Protein AF-0000000082938348 (afdb_homodimer)

Nearest PDB structures (foldseek):
  5lsm-assembly5_F  TM=9.399E-01  e=6.101E-36  Shewanella oneidensis MR-1
  5lsm-assembly3_A  TM=9.283E-01  e=6.473E-36  Shewanella oneidensis MR-1
  5lsm-assembly4_C  TM=9.409E-01  e=2.841E-35  Shewanella oneidensis MR-1
  5lsm-assembly4_B  TM=9.225E-01  e=1.992E-35  Shewanella oneidensis MR-1
  5lsm-assembly6_E  TM=9.366E-01  e=6.901E-35  Shewanella oneidensis MR-1

Foldseek 3Di:
DQDFVVCVLQVFQAQEEADADDDQQQALLLQLLQQVLRYAREHECVPPFLVRLLVSLVSNVVRDVGAYEYEDEDDDDFDDDPVLLVVLCVLCVVLCVVLVHDFDDDDDDPRVVRRVSNLVSCLVSVHAEYEYFQDDDDLVSVCVCVVSNHQYEYEDLAQVVLVVCVVSVHQEYEHAELLAWWFDRHHPDDVVVSNHHLLPGQLVNLVPHDHAYEYEHQDQAQVSQLSSVVSRHSHYHYYQQSSQEPSTRDQPLLNVCLQPDALPQKDFACQAAQGTGIFGQAQSRVSCVVVSVSHGHPHRSNRRLVRSQVSCSVVVNCRSHGNIDGSNSNSHDHYHSSVSSVRRVVVNVVVVPDPD/DQDFVVCVLQVFDAQEEADADDDQQQALLLQLLQQVLGYAREHECVPPFLVRVLVSLVSNVVRDVGAYEYEDEDDDDFDDDPVLLVVLCVLCVVLCVVLVHDFDDDDDDPRVVRRVSNLVSCLVSVHAEYEYFQDDDDLVSVVVCVVSNHQYEYEDLAQVVLVVCVVSVHQEYEHAELLAWWFDRHHPDDVVVSNHHLLPGQLVNLVPHDHAYEYEHQDQAQVSQLSSVVSRHSHYHYYQQSSQEPSTRDQPLLNVCLQPDALPQKDFACQAAQGTGIFGQAQSRVSCVVVSVSHGHPHRSNRRLVRSQVSCSVVVNCRSHGNIDGSNSNSHDHYHSSVSSVRRVVVNVVVVPDPD

Sequence (712 aa):
MMKTRITEMLSIKYPIIQAPMAGGITTTDLVTAACNAGTLGMIGAGYLSPEQLQRQIHEIKNQTSKPFGVNLFVPTPYSIDEERIQVANQLLAPFREQLSVTETRFSPVDQNSVFEEQIHVLIEEEVKVCSFTFGLPSEVSVNILKGKGIVLVGTATNVKEAIACEKANMDMVVLQGSEAGGHRGTFDQNYHGSLIGLMSLIPQVSDHVQIPLIAAGGIMDGRGLVASLSLGAEAVQMGTAFLTTLESGAHPLHKEAILEGKEDQTVITRAFSGKPARGFKNRFVEELETSEHVLPEFPIQNSLTQSIRKAAAQQKNAEYLSLWSGQSPTLAKAVSVQELIQETVEQAEEILMKKWMMKTRITEMLSIKYPIIQAPMAGGITTTDLVTAACNAGTLGMIGAGYLSPEQLQRQIHEIKNQTSKPFGVNLFVPTPYSIDEERIQVANQLLAPFREQLSVTETRFSPVDQNSVFEEQIHVLIEEEVKVCSFTFGLPSEVSVNILKGKGIVLVGTATNVKEAIACEKANMDMVVLQGSEAGGHRGTFDQNYHGSLIGLMSLIPQVSDHVQIPLIAAGGIMDGRGLVASLSLGAEAVQMGTAFLTTLESGAHPLHKEAILEGKEDQTVITRAFSGKPARGFKNRFVEELETSEHVLPEFPIQNSLTQSIRKAAAQQKNAEYLSLWSGQSPTLAKAVSVQELIQETVEQAEEILMKKW

InterPro domains:
  IPR004136 Nitronate monooxygenase [cd04730] (12-279)
  IPR013785 Aldolase-type TIM barrel [G3DSA:3.20.20.70] (2-355)

Organism: NCBI:txid1808955

Solvent-accessible surface area (backbone atoms only — not comparable to full-atom values): 35210 Å² total; per-residue (Å²): 116,60,61,37,74,53,18,61,76,60,68,34,66,41,42,41,28,46,41,55,35,48,80,54,27,45,29,58,59,29,26,43,39,30,22,74,62,27,22,36,11,23,36,24,43,42,91,50,49,50,66,55,47,47,51,47,52,51,54,32,58,74,72,39,88,61,55,40,32,38,30,41,62,34,72,62,93,70,80,90,50,67,66,30,49,51,51,40,51,60,70,44,41,65,57,23,62,75,60,75,44,75,91,64,80,83,71,92,71,67,51,62,60,51,43,53,46,36,52,50,44,39,61,74,67,61,46,46,31,41,32,34,33,47,39,75,75,52,71,66,59,45,52,53,42,48,73,72,66,28,46,34,29,30,42,17,30,46,54,70,46,42,43,49,32,52,75,65,64,32,58,29,34,34,40,42,16,51,25,31,41,31,68,61,40,51,64,87,60,63,58,79,40,31,59,34,23,50,60,21,44,39,42,58,32,50,76,68,48,83,59,54,33,24,38,27,35,24,38,60,41,14,34,39,49,48,16,36,44,46,30,51,22,42,30,34,33,26,47,57,40,51,46,33,18,69,47,27,46,48,54,68,64,47,36,49,50,38,61,72,33,52,50,53,46,43,43,76,41,35,66,56,32,29,42,54,22,18,14,51,66,37,57,53,46,60,73,36,56,89,49,44,87,56,43,36,48,48,62,54,25,30,55,58,37,42,60,50,32,51,42,18,60,74,64,70,35,65,48,47,41,88,38,60,28,28,35,36,24,72,64,44,51,83,40,46,54,54,56,52,51,50,53,20,51,53,45,26,53,55,55,64,66,48,71,82,115,59,62,36,73,52,19,61,76,61,69,32,66,40,44,41,28,46,44,55,36,48,80,54,30,44,29,56,59,30,28,44,40,30,22,74,62,28,21,35,11,23,36,24,44,43,91,50,50,49,67,56,47,48,52,47,52,51,56,32,56,73,71,39,89,62,55,40,30,39,31,41,62,34,74,63,92,68,80,91,48,68,67,30,49,51,51,40,51,60,70,44,43,65,58,23,61,75,60,74,45,74,89,65,80,83,70,91,69,68,50,61,59,51,42,54,45,36,50,49,45,40,60,73,66,62,47,46,32,41,32,33,33,47,39,75,75,53,72,67,58,45,51,54,42,48,72,71,65,31,46,35,29,28,43,18,29,48,55,70,46,43,42,50,32,51,75,65,64,32,58,27,36,35,40,42,18,51,24,29,41,31,66,63,40,50,64,88,59,63,58,78,42,32,59,34,22,50,61,21,42,39,40,57,33,50,75,68,47,84,58,53,32,26,36,26,36,25,38,60,43,15,34,38,49,48,16,36,44,46,31,51,22,41,29,33,34,27,47,58,40,51,46,33,17,67,46,26,46,46,54,68,63,48,37,49,50,37,60,70,32,54,51,52,46,44,44,75,42,35,66,57,32,27,43,53,22,18,14,51,68,38,56,51,46,61,74,36,56,88,48,46,87,56,45,37,48,50,63,54,25,30,55,58,37,42,61,50,32,52,40,18,60,74,65,71,36,66,48,48,42,88,38,60,30,27,35,35,23,72,66,44,50,84,40,45,53,52,55,52,52,49,52,20,51,52,45,26,54,56,56,64,64,47,71,82

Radius of gyration: 25.89 Å; Cα contacts (8 Å, |Δi|>4): 1651; chains: 2; bounding box: 59×73×61 Å

Secondary structure (DSSP, 8-state):
----HHHHHHT-SSSEEEPP-TTTTS-HHHHHHHHHTTSBEEEE-TT--HHHHHHHHHHHHTT--S-EEEEEEPP------HHHHHHHHHHHHHHHHHHT----------HHHHHHHHHHHHHHTT-SEEEEESS---HHHHHHHHHTTPEEEEEESSHHHHHHHHHTT-SEEEEE-TT--EE----SS-GGGG---HHHHHHHHHTT--S-EEEESS--SHHHHHHHHHHT-SEEEESHHHHTSTT----HHHHHHHHH--GGGEEEE-TTTSS-EEEE--HHHHHHGGGGGGSPPTTHHHHHHHHHHHHHHHTT-GGGS--B--S-GGG-----HHHHHHHHHHHHHHHHT---/----HHHHHHT-SSSEEEPP-TTTTS-HHHHHHHHHTTSBEEEE-TT--HHHHHHHHHHHHTT--S-EEEEEEPP------HHHHHHHHHHHHHHHHHHT----------HHHHHHHHHHHHHHTT-SEEEEESS---HHHHHHHHHTTPEEEEEESSHHHHHHHHHTT-SEEEEE-TT--EE----SS-GGGG---HHHHHHHHHTT--S-EEEESS--SHHHHHHHHHHT-SEEEESHHHHTSTT----HHHHHHHHH--GGGEEEE-TTTSS-EEEE--HHHHHHGGGGGGSPPTTHHHHHHHHHHHHHHHTT-GGGS--B--S-GGG-----HHHHHHHHHHHHHHHHT---

pLDDT: mean 96.85, std 3.97, range [63.22, 98.94]

Structure (mmCIF, N/CA/C/O backbone):
data_AF-0000000082938348-model_v1
#
loop_
_entity.id
_entity.type
_entity.pdbx_description
1 polymer 'Probable nitronate monooxygenase'
#
loop_
_atom_site.group_PDB
_atom_site.id
_atom_site.type_symbol
_atom_site.label_atom_id
_atom_site.label_alt_id
_atom_site.label_comp_id
_atom_site.label_asym_id
_atom_site.label_entity_id
_atom_site.label_seq_id
_atom_site.pdbx_PDB_ins_code
_atom_site.Cartn_x
_atom_site.Cartn_y
_atom_site.Cartn_z
_atom_site.occupancy
_atom_site.B_iso_or_equiv
_atom_site.auth_seq_id
_atom_site.auth_comp_id
_atom_site.auth_asym_id
_atom_site.auth_atom_id
_atom_site.pdbx_PDB_model_num
ATOM 1 N N . MET A 1 1 ? -23.375 -16.266 4.359 1 71.75 1 MET A N 1
ATOM 2 C CA . MET A 1 1 ? -22.375 -16.766 3.432 1 71.75 1 MET A CA 1
ATOM 3 C C . MET A 1 1 ? -21.938 -15.688 2.459 1 71.75 1 MET A C 1
ATOM 5 O O . MET A 1 1 ? -22.719 -14.828 2.076 1 71.75 1 MET A O 1
ATOM 9 N N . MET A 1 2 ? -20.578 -15.477 2.348 1 87.38 2 MET A N 1
ATOM 10 C CA . MET A 1 2 ? -20.016 -14.523 1.403 1 87.38 2 MET A CA 1
ATOM 11 C C . MET A 1 2 ? -20.047 -15.07 -0.019 1 87.38 2 MET A C 1
ATOM 13 O O . MET A 1 2 ? -19.188 -15.859 -0.412 1 87.38 2 MET A O 1
ATOM 17 N N . LYS A 1 3 ? -21.188 -14.867 -0.79 1 93.12 3 LYS A N 1
ATOM 18 C CA . LYS A 1 3 ? -21.344 -15.281 -2.182 1 93.12 3 LYS A CA 1
ATOM 19 C C . LYS A 1 3 ? -21.047 -14.133 -3.135 1 93.12 3 LYS A C 1
ATOM 21 O O . LYS A 1 3 ? -21.578 -13.031 -2.982 1 93.12 3 LYS A O 1
ATOM 26 N N . THR A 1 4 ? -20.141 -14.344 -4.02 1 96.62 4 THR A N 1
ATOM 27 C CA . THR A 1 4 ? -19.734 -13.375 -5.035 1 96.62 4 THR A CA 1
ATOM 28 C C . THR A 1 4 ? -19.781 -14 -6.426 1 96.62 4 THR A C 1
ATOM 30 O O . THR A 1 4 ? -19.984 -15.203 -6.566 1 96.62 4 THR A O 1
ATOM 33 N N . ARG A 1 5 ? -19.656 -13.234 -7.551 1 97.31 5 ARG A N 1
ATOM 34 C CA . ARG A 1 5 ? -19.531 -13.797 -8.898 1 97.31 5 ARG A CA 1
ATOM 35 C C . ARG A 1 5 ? -18.406 -14.812 -8.969 1 97.31 5 ARG A C 1
ATOM 37 O O . ARG A 1 5 ? -18.5 -15.805 -9.695 1 97.31 5 ARG A O 1
ATOM 44 N N . ILE A 1 6 ? -17.297 -14.555 -8.188 1 98.38 6 ILE A N 1
ATOM 45 C CA . ILE A 1 6 ? -16.125 -15.414 -8.242 1 98.38 6 ILE A CA 1
ATOM 46 C C . ILE A 1 6 ? -16.438 -16.766 -7.605 1 98.38 6 ILE A C 1
ATOM 48 O O . ILE A 1 6 ? -16.078 -17.812 -8.148 1 98.38 6 ILE A O 1
ATOM 52 N N . THR A 1 7 ? -17.109 -16.734 -6.438 1 98 7 THR A N 1
ATOM 53 C CA . THR A 1 7 ? -17.469 -18.016 -5.82 1 98 7 THR A CA 1
ATOM 54 C C . THR A 1 7 ? -18.344 -18.844 -6.746 1 98 7 THR A C 1
ATOM 56 O O . THR A 1 7 ? -18.219 -20.062 -6.812 1 98 7 THR A O 1
ATOM 59 N N . GLU A 1 8 ? -19.188 -18.156 -7.508 1 97.31 8 GLU A N 1
ATOM 60 C CA . GLU A 1 8 ? -20.062 -18.844 -8.445 1 97.31 8 GLU A CA 1
ATOM 61 C C . GLU A 1 8 ? -19.297 -19.375 -9.656 1 97.31 8 GLU A C 1
ATOM 63 O O . GLU A 1 8 ? -19.422 -20.547 -10.016 1 97.31 8 GLU A O 1
ATOM 68 N N . MET A 1 9 ? -18.484 -18.547 -10.227 1 97.62 9 MET A N 1
ATOM 69 C CA . MET A 1 9 ? -17.734 -18.891 -11.438 1 97.62 9 MET A CA 1
ATOM 70 C C . MET A 1 9 ? -16.766 -20.031 -11.172 1 97.62 9 MET A C 1
ATOM 72 O O . MET A 1 9 ? -16.531 -20.875 -12.047 1 97.62 9 MET A O 1
ATOM 76 N N . LEU A 1 10 ? -16.234 -20.062 -9.961 1 98.12 10 LEU A N 1
ATOM 77 C CA . LEU A 1 10 ? -15.195 -21.031 -9.648 1 98.12 10 LEU A CA 1
ATOM 78 C C . LEU A 1 10 ? -15.773 -22.234 -8.906 1 98.12 10 LEU A C 1
ATOM 80 O O . LEU A 1 10 ? -15.086 -23.234 -8.695 1 98.12 10 LEU A O 1
ATOM 84 N N . SER A 1 11 ? -17.016 -22.156 -8.492 1 97.06 11 SER A N 1
ATOM 85 C CA . SER A 1 11 ? -17.688 -23.203 -7.715 1 97.06 11 SER A CA 1
ATOM 86 C C . SER A 1 11 ? -16.953 -23.484 -6.41 1 97.06 11 SER A C 1
ATOM 88 O O . SER A 1 11 ? -16.641 -24.625 -6.098 1 97.06 11 SER A O 1
ATOM 90 N N . ILE A 1 12 ? -16.672 -22.422 -5.688 1 98.06 12 ILE A N 1
ATOM 91 C CA . ILE A 1 12 ? -16.031 -22.562 -4.379 1 98.06 12 ILE A CA 1
ATOM 92 C C . ILE A 1 12 ? -16.938 -21.953 -3.307 1 98.06 12 ILE A C 1
ATOM 94 O O . ILE A 1 12 ? -17.812 -21.125 -3.609 1 98.06 12 ILE A O 1
ATOM 98 N N . LYS A 1 13 ? -16.703 -22.344 -2.078 1 98.06 13 LYS A N 1
ATOM 99 C CA . LYS A 1 13 ? -17.578 -21.969 -0.975 1 98.06 13 LYS A CA 1
ATOM 100 C C . LYS A 1 13 ? -17.25 -20.562 -0.469 1 98.06 13 LYS A C 1
ATOM 102 O O . LYS A 1 13 ? -18.141 -19.766 -0.196 1 98.06 13 LYS A O 1
ATOM 107 N N . TYR A 1 14 ? -15.961 -20.297 -0.249 1 98.44 14 TYR A N 1
ATOM 108 C CA . TYR A 1 14 ? -15.508 -19.016 0.281 1 98.44 14 TYR A CA 1
ATOM 109 C C . TYR A 1 14 ? -14.695 -18.25 -0.759 1 98.44 14 TYR A C 1
ATOM 111 O O . TYR A 1 14 ? -13.953 -18.844 -1.539 1 98.44 14 TYR A O 1
ATOM 119 N N . PRO A 1 15 ? -14.797 -16.938 -0.86 1 98.56 15 PRO A N 1
ATOM 120 C CA . PRO A 1 15 ? -14.062 -16.141 -1.839 1 98.56 15 PRO A CA 1
ATOM 121 C C . PRO A 1 15 ? -12.594 -15.953 -1.465 1 98.56 15 PRO A C 1
ATOM 123 O O . PRO A 1 15 ? -12.109 -14.82 -1.379 1 98.56 15 PRO A O 1
ATOM 126 N N . ILE A 1 16 ? -11.938 -17.062 -1.296 1 98.88 16 ILE A N 1
ATOM 127 C CA . ILE A 1 16 ? -10.523 -17.109 -0.928 1 98.88 16 ILE A CA 1
ATOM 128 C C . ILE A 1 16 ? -9.773 -18.016 -1.902 1 98.88 16 ILE A C 1
ATOM 130 O O . ILE A 1 16 ? -10.25 -19.094 -2.252 1 98.88 16 ILE A O 1
ATOM 134 N N . ILE A 1 17 ? -8.68 -17.516 -2.373 1 98.94 17 ILE A N 1
ATOM 135 C CA . ILE A 1 17 ? -7.793 -18.266 -3.252 1 98.94 17 ILE A CA 1
ATOM 136 C C . ILE A 1 17 ? -6.422 -18.422 -2.596 1 98.94 17 ILE A C 1
ATOM 138 O O . ILE A 1 17 ? -5.816 -17.438 -2.168 1 98.94 17 ILE A O 1
ATOM 142 N N . GLN A 1 18 ? -5.969 -19.656 -2.408 1 98.94 18 GLN A N 1
ATOM 143 C CA . GLN A 1 18 ? -4.574 -19.922 -2.059 1 98.94 18 GLN A CA 1
ATOM 144 C C . GLN A 1 18 ? -3.645 -19.547 -3.211 1 98.94 18 GLN A C 1
ATOM 146 O O . GLN A 1 18 ? -3.785 -20.078 -4.32 1 98.94 18 GLN A O 1
ATOM 151 N N . ALA A 1 19 ? -2.803 -18.594 -2.953 1 98.88 19 ALA A N 1
ATOM 152 C CA . ALA A 1 19 ? -1.966 -18.062 -4.023 1 98.88 19 ALA A CA 1
ATOM 153 C C . ALA A 1 19 ? -1.05 -19.141 -4.594 1 98.88 19 ALA A C 1
ATOM 155 O O . ALA A 1 19 ? -0.519 -19.969 -3.854 1 98.88 19 ALA A O 1
ATOM 156 N N . PRO A 1 20 ? -0.877 -19.109 -5.926 1 98.75 20 PRO A N 1
ATOM 157 C CA . PRO A 1 20 ? 0.183 -19.953 -6.496 1 98.75 20 PRO A CA 1
ATOM 158 C C . PRO A 1 20 ? 1.582 -19.453 -6.125 1 98.75 20 PRO A C 1
ATOM 160 O O . PRO A 1 20 ? 1.915 -18.297 -6.359 1 98.75 20 PRO A O 1
ATOM 163 N N . MET A 1 21 ? 2.342 -20.281 -5.551 1 97.81 21 MET A N 1
ATOM 164 C CA . MET A 1 21 ? 3.715 -19.984 -5.152 1 97.81 21 MET A CA 1
ATOM 165 C C . MET A 1 21 ? 4.672 -21.047 -5.676 1 97.81 21 MET A C 1
ATOM 167 O O . MET A 1 21 ? 4.734 -22.156 -5.141 1 97.81 21 MET A O 1
ATOM 171 N N . ALA A 1 22 ? 5.383 -20.688 -6.664 1 95.12 22 ALA A N 1
ATOM 172 C CA . ALA A 1 22 ? 6.25 -21.625 -7.371 1 95.12 22 ALA A CA 1
ATOM 173 C C . ALA A 1 22 ? 7.465 -22 -6.523 1 95.12 22 ALA A C 1
ATOM 175 O O . ALA A 1 22 ? 7.742 -21.359 -5.508 1 95.12 22 ALA A O 1
ATOM 176 N N . GLY A 1 23 ? 8.086 -23.016 -6.879 1 93 23 GLY A N 1
ATOM 177 C CA . GLY A 1 23 ? 9.352 -23.375 -6.262 1 93 23 GLY A CA 1
ATOM 178 C C . GLY A 1 23 ? 9.203 -24.344 -5.105 1 93 23 GLY A C 1
ATOM 179 O O . GLY A 1 23 ? 9.984 -24.312 -4.152 1 93 23 GLY A O 1
ATOM 180 N N . GLY A 1 24 ? 8.125 -25.047 -5.09 1 94 24 GLY A N 1
ATOM 181 C CA . GLY A 1 24 ? 7.988 -26.109 -4.109 1 94 24 GLY A CA 1
ATOM 182 C C . GLY A 1 24 ? 7.098 -25.734 -2.939 1 94 24 GLY A C 1
ATOM 183 O O . GLY A 1 24 ? 6.75 -26.594 -2.115 1 94 24 GLY A O 1
ATOM 184 N N . ILE A 1 25 ? 6.73 -24.547 -2.867 1 97 25 ILE A N 1
ATOM 185 C CA . ILE A 1 25 ? 5.898 -24.078 -1.761 1 97 25 ILE A CA 1
ATOM 186 C C . ILE A 1 25 ? 4.488 -24.656 -1.901 1 97 25 ILE A C 1
ATOM 188 O O . ILE A 1 25 ? 3.895 -25.109 -0.919 1 97 25 ILE A O 1
ATOM 192 N N . THR A 1 26 ? 3.961 -24.609 -3.09 1 98.06 26 THR A N 1
ATOM 193 C CA . THR A 1 26 ? 2.623 -25.141 -3.35 1 98.06 26 THR A CA 1
ATOM 194 C C . THR A 1 26 ? 2.672 -26.641 -3.598 1 98.06 26 THR A C 1
ATOM 196 O O . THR A 1 26 ? 2.719 -27.078 -4.746 1 98.06 26 THR A O 1
ATOM 199 N N . THR A 1 27 ? 2.557 -27.391 -2.535 1 98.44 27 THR A N 1
ATOM 200 C CA . THR A 1 27 ? 2.553 -28.844 -2.594 1 98.44 27 THR A CA 1
ATOM 201 C C . THR A 1 27 ? 1.164 -29.375 -2.951 1 98.44 27 THR A C 1
ATOM 203 O O . THR A 1 27 ? 0.182 -28.625 -2.896 1 98.44 27 THR A O 1
ATOM 206 N N . THR A 1 28 ? 1.173 -30.656 -3.328 1 98.62 28 THR A N 1
ATOM 207 C CA . THR A 1 28 ? -0.099 -31.344 -3.535 1 98.62 28 THR A CA 1
ATOM 208 C C . THR A 1 28 ? -0.978 -31.234 -2.291 1 98.62 28 THR A C 1
ATOM 210 O O . THR A 1 28 ? -2.178 -30.969 -2.393 1 98.62 28 THR A O 1
ATOM 213 N N . ASP A 1 29 ? -0.374 -31.375 -1.133 1 98.69 29 ASP A N 1
ATOM 214 C CA . ASP A 1 29 ? -1.113 -31.328 0.125 1 98.69 29 ASP A CA 1
ATOM 215 C C . ASP A 1 29 ? -1.702 -29.938 0.364 1 98.69 29 ASP A C 1
ATOM 217 O O . ASP A 1 29 ? -2.84 -29.812 0.82 1 98.69 29 ASP A O 1
ATOM 221 N N . LEU A 1 30 ? -0.95 -28.906 0.093 1 98.88 30 LEU A N 1
ATOM 222 C CA . LEU A 1 30 ? -1.41 -27.547 0.297 1 98.88 30 LEU A CA 1
ATOM 223 C C . LEU A 1 30 ? -2.609 -27.234 -0.593 1 98.88 30 LEU A C 1
ATOM 225 O O . LEU A 1 30 ? -3.629 -26.734 -0.116 1 98.88 30 LEU A O 1
ATOM 229 N N . VAL A 1 31 ? -2.508 -27.562 -1.876 1 98.88 31 VAL A N 1
ATOM 230 C CA . VAL A 1 31 ? -3.561 -27.281 -2.848 1 98.88 31 VAL A CA 1
ATOM 231 C C . VAL A 1 31 ? -4.82 -28.062 -2.484 1 98.88 31 VAL A C 1
ATOM 233 O O . VAL A 1 31 ? -5.922 -27.516 -2.465 1 98.88 31 VAL A O 1
ATOM 236 N N . THR A 1 32 ? -4.613 -29.344 -2.156 1 98.81 32 THR A N 1
ATOM 237 C CA . THR A 1 32 ? -5.734 -30.219 -1.814 1 98.81 32 THR A CA 1
ATOM 238 C C . THR A 1 32 ? -6.438 -29.719 -0.556 1 98.81 32 THR A C 1
ATOM 240 O O . THR A 1 32 ? -7.672 -29.688 -0.503 1 98.81 32 THR A O 1
ATOM 243 N N . ALA A 1 33 ? -5.641 -29.344 0.45 1 98.88 33 ALA A N 1
ATOM 244 C CA . ALA A 1 33 ? -6.211 -28.859 1.701 1 98.88 33 ALA A CA 1
ATOM 245 C C . ALA A 1 33 ? -7.027 -27.594 1.469 1 98.88 33 ALA A C 1
ATOM 247 O O . ALA A 1 33 ? -8.094 -27.406 2.057 1 98.88 33 ALA A O 1
ATOM 248 N N . ALA A 1 34 ? -6.543 -26.703 0.646 1 98.88 34 ALA A N 1
ATOM 249 C CA . ALA A 1 34 ? -7.266 -25.484 0.322 1 98.88 34 ALA A CA 1
ATOM 250 C C . ALA A 1 34 ? -8.594 -25.797 -0.36 1 98.88 34 ALA A C 1
ATOM 252 O O . ALA A 1 34 ? -9.633 -25.25 0.017 1 98.88 34 ALA A O 1
ATOM 253 N N . CYS A 1 35 ? -8.539 -26.672 -1.319 1 98.81 35 CYS A N 1
ATOM 254 C CA . CYS A 1 35 ? -9.75 -27.094 -2.031 1 98.81 35 CYS A CA 1
ATOM 255 C C . CYS A 1 35 ? -10.781 -27.672 -1.07 1 98.81 35 CYS A C 1
ATOM 257 O O . CYS A 1 35 ? -11.938 -27.266 -1.08 1 98.81 35 CYS A O 1
ATOM 259 N N . ASN A 1 36 ? -10.305 -28.547 -0.271 1 98.69 36 ASN A N 1
ATOM 260 C CA . ASN A 1 36 ? -11.203 -29.266 0.63 1 98.69 36 ASN A CA 1
ATOM 261 C C . ASN A 1 36 ? -11.805 -28.328 1.68 1 98.69 36 ASN A C 1
ATOM 263 O O . ASN A 1 36 ? -12.891 -28.594 2.199 1 98.69 36 ASN A O 1
ATOM 267 N N . ALA A 1 37 ? -11.078 -27.266 1.983 1 98.62 37 ALA A N 1
ATOM 268 C CA . ALA A 1 37 ? -11.555 -26.297 2.977 1 98.62 37 ALA A CA 1
ATOM 269 C C . ALA A 1 37 ? -12.531 -25.312 2.355 1 98.62 37 ALA A C 1
ATOM 271 O O . ALA A 1 37 ? -13.047 -24.422 3.041 1 98.62 37 ALA A O 1
ATOM 272 N N . GLY A 1 38 ? -12.828 -25.406 1.07 1 98.31 38 GLY A N 1
ATOM 273 C CA . GLY A 1 38 ? -13.875 -24.609 0.444 1 98.31 38 GLY A CA 1
ATOM 274 C C . GLY A 1 38 ? -13.344 -23.422 -0.332 1 98.31 38 GLY A C 1
ATOM 275 O O . GLY A 1 38 ? -14.109 -22.531 -0.703 1 98.31 38 GLY A O 1
ATOM 276 N N . THR A 1 39 ? -12.016 -23.391 -0.556 1 98.75 39 THR A N 1
ATOM 277 C CA . THR A 1 39 ? -11.391 -22.297 -1.304 1 98.75 39 THR A CA 1
ATOM 278 C C . THR A 1 39 ? -10.758 -22.828 -2.59 1 98.75 39 THR A C 1
ATOM 280 O O . THR A 1 39 ? -10.867 -24.016 -2.904 1 98.75 39 THR A O 1
ATOM 283 N N . LEU A 1 40 ? -10.273 -21.938 -3.414 1 98.88 40 LEU A N 1
ATOM 284 C CA . LEU A 1 40 ? -9.578 -22.391 -4.613 1 98.88 40 LEU A CA 1
ATOM 285 C C . LEU A 1 40 ? -8.109 -22.672 -4.32 1 98.88 40 LEU A C 1
ATOM 287 O O . LEU A 1 40 ? -7.387 -21.781 -3.846 1 98.88 40 LEU A O 1
ATOM 291 N N . GLY A 1 41 ? -7.695 -23.891 -4.504 1 98.88 41 GLY A N 1
ATOM 292 C CA . GLY A 1 41 ? -6.273 -24.203 -4.496 1 98.88 41 GLY A CA 1
ATOM 293 C C . GLY A 1 41 ? -5.602 -23.969 -5.832 1 98.88 41 GLY A C 1
ATOM 294 O O . GLY A 1 41 ? -6.18 -24.234 -6.887 1 98.88 41 GLY A O 1
ATOM 295 N N . MET A 1 42 ? -4.406 -23.422 -5.816 1 98.94 42 MET A N 1
ATOM 296 C CA . MET A 1 42 ? -3.688 -23.094 -7.047 1 98.94 42 MET A CA 1
ATOM 297 C C . MET A 1 42 ? -2.301 -23.734 -7.047 1 98.94 42 MET A C 1
ATOM 299 O O . MET A 1 42 ? -1.535 -23.562 -6.098 1 98.94 42 MET A O 1
ATOM 303 N N . ILE A 1 43 ? -1.968 -24.406 -8.117 1 98.88 43 ILE A N 1
ATOM 304 C CA . ILE A 1 43 ? -0.608 -24.875 -8.359 1 98.88 43 ILE A CA 1
ATOM 305 C C . ILE A 1 43 ? 0.241 -23.734 -8.914 1 98.88 43 ILE A C 1
ATOM 307 O O . ILE A 1 43 ? -0.189 -23.016 -9.82 1 98.88 43 ILE A O 1
ATOM 311 N N . GLY A 1 44 ? 1.363 -23.469 -8.305 1 98.56 44 GLY A N 1
ATOM 312 C CA . GLY A 1 44 ? 2.357 -22.625 -8.938 1 98.56 44 GLY A CA 1
ATOM 313 C C . GLY A 1 44 ? 3.256 -23.375 -9.906 1 98.56 44 GLY A C 1
ATOM 314 O O . GLY A 1 44 ? 4.25 -23.984 -9.492 1 98.56 44 GLY A O 1
ATOM 315 N N . ALA A 1 45 ? 3.02 -23.266 -11.141 1 98.12 45 ALA A N 1
ATOM 316 C CA . ALA A 1 45 ? 3.662 -24.141 -12.117 1 98.12 45 ALA A CA 1
ATOM 317 C C . ALA A 1 45 ? 4.957 -23.531 -12.641 1 98.12 45 ALA A C 1
ATOM 319 O O . ALA A 1 45 ? 5.645 -24.125 -13.477 1 98.12 45 ALA A O 1
ATOM 320 N N . GLY A 1 46 ? 5.188 -22.312 -11.984 1 93.25 46 GLY A N 1
ATOM 321 C CA . GLY A 1 46 ? 6.488 -21.766 -12.336 1 93.25 46 GLY A CA 1
ATOM 322 C C . GLY A 1 46 ? 7.633 -22.734 -12.086 1 93.25 46 GLY A C 1
ATOM 323 O O . GLY A 1 46 ? 7.707 -23.359 -11.031 1 93.25 46 GLY A O 1
ATOM 324 N N . TYR A 1 47 ? 8.453 -23.062 -12.953 1 92.12 47 TYR A N 1
ATOM 325 C CA . TYR A 1 47 ? 9.672 -23.859 -12.859 1 92.12 47 TYR A CA 1
ATOM 326 C C . TYR A 1 47 ? 9.367 -25.344 -13.008 1 92.12 47 TYR A C 1
ATOM 328 O O . TYR A 1 47 ? 10.266 -26.188 -12.883 1 92.12 47 TYR A O 1
ATOM 336 N N . LEU A 1 48 ? 8.07 -25.734 -13.148 1 96.62 48 LEU A N 1
ATOM 337 C CA . LEU A 1 48 ? 7.715 -27.141 -13.375 1 96.62 48 LEU A CA 1
ATOM 338 C C . LEU A 1 48 ? 7.801 -27.484 -14.859 1 96.62 48 LEU A C 1
ATOM 340 O O . LEU A 1 48 ? 7.387 -26.688 -15.711 1 96.62 48 LEU A O 1
ATOM 344 N N . SER A 1 49 ? 8.359 -28.656 -15.117 1 96.56 49 SER A N 1
ATOM 345 C CA . SER A 1 49 ? 8.188 -29.203 -16.453 1 96.56 49 SER A CA 1
ATOM 346 C C . SER A 1 49 ? 6.742 -29.641 -16.703 1 96.56 49 SER A C 1
ATOM 348 O O . SER A 1 49 ? 5.977 -29.812 -15.742 1 96.56 49 SER A O 1
ATOM 350 N N . PRO A 1 50 ? 6.379 -29.75 -17.984 1 97.94 50 PRO A N 1
ATOM 351 C CA . PRO A 1 50 ? 5.031 -30.25 -18.281 1 97.94 50 PRO A CA 1
ATOM 352 C C . PRO A 1 50 ? 4.738 -31.594 -17.609 1 97.94 50 PRO A C 1
ATOM 354 O O . PRO A 1 50 ? 3.627 -31.812 -17.125 1 97.94 50 PRO A O 1
ATOM 357 N N . GLU A 1 51 ? 5.75 -32.438 -17.531 1 98.19 51 GLU A N 1
ATOM 358 C CA . GLU A 1 51 ? 5.57 -33.75 -16.906 1 98.19 51 GLU A CA 1
ATOM 359 C C . GLU A 1 51 ? 5.348 -33.625 -15.406 1 98.19 51 GLU A C 1
ATOM 361 O O . GLU A 1 51 ? 4.492 -34.312 -14.844 1 98.19 51 GLU A O 1
ATOM 366 N N . GLN A 1 52 ? 6.078 -32.812 -14.789 1 98.31 52 GLN A N 1
ATOM 367 C CA . GLN A 1 52 ? 5.926 -32.562 -13.359 1 98.31 52 GLN A CA 1
ATOM 368 C C . GLN A 1 52 ? 4.559 -31.969 -13.047 1 98.31 52 GLN A C 1
ATOM 370 O O . GLN A 1 52 ? 3.926 -32.344 -12.055 1 98.31 52 GLN A O 1
ATOM 375 N N . LEU A 1 53 ? 4.133 -31.047 -13.875 1 98.75 53 LEU A N 1
ATOM 376 C CA . LEU A 1 53 ? 2.818 -30.422 -13.719 1 98.75 53 LEU A CA 1
ATOM 377 C C . LEU A 1 53 ? 1.71 -31.469 -13.844 1 98.75 53 LEU A C 1
ATOM 379 O O . LEU A 1 53 ? 0.801 -31.516 -13.016 1 98.75 53 LEU A O 1
ATOM 383 N N . GLN A 1 54 ? 1.857 -32.281 -14.852 1 98.75 54 GLN A N 1
ATOM 384 C CA . GLN A 1 54 ? 0.853 -33.312 -15.078 1 98.75 54 GLN A CA 1
ATOM 385 C C . GLN A 1 54 ? 0.773 -34.281 -13.891 1 98.75 54 GLN A C 1
ATOM 387 O O . GLN A 1 54 ? -0.32 -34.656 -13.461 1 98.75 54 GLN A O 1
ATOM 392 N N . ARG A 1 55 ? 1.909 -34.656 -13.406 1 98.56 55 ARG A N 1
ATOM 393 C CA . ARG A 1 55 ? 1.961 -35.562 -12.25 1 98.56 55 ARG A CA 1
ATOM 394 C C . ARG A 1 55 ? 1.272 -34.938 -11.039 1 98.56 55 ARG A C 1
ATOM 396 O O . ARG A 1 55 ? 0.49 -35.594 -10.359 1 98.56 55 ARG A O 1
ATOM 403 N N . GLN A 1 56 ? 1.519 -33.719 -10.766 1 98.69 56 GLN A N 1
ATOM 404 C CA . GLN A 1 56 ? 0.915 -33.031 -9.609 1 98.69 56 GLN A CA 1
ATOM 405 C C . GLN A 1 56 ? -0.596 -32.906 -9.781 1 98.69 56 GLN A C 1
ATOM 407 O O . GLN A 1 56 ? -1.352 -33.094 -8.82 1 98.69 56 GLN A O 1
ATOM 412 N N . ILE A 1 57 ? -1.03 -32.594 -11 1 98.81 57 ILE A N 1
ATOM 413 C CA . ILE A 1 57 ? -2.457 -32.5 -11.289 1 98.81 57 ILE A CA 1
ATOM 414 C C . ILE A 1 57 ? -3.131 -33.844 -10.992 1 98.81 57 ILE A C 1
ATOM 416 O O . ILE A 1 57 ? -4.172 -33.875 -10.336 1 98.81 57 ILE A O 1
ATOM 420 N N . HIS A 1 58 ? -2.465 -34.906 -11.391 1 98.56 58 HIS A N 1
ATOM 421 C CA . HIS A 1 58 ? -3.01 -36.25 -11.156 1 98.56 58 HIS A CA 1
ATOM 422 C C . HIS A 1 58 ? -3.102 -36.531 -9.656 1 98.56 58 HIS A C 1
ATOM 424 O O . HIS A 1 58 ? -4.098 -37.094 -9.195 1 98.56 58 HIS A O 1
ATOM 430 N N . GLU A 1 59 ? -2.062 -36.188 -8.969 1 98.69 59 GLU A N 1
ATOM 431 C CA . GLU A 1 59 ? -2.045 -36.406 -7.527 1 98.69 59 GLU A CA 1
ATOM 432 C C . GLU A 1 59 ? -3.184 -35.656 -6.836 1 98.69 59 GLU A C 1
ATOM 434 O O . GLU A 1 59 ? -3.84 -36.219 -5.945 1 98.69 59 GLU A O 1
ATOM 439 N N . ILE A 1 60 ? -3.439 -34.438 -7.211 1 98.75 60 ILE A N 1
ATOM 440 C CA . ILE A 1 60 ? -4.492 -33.625 -6.605 1 98.75 60 ILE A CA 1
ATOM 441 C C . ILE A 1 60 ? -5.855 -34.219 -6.941 1 98.75 60 ILE A C 1
ATOM 443 O O . ILE A 1 60 ? -6.715 -34.344 -6.066 1 98.75 60 ILE A O 1
ATOM 447 N N . LYS A 1 61 ? -6.059 -34.625 -8.195 1 98.44 61 LYS A N 1
ATOM 448 C CA . LYS A 1 61 ? -7.332 -35.188 -8.633 1 98.44 61 LYS A CA 1
ATOM 449 C C . LYS A 1 61 ? -7.645 -36.5 -7.898 1 98.44 61 LYS A C 1
ATOM 451 O O . LYS A 1 61 ? -8.812 -36.844 -7.695 1 98.44 61 LYS A O 1
ATOM 456 N N . ASN A 1 62 ? -6.598 -37.125 -7.465 1 98.19 62 ASN A N 1
ATOM 457 C CA . ASN A 1 62 ? -6.77 -38.375 -6.707 1 98.19 62 ASN A CA 1
ATOM 458 C C . ASN A 1 62 ? -7.18 -38.094 -5.266 1 98.19 62 ASN A C 1
ATOM 460 O O . ASN A 1 62 ? -7.66 -39 -4.566 1 98.19 62 ASN A O 1
ATOM 464 N N . GLN A 1 63 ? -6.98 -36.875 -4.875 1 98.19 63 GLN A N 1
ATOM 465 C CA . GLN A 1 63 ? -7.191 -36.562 -3.465 1 98.19 63 GLN A CA 1
ATOM 466 C C . GLN A 1 63 ? -8.438 -35.719 -3.268 1 98.19 63 GLN A C 1
ATOM 468 O O . GLN A 1 63 ? -8.938 -35.594 -2.148 1 98.19 63 GLN A O 1
ATOM 473 N N . THR A 1 64 ? -8.922 -35.125 -4.336 1 98.12 64 THR A N 1
ATOM 474 C CA . THR A 1 64 ? -10.102 -34.281 -4.203 1 98.12 64 THR A CA 1
ATOM 475 C C . THR A 1 64 ? -10.844 -34.188 -5.535 1 98.12 64 THR A C 1
ATOM 477 O O . THR A 1 64 ? -10.227 -34.281 -6.602 1 98.12 64 THR A O 1
ATOM 480 N N . SER A 1 65 ? -12.109 -33.938 -5.508 1 97.5 65 SER A N 1
ATOM 481 C CA . SER A 1 65 ? -12.93 -33.688 -6.691 1 97.5 65 SER A CA 1
ATOM 482 C C . SER A 1 65 ? -13.242 -32.219 -6.871 1 97.5 65 SER A C 1
ATOM 484 O O . SER A 1 65 ? -13.93 -31.828 -7.816 1 97.5 65 SER A O 1
ATOM 486 N N . LYS A 1 66 ? -12.75 -31.438 -5.906 1 98.25 66 LYS A N 1
ATOM 487 C CA . LYS A 1 66 ? -13 -30 -5.953 1 98.25 66 LYS A CA 1
ATOM 488 C C . LYS A 1 66 ? -12.156 -29.328 -7.043 1 98.25 66 LYS A C 1
ATOM 490 O O . LYS A 1 66 ? -11.094 -29.828 -7.402 1 98.25 66 LYS A O 1
ATOM 495 N N . PRO A 1 67 ? -12.68 -28.25 -7.52 1 97.62 67 PRO A N 1
ATOM 496 C CA . PRO A 1 67 ? -11.906 -27.547 -8.547 1 97.62 67 PRO A CA 1
ATOM 497 C C . PRO A 1 67 ? -10.633 -26.922 -8 1 97.62 67 PRO A C 1
ATOM 499 O O . PRO A 1 67 ? -10.586 -26.531 -6.832 1 97.62 67 PRO A O 1
ATOM 502 N N . PHE A 1 68 ? -9.641 -26.828 -8.805 1 98.75 68 PHE A N 1
ATOM 503 C CA . PHE A 1 68 ? -8.391 -26.125 -8.523 1 98.75 68 PHE A CA 1
ATOM 504 C C . PHE A 1 68 ? -7.836 -25.484 -9.789 1 98.75 68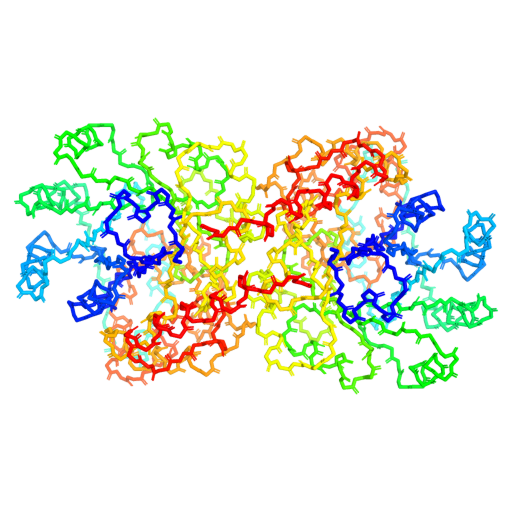 PHE A C 1
ATOM 506 O O . PHE A 1 68 ? -8.414 -25.625 -10.867 1 98.75 68 PHE A O 1
ATOM 513 N N . GLY A 1 69 ? -6.801 -24.641 -9.633 1 98.81 69 GLY A N 1
ATOM 514 C CA . GLY A 1 69 ? -6.227 -23.953 -10.781 1 98.81 69 GLY A CA 1
ATOM 515 C C . GLY A 1 69 ? -4.719 -24.094 -10.859 1 98.81 69 GLY A C 1
ATOM 516 O O . GLY A 1 69 ? -4.098 -24.703 -9.992 1 98.81 69 GLY A O 1
ATOM 517 N N . VAL A 1 70 ? -4.211 -23.641 -11.977 1 98.94 70 VAL A N 1
ATOM 518 C CA . VAL A 1 70 ? -2.779 -23.641 -12.25 1 98.94 70 VAL A CA 1
ATOM 519 C C . VAL A 1 70 ? -2.346 -22.25 -12.711 1 98.94 70 VAL A C 1
ATOM 521 O O . VAL A 1 70 ? -3.014 -21.625 -13.539 1 98.94 70 VAL A O 1
ATOM 524 N N . ASN A 1 71 ? -1.328 -21.781 -12.102 1 98.94 71 ASN A N 1
ATOM 525 C CA . ASN A 1 71 ? -0.735 -20.516 -12.539 1 98.94 71 ASN A CA 1
ATOM 526 C C . ASN A 1 71 ? 0.475 -20.75 -13.445 1 98.94 71 ASN A C 1
ATOM 528 O O . ASN A 1 71 ? 1.336 -21.578 -13.133 1 98.94 71 ASN A O 1
ATOM 532 N N . LEU A 1 72 ? 0.549 -20.031 -14.531 1 98.75 72 LEU A N 1
ATOM 533 C CA . LEU A 1 72 ? 1.646 -20.156 -15.484 1 98.75 72 LEU A CA 1
ATOM 534 C C . LEU A 1 72 ? 2.395 -18.828 -15.609 1 98.75 72 LEU A C 1
ATOM 536 O O . LEU A 1 72 ? 1.783 -17.75 -15.57 1 98.75 72 LEU A O 1
ATOM 540 N N . PHE A 1 73 ? 3.719 -18.875 -15.781 1 97.62 73 PHE A N 1
ATOM 541 C CA . PHE A 1 73 ? 4.531 -17.734 -16.156 1 97.62 73 PHE A CA 1
ATOM 542 C C . PHE A 1 73 ? 4.438 -17.484 -17.656 1 97.62 73 PHE A C 1
ATOM 544 O O . PHE A 1 73 ? 4.797 -18.344 -18.469 1 97.62 73 PHE A O 1
ATOM 551 N N . VAL A 1 74 ? 3.959 -16.344 -17.969 1 97.75 74 VAL A N 1
ATOM 552 C CA . VAL A 1 74 ? 3.992 -15.984 -19.391 1 97.75 74 VAL A CA 1
ATOM 553 C C . VAL A 1 74 ? 5.426 -15.672 -19.812 1 97.75 74 VAL A C 1
ATOM 555 O O . VAL A 1 74 ? 6.102 -14.859 -19.188 1 97.75 74 VAL A O 1
ATOM 558 N N . PRO A 1 75 ? 5.871 -16.344 -20.859 1 94.25 75 PRO A N 1
ATOM 559 C CA . PRO A 1 75 ? 7.246 -16.078 -21.297 1 94.25 75 PRO A CA 1
ATOM 560 C C . PRO A 1 75 ? 7.461 -14.617 -21.703 1 94.25 75 PRO A C 1
ATOM 562 O O . PRO A 1 75 ? 6.625 -14.039 -22.391 1 94.25 75 PRO A O 1
ATOM 565 N N . THR A 1 76 ? 8.453 -14.055 -21.156 1 88.81 76 THR A N 1
ATOM 566 C CA . THR A 1 76 ? 8.844 -12.688 -21.5 1 88.81 76 THR A CA 1
ATOM 567 C C . THR A 1 76 ? 10.219 -12.672 -22.156 1 88.81 76 THR A C 1
ATOM 569 O O . THR A 1 76 ? 11.125 -13.398 -21.734 1 88.81 76 THR A O 1
ATOM 572 N N . PRO A 1 77 ? 10.344 -11.867 -23.219 1 88.81 77 PRO A N 1
ATOM 573 C CA . PRO A 1 77 ? 11.672 -11.766 -23.828 1 88.81 77 PRO A CA 1
ATOM 574 C C . PRO A 1 77 ? 12.727 -11.242 -22.875 1 88.81 77 PRO A C 1
ATOM 576 O O . PRO A 1 77 ? 12.43 -10.406 -22.016 1 88.81 77 PRO A O 1
ATOM 579 N N . TYR A 1 78 ? 13.875 -11.812 -22.953 1 90.25 78 TYR A N 1
ATOM 580 C CA . TYR A 1 78 ? 15.023 -11.32 -22.203 1 90.25 78 TYR A CA 1
ATOM 581 C C . TYR A 1 78 ? 16.281 -11.289 -23.047 1 90.25 78 TYR A C 1
ATOM 583 O O . TYR A 1 78 ? 16.344 -11.969 -24.078 1 90.25 78 TYR A O 1
ATOM 591 N N . SER A 1 79 ? 17.25 -10.484 -22.672 1 90.19 79 SER A N 1
ATOM 592 C CA . SER A 1 79 ? 18.5 -10.367 -23.391 1 90.19 79 SER A CA 1
ATOM 593 C C . SER A 1 79 ? 19.656 -10.992 -22.609 1 90.19 79 SER A C 1
ATOM 595 O O . SER A 1 79 ? 19.766 -10.797 -21.406 1 90.19 79 SER A O 1
ATOM 597 N N . ILE A 1 80 ? 20.422 -11.711 -23.391 1 92.94 80 ILE A N 1
ATOM 598 C CA . ILE A 1 80 ? 21.625 -12.258 -22.797 1 92.94 80 ILE A CA 1
ATOM 599 C C . ILE A 1 80 ? 22.781 -11.258 -22.969 1 92.94 80 ILE A C 1
ATOM 601 O O . ILE A 1 80 ? 23.219 -10.992 -24.094 1 92.94 80 ILE A O 1
ATOM 605 N N . ASP A 1 81 ? 23.172 -10.711 -21.875 1 94.12 81 ASP A N 1
ATOM 606 C CA . ASP A 1 81 ? 24.297 -9.781 -21.828 1 94.12 81 ASP A CA 1
ATOM 607 C C . ASP A 1 81 ? 25.484 -10.398 -21.094 1 94.12 81 ASP A C 1
ATOM 609 O O . ASP A 1 81 ? 25.547 -10.391 -19.859 1 94.12 81 ASP A O 1
ATOM 613 N N . GLU A 1 82 ? 26.453 -10.734 -21.875 1 94 82 GLU A N 1
ATOM 614 C CA . GLU A 1 82 ? 27.594 -11.453 -21.328 1 94 82 GLU A CA 1
ATOM 615 C C . GLU A 1 82 ? 28.344 -10.602 -20.312 1 94 82 GLU A C 1
ATOM 617 O O . GLU A 1 82 ? 28.891 -11.125 -19.344 1 94 82 GLU A O 1
ATOM 622 N N . GLU A 1 83 ? 28.406 -9.398 -20.516 1 95.25 83 GLU A N 1
ATOM 623 C CA . GLU A 1 83 ? 29.078 -8.508 -19.578 1 95.25 83 GLU A CA 1
ATOM 624 C C . GLU A 1 83 ? 28.359 -8.477 -18.234 1 95.25 83 GLU A C 1
ATOM 626 O O . GLU A 1 83 ? 29 -8.523 -17.188 1 95.25 83 GLU A O 1
ATOM 631 N N . ARG A 1 84 ? 27.078 -8.398 -18.281 1 95.44 84 ARG A N 1
ATOM 632 C CA . ARG A 1 84 ? 26.281 -8.406 -17.062 1 95.44 84 ARG A CA 1
ATOM 633 C C . ARG A 1 84 ? 26.422 -9.742 -16.328 1 95.44 84 ARG A C 1
ATOM 635 O O . ARG A 1 84 ? 26.469 -9.789 -15.102 1 95.44 84 ARG A O 1
ATOM 642 N N . ILE A 1 85 ? 26.5 -10.781 -17.094 1 96.44 85 ILE A N 1
ATOM 643 C CA . ILE A 1 85 ? 26.656 -12.117 -16.516 1 96.44 85 ILE A CA 1
ATOM 644 C C . ILE A 1 85 ? 28.016 -12.227 -15.828 1 96.44 85 ILE A C 1
ATOM 646 O O . ILE A 1 85 ? 28.109 -12.766 -14.727 1 96.44 85 ILE A O 1
ATOM 650 N N . GLN A 1 86 ? 29 -11.703 -16.453 1 95.94 86 GLN A N 1
ATOM 651 C CA . GLN A 1 86 ? 30.344 -11.727 -15.875 1 95.94 86 GLN A CA 1
ATOM 652 C C . GLN A 1 86 ? 30.406 -10.922 -14.578 1 95.94 86 GLN A C 1
ATOM 654 O O . GLN A 1 86 ? 30.969 -11.383 -13.586 1 95.94 86 GLN A O 1
ATOM 659 N N . VAL A 1 87 ? 29.828 -9.805 -14.641 1 96.69 87 VAL A N 1
ATOM 660 C CA . VAL A 1 87 ? 29.797 -8.953 -13.453 1 96.69 87 VAL A CA 1
ATOM 661 C C . VAL A 1 87 ? 29.031 -9.664 -12.336 1 96.69 87 VAL A C 1
ATOM 663 O O . VAL A 1 87 ? 29.484 -9.672 -11.188 1 96.69 87 VAL A O 1
ATOM 666 N N . ALA A 1 88 ? 27.906 -10.227 -12.68 1 96.88 88 ALA A N 1
ATOM 667 C CA . ALA A 1 88 ? 27.125 -10.961 -11.695 1 96.88 88 ALA A CA 1
ATOM 668 C C . ALA A 1 88 ? 27.938 -12.094 -11.078 1 96.88 88 ALA A C 1
ATOM 670 O O . ALA A 1 88 ? 27.906 -12.305 -9.867 1 96.88 88 ALA A O 1
ATOM 671 N N . ASN A 1 89 ? 28.641 -12.805 -11.898 1 96.69 89 ASN A N 1
ATOM 672 C CA . ASN A 1 89 ? 29.453 -13.906 -11.398 1 96.69 89 ASN A CA 1
ATOM 673 C C . ASN A 1 89 ? 30.531 -13.414 -10.445 1 96.69 89 ASN A C 1
ATOM 675 O O . ASN A 1 89 ? 30.844 -14.078 -9.453 1 96.69 89 ASN A O 1
ATOM 679 N N . GLN A 1 90 ? 31.078 -12.281 -10.742 1 97 90 GLN A N 1
ATOM 680 C CA . GLN A 1 90 ? 32.094 -11.688 -9.852 1 97 90 GLN A CA 1
ATOM 681 C C . GLN A 1 90 ? 31.453 -11.297 -8.516 1 97 90 GLN A C 1
ATOM 683 O O . GLN A 1 90 ? 32.031 -11.539 -7.457 1 97 90 GLN A O 1
ATOM 688 N N . LEU A 1 91 ? 30.312 -10.719 -8.578 1 97.5 91 LEU A N 1
ATOM 689 C CA . LEU A 1 91 ? 29.609 -10.273 -7.379 1 97.5 91 LEU A CA 1
ATOM 690 C C . LEU A 1 91 ? 29.156 -11.469 -6.543 1 97.5 91 LEU A C 1
ATOM 692 O O . LEU A 1 91 ? 29.094 -11.383 -5.316 1 97.5 91 LEU A O 1
ATOM 696 N N . LEU A 1 92 ? 28.891 -12.648 -7.184 1 97.75 92 LEU A N 1
ATOM 697 C CA . LEU A 1 92 ? 28.344 -13.828 -6.512 1 97.75 92 LEU A CA 1
ATOM 698 C C . LEU A 1 92 ? 29.469 -14.711 -5.973 1 97.75 92 LEU A C 1
ATOM 700 O O . LEU A 1 92 ? 29.219 -15.594 -5.148 1 97.75 92 LEU A O 1
ATOM 704 N N . ALA A 1 93 ? 30.688 -14.477 -6.379 1 96.88 93 ALA A N 1
ATOM 705 C CA . ALA A 1 93 ? 31.828 -15.336 -6.066 1 96.88 93 ALA A CA 1
ATOM 706 C C . ALA A 1 93 ? 32.031 -15.477 -4.559 1 96.88 93 ALA A C 1
ATOM 708 O O . ALA A 1 93 ? 32.219 -16.578 -4.047 1 96.88 93 ALA A O 1
ATOM 709 N N . PRO A 1 94 ? 31.969 -14.344 -3.842 1 96.88 94 PRO A N 1
ATOM 710 C CA . PRO A 1 94 ? 32.156 -14.484 -2.396 1 96.88 94 PRO A CA 1
ATOM 711 C C . PRO A 1 94 ? 31.109 -15.367 -1.741 1 96.88 94 PRO A C 1
ATOM 713 O O . PRO A 1 94 ? 31.406 -16.094 -0.785 1 96.88 94 PRO A O 1
ATOM 716 N N . PHE A 1 95 ? 29.875 -15.312 -2.154 1 97.38 95 PHE A N 1
ATOM 717 C CA . PHE A 1 95 ? 28.812 -16.156 -1.611 1 97.38 95 PHE A CA 1
ATOM 718 C C . PHE A 1 95 ? 29.062 -17.625 -1.941 1 97.38 95 PHE A C 1
ATOM 720 O O . PHE A 1 95 ? 28.859 -18.5 -1.097 1 97.38 95 PHE A O 1
ATOM 727 N N . ARG A 1 96 ? 29.484 -17.859 -3.205 1 97.25 96 ARG A N 1
ATOM 728 C CA . ARG A 1 96 ? 29.797 -19.219 -3.623 1 97.25 96 ARG A CA 1
ATOM 729 C C . ARG A 1 96 ? 30.922 -19.812 -2.781 1 97.25 96 ARG A C 1
ATOM 731 O O . ARG A 1 96 ? 30.875 -20.984 -2.398 1 97.25 96 ARG A O 1
ATOM 738 N N . GLU A 1 97 ? 31.859 -19 -2.537 1 96.5 97 GLU A N 1
ATOM 739 C CA . GLU A 1 97 ? 32.969 -19.438 -1.699 1 96.5 97 GLU A CA 1
ATOM 740 C C . GLU A 1 97 ? 32.5 -19.766 -0.284 1 96.5 97 GLU A C 1
ATOM 742 O O . GLU A 1 97 ? 32.875 -20.812 0.271 1 96.5 97 GLU A O 1
ATOM 747 N N . GLN A 1 98 ? 31.719 -18.891 0.228 1 95.88 98 GLN A N 1
ATOM 748 C CA . GLN A 1 98 ? 31.203 -19.062 1.584 1 95.88 98 GLN A CA 1
ATOM 749 C C . GLN A 1 98 ? 30.391 -20.344 1.709 1 95.88 98 GLN A C 1
ATOM 751 O O . GLN A 1 98 ? 30.438 -21.016 2.744 1 95.88 98 GLN A O 1
ATOM 756 N N . LEU A 1 99 ? 29.672 -20.734 0.656 1 97.19 99 LEU A N 1
ATOM 757 C CA . LEU A 1 99 ? 28.75 -21.844 0.724 1 97.19 99 LEU A CA 1
ATOM 758 C C . LEU A 1 99 ? 29.328 -23.078 0.043 1 97.19 99 LEU A C 1
ATOM 760 O O . LEU A 1 99 ? 28.672 -24.125 -0.037 1 97.19 99 LEU A O 1
ATOM 764 N N . SER A 1 100 ? 30.531 -22.984 -0.466 1 96.38 100 SER A N 1
ATOM 765 C CA . SER A 1 100 ? 31.219 -24.078 -1.149 1 96.38 100 SER A CA 1
ATOM 766 C C . SER A 1 100 ? 30.422 -24.562 -2.361 1 96.38 100 SER A C 1
ATOM 768 O O . SER A 1 100 ? 30.156 -25.75 -2.502 1 96.38 100 SER A O 1
ATOM 770 N N . VAL A 1 101 ? 30.016 -23.547 -3.168 1 94.88 101 VAL A N 1
ATOM 771 C CA . VAL A 1 101 ? 29.281 -23.812 -4.395 1 94.88 101 VAL A CA 1
ATOM 772 C C . VAL A 1 101 ? 30.125 -23.438 -5.605 1 94.88 101 VAL A C 1
ATOM 774 O O . VAL A 1 101 ? 30.891 -22.469 -5.555 1 94.88 101 VAL A O 1
ATOM 777 N N . THR A 1 102 ? 30 -24.172 -6.613 1 89.06 102 THR A N 1
ATOM 778 C CA . THR A 1 102 ? 30.703 -23.875 -7.848 1 89.06 102 THR A CA 1
ATOM 779 C C . THR A 1 102 ? 29.875 -22.969 -8.75 1 89.06 102 THR A C 1
ATOM 781 O O . THR A 1 102 ? 28.641 -22.938 -8.633 1 89.06 102 THR A O 1
ATOM 784 N N . GLU A 1 103 ? 30.578 -22.312 -9.586 1 87.56 103 GLU A N 1
ATOM 785 C CA . GLU A 1 103 ? 29.922 -21.422 -10.539 1 87.56 103 GLU A CA 1
ATOM 786 C C . GLU A 1 103 ? 29.125 -22.234 -11.57 1 87.56 103 GLU A C 1
ATOM 788 O O . GLU A 1 103 ? 29.578 -23.281 -12.031 1 87.56 103 GLU A O 1
ATOM 793 N N . THR A 1 104 ? 27.875 -21.719 -11.727 1 79.19 104 THR A N 1
ATOM 794 C CA . THR A 1 104 ? 27.016 -22.359 -12.719 1 79.19 104 THR A CA 1
ATOM 795 C C . THR A 1 104 ? 26.891 -21.5 -13.969 1 79.19 104 THR A C 1
ATOM 797 O O . THR A 1 104 ? 26.844 -20.266 -13.875 1 79.19 104 THR A O 1
ATOM 800 N N . ARG A 1 105 ? 26.844 -22.188 -15.062 1 84.75 105 ARG A N 1
ATOM 801 C CA . ARG A 1 105 ? 26.625 -21.484 -16.328 1 84.75 105 ARG A CA 1
ATOM 802 C C . ARG A 1 105 ? 25.156 -21.438 -16.688 1 84.75 105 ARG A C 1
ATOM 804 O O . ARG A 1 105 ? 24.422 -22.406 -16.469 1 84.75 105 ARG A O 1
ATOM 811 N N . PHE A 1 106 ? 24.797 -20.297 -17.188 1 88.81 106 PHE A N 1
ATOM 812 C CA . PHE A 1 106 ? 23.406 -20.125 -17.625 1 88.81 106 PHE A CA 1
ATOM 813 C C . PHE A 1 106 ? 23.156 -20.891 -18.906 1 88.81 106 PHE A C 1
ATOM 815 O O . PHE A 1 106 ? 23.922 -20.766 -19.875 1 88.81 106 PHE A O 1
ATOM 822 N N . SER A 1 107 ? 22.156 -21.703 -18.891 1 87.12 107 SER A N 1
ATOM 823 C CA . SER A 1 107 ? 21.703 -22.406 -20.078 1 87.12 107 SER A CA 1
ATOM 824 C C . SER A 1 107 ? 20.281 -21.984 -20.469 1 87.12 107 SER A C 1
ATOM 826 O O . SER A 1 107 ? 19.328 -22.281 -19.734 1 87.12 107 SER A O 1
ATOM 828 N N . PRO A 1 108 ? 20.203 -21.422 -21.578 1 88.19 108 PRO A N 1
ATOM 829 C CA . PRO A 1 108 ? 18.891 -20.953 -21.984 1 88.19 108 PRO A CA 1
ATOM 830 C C . PRO A 1 108 ? 17.891 -22.094 -22.203 1 88.19 108 PRO A C 1
ATOM 832 O O . PRO A 1 108 ? 18.25 -23.156 -22.703 1 88.19 108 PRO A O 1
ATOM 835 N N . VAL A 1 109 ? 16.703 -21.875 -21.672 1 86.12 109 VAL A N 1
ATOM 836 C CA . VAL A 1 109 ? 15.578 -22.781 -21.875 1 86.12 109 VAL A CA 1
ATOM 837 C C . VAL A 1 109 ? 14.547 -22.125 -22.797 1 86.12 109 VAL A C 1
ATOM 839 O O . VAL A 1 109 ? 14.312 -20.922 -22.719 1 86.12 109 VAL A O 1
ATOM 842 N N . ASP A 1 110 ? 13.977 -22.953 -23.688 1 91.94 110 ASP A N 1
ATOM 843 C CA . ASP A 1 110 ? 12.891 -22.453 -24.516 1 91.94 110 ASP A CA 1
ATOM 844 C C . ASP A 1 110 ? 11.602 -22.297 -23.719 1 91.94 110 ASP A C 1
ATOM 846 O O . ASP A 1 110 ? 10.75 -23.188 -23.734 1 91.94 110 ASP A O 1
ATOM 850 N N . GLN A 1 111 ? 11.391 -21.156 -23.188 1 92.12 111 GLN A N 1
ATOM 851 C CA . GLN A 1 111 ? 10.273 -20.891 -22.297 1 92.12 111 GLN A CA 1
ATOM 852 C C . GLN A 1 111 ? 8.945 -20.922 -23.047 1 92.12 111 GLN A C 1
ATOM 854 O O . GLN A 1 111 ? 7.906 -21.281 -22.469 1 92.12 111 GLN A O 1
ATOM 859 N N . ASN A 1 112 ? 9.008 -20.594 -24.297 1 94.44 112 ASN A N 1
ATOM 860 C CA . ASN A 1 112 ? 7.789 -20.625 -25.094 1 94.44 112 ASN A CA 1
ATOM 861 C C . ASN A 1 112 ? 7.285 -22.062 -25.281 1 94.44 112 ASN A C 1
ATOM 863 O O . ASN A 1 112 ? 6.086 -22.328 -25.172 1 94.44 112 ASN A O 1
ATOM 867 N N . SER A 1 113 ? 8.227 -22.922 -25.562 1 95.75 113 SER A N 1
ATOM 868 C CA . SER A 1 113 ? 7.863 -24.328 -25.734 1 95.75 113 SER A CA 1
ATOM 869 C C . SER A 1 113 ? 7.316 -24.922 -24.453 1 95.75 113 SER A C 1
ATOM 871 O O . SER A 1 113 ? 6.312 -25.641 -24.453 1 95.75 113 SER A O 1
ATOM 873 N N . VAL A 1 114 ? 7.957 -24.625 -23.406 1 96.38 114 VAL A N 1
ATOM 874 C CA . VAL A 1 114 ? 7.512 -25.125 -22.094 1 96.38 114 VAL A CA 1
ATOM 875 C C . VAL A 1 114 ? 6.105 -24.594 -21.812 1 96.38 114 VAL A C 1
ATOM 877 O O . VAL A 1 114 ? 5.234 -25.359 -21.375 1 96.38 114 VAL A O 1
ATOM 880 N N . PHE A 1 115 ? 5.871 -23.375 -22.094 1 97.69 115 PHE A N 1
ATOM 881 C CA . PHE A 1 115 ? 4.59 -22.734 -21.875 1 97.69 115 PHE A CA 1
ATOM 882 C C . PHE A 1 115 ? 3.488 -23.406 -22.688 1 97.69 115 PHE A C 1
ATOM 884 O O . PHE A 1 115 ? 2.422 -23.719 -22.156 1 97.69 115 PHE A O 1
ATOM 891 N N . GLU A 1 116 ? 3.746 -23.609 -23.891 1 97.38 116 GLU A N 1
ATOM 892 C CA . GLU A 1 116 ? 2.77 -24.234 -24.766 1 97.38 116 GLU A CA 1
ATOM 893 C C . GLU A 1 116 ? 2.457 -25.656 -24.312 1 97.38 116 GLU A C 1
ATOM 895 O O . GLU A 1 116 ? 1.303 -26.094 -24.359 1 97.38 116 GLU A O 1
ATOM 900 N N . GLU A 1 117 ? 3.486 -26.312 -23.922 1 98.19 117 GLU A N 1
ATOM 901 C CA . GLU A 1 117 ? 3.289 -27.688 -23.453 1 98.19 117 GLU A CA 1
ATOM 902 C C . GLU A 1 117 ? 2.498 -27.703 -22.141 1 98.19 117 GLU A C 1
ATOM 904 O O . GLU A 1 117 ? 1.702 -28.625 -21.906 1 98.19 117 GLU A O 1
ATOM 909 N N . GLN A 1 118 ? 2.748 -26.781 -21.312 1 98.62 118 GLN A N 1
ATOM 910 C CA . GLN A 1 118 ? 1.969 -26.672 -20.078 1 98.62 118 GLN A CA 1
ATOM 911 C C . GLN A 1 118 ? 0.494 -26.422 -20.391 1 98.62 118 GLN A C 1
ATOM 913 O O . GLN A 1 118 ? -0.384 -27 -19.734 1 98.62 118 GLN A O 1
ATOM 918 N N . ILE A 1 119 ? 0.238 -25.562 -21.344 1 98.56 119 ILE A N 1
ATOM 919 C CA . ILE A 1 119 ? -1.134 -25.281 -21.75 1 98.56 119 ILE A CA 1
ATOM 920 C C . ILE A 1 119 ? -1.797 -26.562 -22.234 1 98.56 119 ILE A C 1
ATOM 922 O O . ILE A 1 119 ? -2.945 -26.844 -21.875 1 98.56 119 ILE A O 1
ATOM 926 N N . HIS A 1 120 ? -1.058 -27.344 -22.984 1 98.31 120 HIS A N 1
ATOM 927 C CA . HIS A 1 120 ? -1.584 -28.609 -23.453 1 98.31 120 HIS A CA 1
ATOM 928 C C . HIS A 1 120 ? -1.946 -29.531 -22.297 1 98.31 120 HIS A C 1
ATOM 930 O O . HIS A 1 120 ? -2.971 -30.219 -22.344 1 98.31 120 HIS A O 1
ATOM 936 N N . VAL A 1 121 ? -1.094 -29.562 -21.297 1 98.75 121 VAL A N 1
ATOM 937 C CA . VAL A 1 121 ? -1.345 -30.375 -20.109 1 98.75 121 VAL A CA 1
ATOM 938 C C . VAL A 1 121 ? -2.648 -29.938 -19.453 1 98.75 121 VAL A C 1
ATOM 940 O O . VAL A 1 121 ? -3.455 -30.766 -19.031 1 98.75 121 VAL A O 1
ATOM 943 N N . LEU A 1 122 ? -2.863 -28.625 -19.344 1 98.75 122 LEU A N 1
ATOM 944 C CA . LEU A 1 122 ? -4.062 -28.109 -18.703 1 98.75 122 LEU A CA 1
ATOM 945 C C . LEU A 1 122 ? -5.316 -28.547 -19.453 1 98.75 122 LEU A C 1
ATOM 947 O O . LEU A 1 122 ? -6.328 -28.875 -18.828 1 98.75 122 LEU A O 1
ATOM 951 N N . ILE A 1 123 ? -5.23 -28.516 -20.766 1 98.38 123 ILE A N 1
ATOM 952 C CA . ILE A 1 123 ? -6.355 -28.891 -21.609 1 98.38 123 ILE A CA 1
ATOM 953 C C . ILE A 1 123 ? -6.633 -30.391 -21.453 1 98.38 123 ILE A C 1
ATOM 955 O O . ILE A 1 123 ? -7.773 -30.797 -21.234 1 98.38 123 ILE A O 1
ATOM 959 N N . GLU A 1 124 ? -5.574 -31.125 -21.531 1 98.25 124 GLU A N 1
ATOM 960 C CA . GLU A 1 124 ? -5.695 -32.594 -21.438 1 98.25 124 GLU A CA 1
ATOM 961 C C . GLU A 1 124 ? -6.266 -33 -20.094 1 98.25 124 GLU A C 1
ATOM 963 O O . GLU A 1 124 ? -7.066 -33.938 -20.016 1 98.25 124 GLU A O 1
ATOM 968 N N . GLU A 1 125 ? -5.848 -32.344 -19.062 1 98.19 125 GLU A N 1
ATOM 969 C CA . GLU A 1 125 ? -6.242 -32.719 -17.703 1 98.19 125 GLU A CA 1
ATOM 970 C C . GLU A 1 125 ? -7.516 -32 -17.281 1 98.19 125 GLU A C 1
ATOM 972 O O . GLU A 1 125 ? -7.992 -32.156 -16.156 1 98.19 125 GLU A O 1
ATOM 977 N N . GLU A 1 126 ? -8.07 -31.188 -18.094 1 97.62 126 GLU A N 1
ATOM 978 C CA . GLU A 1 126 ? -9.32 -30.469 -17.891 1 97.62 126 GLU A CA 1
ATOM 979 C C . GLU A 1 126 ? -9.281 -29.656 -16.594 1 97.62 126 GLU A C 1
ATOM 981 O O . GLU A 1 126 ? -10.188 -29.766 -15.758 1 97.62 126 GLU A O 1
ATOM 986 N N . VAL A 1 127 ? -8.211 -28.953 -16.438 1 98.31 127 VAL A N 1
ATOM 987 C CA . VAL A 1 127 ? -8.086 -28.062 -15.289 1 98.31 127 VAL A CA 1
ATOM 988 C C . VAL A 1 127 ? -9.133 -26.953 -15.383 1 98.31 127 VAL A C 1
ATOM 990 O O . VAL A 1 127 ? -9.422 -26.453 -16.469 1 98.31 127 VAL A O 1
ATOM 993 N N . LYS A 1 128 ? -9.625 -26.531 -14.273 1 98.12 128 LYS A N 1
ATOM 994 C CA . LYS A 1 128 ? -10.75 -25.609 -14.258 1 98.12 128 LYS A CA 1
ATOM 995 C C . LYS A 1 128 ? -10.289 -24.172 -14.477 1 98.12 128 LYS A C 1
ATOM 997 O O . LYS A 1 128 ? -10.953 -23.406 -15.172 1 98.12 128 LYS A O 1
ATOM 1002 N N . VAL A 1 129 ? -9.203 -23.797 -13.844 1 98.88 129 VAL A N 1
ATOM 1003 C CA . VAL A 1 129 ? -8.773 -22.406 -13.812 1 98.88 129 VAL A CA 1
ATOM 1004 C C . VAL A 1 129 ? -7.316 -22.312 -14.25 1 98.88 129 VAL A C 1
ATOM 1006 O O . VAL A 1 129 ? -6.484 -23.125 -13.844 1 98.88 129 VAL A O 1
ATOM 1009 N N . CYS A 1 130 ? -6.984 -21.391 -15.086 1 98.88 130 CYS A N 1
ATOM 1010 C CA . CYS A 1 130 ? -5.613 -21.047 -15.445 1 98.88 130 CYS A CA 1
ATOM 1011 C C . CYS A 1 130 ? -5.348 -19.562 -15.203 1 98.88 130 CYS A C 1
ATOM 1013 O O . CYS A 1 130 ? -6.031 -18.703 -15.758 1 98.88 130 CYS A O 1
ATOM 1015 N N . SER A 1 131 ? -4.438 -19.281 -14.344 1 98.88 131 SER A N 1
ATOM 1016 C CA . SER A 1 131 ? -4.023 -17.891 -14.133 1 98.88 131 SER A CA 1
ATOM 1017 C C . SER A 1 131 ? -2.641 -17.625 -14.727 1 98.88 131 SER A C 1
ATOM 1019 O O . SER A 1 131 ? -1.862 -18.562 -14.93 1 98.88 131 SER A O 1
ATOM 1021 N N . PHE A 1 132 ? -2.383 -16.359 -15.039 1 98.81 132 PHE A N 1
ATOM 1022 C CA . PHE A 1 132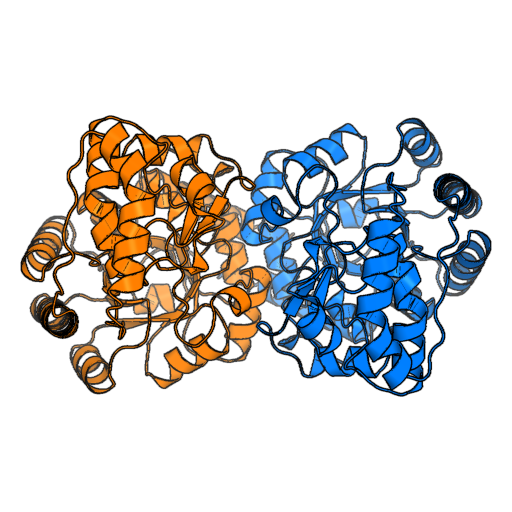 ? -1.134 -15.961 -15.672 1 98.81 132 PHE A CA 1
ATOM 1023 C C . PHE A 1 132 ? -0.448 -14.859 -14.875 1 98.81 132 PHE A C 1
ATOM 1025 O O . PHE A 1 132 ? -1.114 -13.984 -14.32 1 98.81 132 PHE A O 1
ATOM 1032 N N . THR A 1 133 ? 0.828 -14.898 -14.805 1 97.62 133 THR A N 1
ATOM 1033 C CA . THR A 1 133 ? 1.627 -13.82 -14.234 1 97.62 133 THR A CA 1
ATOM 1034 C C . THR A 1 133 ? 2.801 -13.469 -15.141 1 97.62 133 THR A C 1
ATOM 1036 O O . THR A 1 133 ? 3.127 -14.227 -16.062 1 97.62 133 THR A O 1
ATOM 1039 N N . PHE A 1 134 ? 3.34 -12.281 -15.07 1 95.88 134 PHE A N 1
ATOM 1040 C CA . PHE A 1 134 ? 4.473 -11.719 -15.797 1 95.88 134 PHE A CA 1
ATOM 1041 C C . PHE A 1 134 ? 4.066 -11.328 -17.219 1 95.88 134 PHE A C 1
ATOM 1043 O O . PHE A 1 134 ? 4.922 -11.156 -18.094 1 95.88 134 PHE A O 1
ATOM 1050 N N . GLY A 1 135 ? 2.795 -11.203 -17.453 1 96.5 135 GLY A N 1
ATOM 1051 C CA . GLY A 1 135 ? 2.312 -10.805 -18.766 1 96.5 135 GLY A CA 1
ATOM 1052 C C . GLY A 1 135 ? 0.975 -11.43 -19.125 1 96.5 135 GLY A C 1
ATOM 1053 O O . GLY A 1 135 ? 0.311 -12.016 -18.266 1 96.5 135 GLY A O 1
ATOM 1054 N N . LEU A 1 136 ? 0.593 -11.273 -20.406 1 97.81 136 LEU A N 1
ATOM 1055 C CA . LEU A 1 136 ? -0.639 -11.836 -20.953 1 97.81 136 LEU A CA 1
ATOM 1056 C C . LEU A 1 136 ? -0.336 -12.875 -22.031 1 97.81 136 LEU A C 1
ATOM 1058 O O . LEU A 1 136 ? 0.586 -12.688 -22.828 1 97.81 136 LEU A O 1
ATOM 1062 N N . PRO A 1 137 ? -1.049 -13.961 -21.984 1 97.81 137 PRO A N 1
ATOM 1063 C CA . PRO A 1 137 ? -0.868 -14.938 -23.047 1 97.81 137 PRO A CA 1
ATOM 1064 C C . PRO A 1 137 ? -1.306 -14.414 -24.422 1 97.81 137 PRO A C 1
ATOM 1066 O O . PRO A 1 137 ? -2.004 -13.398 -24.5 1 97.81 137 PRO A O 1
ATOM 1069 N N . SER A 1 138 ? -0.887 -15.086 -25.469 1 97.19 138 SER A N 1
ATOM 1070 C CA . SER A 1 138 ? -1.288 -14.711 -26.812 1 97.19 138 SER A CA 1
ATOM 1071 C C . SER A 1 138 ? -2.787 -14.891 -27.016 1 97.19 138 SER A C 1
ATOM 1073 O O . SER A 1 138 ? -3.422 -15.688 -26.328 1 97.19 138 SER A O 1
ATOM 1075 N N . GLU A 1 139 ? -3.291 -14.164 -27.984 1 97.75 139 GLU A N 1
ATOM 1076 C CA . GLU A 1 139 ? -4.699 -14.305 -28.344 1 97.75 139 GLU A CA 1
ATOM 1077 C C . GLU A 1 139 ? -5.039 -15.742 -28.719 1 97.75 139 GLU A C 1
ATOM 1079 O O . GLU A 1 139 ? -6.117 -16.234 -28.375 1 97.75 139 GLU A O 1
ATOM 1084 N N . VAL A 1 140 ? -4.176 -16.406 -29.359 1 97.19 140 VAL A N 1
ATOM 1085 C CA . VAL A 1 140 ? -4.375 -17.781 -29.781 1 97.19 140 VAL A CA 1
ATOM 1086 C C . VAL A 1 140 ? -4.512 -18.688 -28.547 1 97.19 140 VAL A C 1
ATOM 1088 O O . VAL A 1 140 ? -5.434 -19.5 -28.469 1 97.19 140 VAL A O 1
ATOM 1091 N N . SER A 1 141 ? -3.578 -18.516 -27.609 1 97.69 141 SER A N 1
ATOM 1092 C CA . SER A 1 141 ? -3.625 -19.312 -26.375 1 97.69 141 SER A CA 1
ATOM 1093 C C . SER A 1 141 ? -4.918 -19.062 -25.609 1 97.69 141 SER A C 1
ATOM 1095 O O . SER A 1 141 ? -5.516 -19.984 -25.062 1 97.69 141 SER A O 1
ATOM 1097 N N . VAL A 1 142 ? -5.336 -17.828 -25.562 1 98.56 142 VAL A N 1
ATOM 1098 C CA . VAL A 1 142 ? -6.551 -17.438 -24.859 1 98.56 142 VAL A CA 1
ATOM 1099 C C . VAL A 1 142 ? -7.758 -18.125 -25.484 1 98.56 142 VAL A C 1
ATOM 1101 O O . VAL A 1 142 ? -8.578 -18.719 -24.781 1 98.56 142 VAL A O 1
ATOM 1104 N N . ASN A 1 143 ? -7.832 -18.047 -26.797 1 97.88 143 ASN A N 1
ATOM 1105 C CA . ASN A 1 143 ? -8.961 -18.625 -27.5 1 97.88 143 ASN A CA 1
ATOM 1106 C C . ASN A 1 143 ? -9.031 -20.141 -27.312 1 97.88 143 ASN A C 1
ATOM 1108 O O . ASN A 1 143 ? -10.109 -20.703 -27.125 1 97.88 143 ASN A O 1
ATOM 1112 N N . ILE A 1 144 ? -7.883 -20.75 -27.344 1 97.81 144 ILE A N 1
ATOM 1113 C CA . ILE A 1 144 ? -7.816 -22.203 -27.172 1 97.81 144 ILE A CA 1
ATOM 1114 C C . ILE A 1 144 ? -8.297 -22.594 -25.781 1 97.81 144 ILE A C 1
ATOM 1116 O O . ILE A 1 144 ? -9.133 -23.484 -25.625 1 97.81 144 ILE A O 1
ATOM 1120 N N . LEU A 1 145 ? -7.797 -21.938 -24.781 1 98.5 145 LEU A N 1
ATOM 1121 C CA . LEU A 1 145 ? -8.133 -22.25 -23.406 1 98.5 145 LEU A CA 1
ATOM 1122 C C . LEU A 1 145 ? -9.609 -21.969 -23.125 1 98.5 145 LEU A C 1
ATOM 1124 O O . LEU A 1 145 ? -10.297 -22.781 -22.5 1 98.5 145 LEU A O 1
ATOM 1128 N N . LYS A 1 146 ? -10.078 -20.875 -23.562 1 97.62 146 LYS A N 1
ATOM 1129 C CA . LYS A 1 146 ? -11.477 -20.516 -23.359 1 97.62 146 LYS A CA 1
ATOM 1130 C C . LYS A 1 146 ? -12.406 -21.484 -24.078 1 97.62 146 LYS A C 1
ATOM 1132 O O . LYS A 1 146 ? -13.469 -21.844 -23.578 1 97.62 146 LYS A O 1
ATOM 1137 N N . GLY A 1 147 ? -11.992 -21.859 -25.281 1 97.69 147 GLY A N 1
ATOM 1138 C CA . GLY A 1 147 ? -12.766 -22.828 -26.047 1 97.69 147 GLY A CA 1
ATOM 1139 C C . GLY A 1 147 ? -12.938 -24.156 -25.312 1 97.69 147 GLY A C 1
ATOM 1140 O O . GLY A 1 147 ? -13.906 -24.875 -25.562 1 97.69 147 GLY A O 1
ATOM 1141 N N . LYS A 1 148 ? -12.008 -24.453 -24.438 1 98.06 148 LYS A N 1
ATOM 1142 C CA . LYS A 1 148 ? -12.062 -25.703 -23.672 1 98.06 148 LYS A CA 1
ATOM 1143 C C . LYS A 1 148 ? -12.766 -25.484 -22.344 1 98.06 148 LYS A C 1
ATOM 1145 O O . LYS A 1 148 ? -12.812 -26.406 -21.5 1 98.06 148 LYS A O 1
ATOM 1150 N N . GLY A 1 149 ? -13.273 -24.297 -22.094 1 97.62 149 GLY A N 1
ATOM 1151 C CA . GLY A 1 149 ? -14.062 -24 -20.906 1 97.62 149 GLY A CA 1
ATOM 1152 C C . GLY A 1 149 ? -13.211 -23.656 -19.703 1 97.62 149 GLY A C 1
ATOM 1153 O O . GLY A 1 149 ? -13.711 -23.641 -18.562 1 97.62 149 GLY A O 1
ATOM 1154 N N . ILE A 1 150 ? -11.93 -23.406 -19.844 1 98.62 150 ILE A N 1
ATOM 1155 C CA . ILE A 1 150 ? -11.031 -23.062 -18.75 1 98.62 150 ILE A CA 1
ATOM 1156 C C . ILE A 1 150 ? -11.211 -21.594 -18.375 1 98.62 150 ILE A C 1
ATOM 1158 O O . ILE A 1 150 ? -11.234 -20.734 -19.266 1 98.62 150 ILE A O 1
ATOM 1162 N N . VAL A 1 151 ? -11.43 -21.266 -17.078 1 98.88 151 VAL A N 1
ATOM 1163 C CA . VAL A 1 151 ? -11.547 -19.891 -16.578 1 98.88 151 VAL A CA 1
ATOM 1164 C C . VAL A 1 151 ? -10.172 -19.234 -16.547 1 98.88 151 VAL A C 1
ATOM 1166 O O . VAL A 1 151 ? -9.227 -19.766 -15.961 1 98.88 151 VAL A O 1
ATOM 1169 N N . LEU A 1 152 ? -10.023 -18.094 -17.188 1 98.94 152 LEU A N 1
ATOM 1170 C CA . LEU A 1 152 ? -8.727 -17.438 -17.312 1 98.94 152 LEU A CA 1
ATOM 1171 C C . LEU A 1 152 ? -8.625 -16.25 -16.359 1 98.94 152 LEU A C 1
ATOM 1173 O O . LEU A 1 152 ? -9.531 -15.422 -16.297 1 98.94 152 LEU A O 1
ATOM 1177 N N . VAL A 1 153 ? -7.527 -16.188 -15.617 1 98.94 153 VAL A N 1
ATOM 1178 C CA . VAL A 1 153 ? -7.297 -15.133 -14.633 1 98.94 153 VAL A CA 1
ATOM 1179 C C . VAL A 1 153 ? -5.977 -14.43 -14.938 1 98.94 153 VAL A C 1
ATOM 1181 O O . VAL A 1 153 ? -4.926 -15.07 -15.008 1 98.94 153 VAL A O 1
ATOM 1184 N N . GLY A 1 154 ? -5.992 -13.094 -15.172 1 98.88 154 GLY A N 1
ATOM 1185 C CA . GLY A 1 154 ? -4.777 -12.305 -15.328 1 98.88 154 GLY A CA 1
ATOM 1186 C C . GLY A 1 154 ? -4.277 -11.727 -14.016 1 98.88 154 GLY A C 1
ATOM 1187 O O . GLY A 1 154 ? -4.926 -11.867 -12.977 1 98.88 154 GLY A O 1
ATOM 1188 N N . THR A 1 155 ? -3.127 -11.148 -14.016 1 98.81 155 THR A N 1
ATOM 1189 C CA . THR A 1 155 ? -2.549 -10.43 -12.891 1 98.81 155 THR A CA 1
ATOM 1190 C C . THR A 1 155 ? -2.205 -8.992 -13.289 1 98.81 155 THR A C 1
ATOM 1192 O O . THR A 1 155 ? -1.619 -8.766 -14.344 1 98.81 155 THR A O 1
ATOM 1195 N N . ALA A 1 156 ? -2.604 -8.031 -12.477 1 98.75 156 ALA A N 1
ATOM 1196 C CA . ALA A 1 156 ? -2.355 -6.617 -12.734 1 98.75 156 ALA A CA 1
ATOM 1197 C C . ALA A 1 156 ? -1.854 -5.906 -11.477 1 98.75 156 ALA A C 1
ATOM 1199 O O . ALA A 1 156 ? -2.23 -6.27 -10.359 1 98.75 156 ALA A O 1
ATOM 1200 N N . THR A 1 157 ? -1.017 -4.887 -11.695 1 98.56 157 THR A N 1
ATOM 1201 C CA . THR A 1 157 ? -0.477 -4.121 -10.578 1 98.56 157 THR A CA 1
ATOM 1202 C C . THR A 1 157 ? -0.858 -2.646 -10.695 1 98.56 157 THR A C 1
ATOM 1204 O O . THR A 1 157 ? -0.462 -1.828 -9.859 1 98.56 157 THR A O 1
ATOM 1207 N N . ASN A 1 158 ? -1.549 -2.256 -11.703 1 98.12 158 ASN A N 1
ATOM 1208 C CA . ASN A 1 158 ? -2.076 -0.916 -11.938 1 98.12 158 ASN A CA 1
ATOM 1209 C C . ASN A 1 158 ? -3.322 -0.949 -12.812 1 98.12 158 ASN A C 1
ATOM 1211 O O . ASN A 1 158 ? -3.717 -2.01 -13.297 1 98.12 158 ASN A O 1
ATOM 1215 N N . VAL A 1 159 ? -3.939 0.156 -13.039 1 98.44 159 VAL A N 1
ATOM 1216 C CA . VAL A 1 159 ? -5.211 0.243 -13.75 1 98.44 159 VAL A CA 1
ATOM 1217 C C . VAL A 1 159 ? -5.012 -0.134 -15.219 1 98.44 159 VAL A C 1
ATOM 1219 O O . VAL A 1 159 ? -5.816 -0.874 -15.789 1 98.44 159 VAL A O 1
ATOM 1222 N N . LYS A 1 160 ? -3.945 0.33 -15.82 1 98.12 160 LYS A N 1
ATOM 1223 C CA . LYS A 1 160 ? -3.67 0.055 -17.234 1 98.12 160 LYS A CA 1
ATOM 1224 C C . LYS A 1 160 ? -3.551 -1.445 -17.484 1 98.12 160 LYS A C 1
ATOM 1226 O O . LYS A 1 160 ? -4.09 -1.96 -18.469 1 98.12 160 LYS A O 1
ATOM 1231 N N . GLU A 1 161 ? -2.85 -2.139 -16.609 1 98.5 161 GLU A N 1
ATOM 1232 C CA . GLU A 1 161 ? -2.691 -3.584 -16.734 1 98.5 161 GLU A CA 1
ATOM 1233 C C . GLU A 1 161 ? -4.027 -4.301 -16.547 1 98.5 161 GLU A C 1
ATOM 1235 O O . GLU A 1 161 ? -4.297 -5.297 -17.234 1 98.5 161 GLU A O 1
ATOM 1240 N N . ALA A 1 162 ? -4.84 -3.842 -15.617 1 98.75 162 ALA A N 1
ATOM 1241 C CA . ALA A 1 162 ? -6.145 -4.457 -15.406 1 98.75 162 ALA A CA 1
ATOM 1242 C C . ALA A 1 162 ? -7.023 -4.316 -16.641 1 98.75 162 ALA A C 1
ATOM 1244 O O . ALA A 1 162 ? -7.703 -5.266 -17.047 1 98.75 162 ALA A O 1
ATOM 1245 N N . ILE A 1 163 ? -7.02 -3.133 -17.188 1 98.75 163 ILE A N 1
ATOM 1246 C CA . ILE A 1 163 ? -7.758 -2.896 -18.422 1 98.75 163 ILE A CA 1
ATOM 1247 C C . ILE A 1 163 ? -7.238 -3.82 -19.516 1 98.75 163 ILE A C 1
ATOM 1249 O O . ILE A 1 163 ? -8.023 -4.395 -20.281 1 98.75 163 ILE A O 1
ATOM 1253 N N . ALA A 1 164 ? -5.914 -3.992 -19.609 1 98.62 164 ALA A N 1
ATOM 1254 C CA . ALA A 1 164 ? -5.309 -4.887 -20.594 1 98.62 164 ALA A CA 1
ATOM 1255 C C . ALA A 1 164 ? -5.777 -6.324 -20.375 1 98.62 164 ALA A C 1
ATOM 1257 O O . ALA A 1 164 ? -6.008 -7.055 -21.344 1 98.62 164 ALA A O 1
ATOM 1258 N N . CYS A 1 165 ? -5.883 -6.762 -19.156 1 98.75 165 CYS A N 1
ATOM 1259 C CA . CYS A 1 165 ? -6.383 -8.102 -18.844 1 98.75 165 CYS A CA 1
ATOM 1260 C C . CYS A 1 165 ? -7.793 -8.289 -19.391 1 98.75 165 CYS A C 1
ATOM 1262 O O . CYS A 1 165 ? -8.086 -9.312 -20.016 1 98.75 165 CYS A O 1
ATOM 1264 N N . GLU A 1 166 ? -8.641 -7.301 -19.125 1 98.81 166 GLU A N 1
ATOM 1265 C CA . GLU A 1 166 ? -10.008 -7.387 -19.625 1 98.81 166 GLU A CA 1
ATOM 1266 C C . GLU A 1 166 ? -10.055 -7.426 -21.141 1 98.81 166 GLU A C 1
ATOM 1268 O O . GLU A 1 166 ? -10.773 -8.234 -21.734 1 98.81 166 GLU A O 1
ATOM 1273 N N . LYS A 1 167 ? -9.266 -6.602 -21.797 1 98.62 167 LYS A N 1
ATOM 1274 C CA . LYS A 1 167 ? -9.211 -6.543 -23.25 1 98.62 167 LYS A CA 1
ATOM 1275 C C . LYS A 1 167 ? -8.703 -7.855 -23.844 1 98.62 167 LYS A C 1
ATOM 1277 O O . LYS A 1 167 ? -9.094 -8.242 -24.938 1 98.62 167 LYS A O 1
ATOM 1282 N N . ALA A 1 168 ? -7.875 -8.539 -23.078 1 98.56 168 ALA A N 1
ATOM 1283 C CA . ALA A 1 168 ? -7.305 -9.812 -23.516 1 98.56 168 ALA A CA 1
ATOM 1284 C C . ALA A 1 168 ? -8.266 -10.969 -23.234 1 98.56 168 ALA A C 1
ATOM 1286 O O . ALA A 1 168 ? -7.895 -12.133 -23.391 1 98.56 168 ALA A O 1
ATOM 1287 N N . ASN A 1 169 ? -9.414 -10.68 -22.75 1 98.44 169 ASN A N 1
ATOM 1288 C CA . ASN A 1 169 ? -10.508 -11.625 -22.531 1 98.44 169 ASN A CA 1
ATOM 1289 C C . ASN A 1 169 ? -10.25 -12.516 -21.328 1 98.44 169 ASN A C 1
ATOM 1291 O O . ASN A 1 169 ? -10.672 -13.672 -21.312 1 98.44 169 ASN A O 1
ATOM 1295 N N . MET A 1 170 ? -9.508 -12.023 -20.391 1 98.81 170 MET A N 1
ATOM 1296 C CA . MET A 1 170 ? -9.469 -12.695 -19.094 1 98.81 170 MET A CA 1
ATOM 1297 C C . MET A 1 170 ? -10.844 -12.68 -18.438 1 98.81 170 MET A C 1
ATOM 1299 O O . MET A 1 170 ? -11.617 -11.734 -18.625 1 98.81 170 MET A O 1
ATOM 1303 N N . ASP A 1 171 ? -11.141 -13.727 -17.672 1 98.88 171 ASP A N 1
ATOM 1304 C CA . ASP A 1 171 ? -12.43 -13.812 -16.984 1 98.88 171 ASP A CA 1
ATOM 1305 C C . ASP A 1 171 ? -12.398 -13.039 -15.68 1 98.88 171 ASP A C 1
ATOM 1307 O O . ASP A 1 171 ? -13.438 -12.562 -15.203 1 98.88 171 ASP A O 1
ATOM 1311 N N . MET A 1 172 ? -11.289 -12.969 -15.047 1 98.88 172 MET A N 1
ATOM 1312 C CA . MET A 1 172 ? -11.008 -12.281 -13.789 1 98.88 172 MET A CA 1
ATOM 1313 C C . MET A 1 172 ? -9.609 -11.688 -13.789 1 98.88 172 MET A C 1
ATOM 1315 O O . MET A 1 172 ? -8.789 -12.008 -14.656 1 98.88 172 MET A O 1
ATOM 1319 N N . VAL A 1 173 ? -9.344 -10.836 -12.828 1 98.94 173 VAL A N 1
ATOM 1320 C CA . VAL A 1 173 ? -7.996 -10.273 -12.727 1 98.94 173 VAL A CA 1
ATOM 1321 C C . VAL A 1 173 ? -7.59 -10.18 -11.258 1 98.94 173 VAL A C 1
ATOM 1323 O O . VAL A 1 173 ? -8.367 -9.719 -10.422 1 98.94 173 VAL A O 1
ATOM 1326 N N . VAL A 1 174 ? -6.434 -10.727 -10.93 1 98.94 174 VAL A N 1
ATOM 1327 C CA . VAL A 1 174 ? -5.805 -10.547 -9.625 1 98.94 174 VAL A CA 1
ATOM 1328 C C . VAL A 1 174 ? -5.105 -9.188 -9.57 1 98.94 174 VAL A C 1
ATOM 1330 O O . VAL A 1 174 ? -4.27 -8.875 -10.422 1 98.94 174 VAL A O 1
ATOM 1333 N N . LEU A 1 175 ? -5.492 -8.383 -8.633 1 98.94 175 LEU A N 1
ATOM 1334 C CA . LEU A 1 175 ? -4.812 -7.121 -8.367 1 98.94 175 LEU A CA 1
ATOM 1335 C C . LEU A 1 175 ? -3.744 -7.293 -7.293 1 98.94 175 LEU A C 1
ATOM 1337 O O . LEU A 1 175 ? -4.062 -7.469 -6.113 1 98.94 175 LEU A O 1
ATOM 1341 N N . GLN A 1 176 ? -2.525 -7.211 -7.738 1 98.81 176 GLN A N 1
ATOM 1342 C CA . GLN A 1 176 ? -1.408 -7.387 -6.816 1 98.81 176 GLN A CA 1
ATOM 1343 C C . GLN A 1 176 ? -0.938 -6.047 -6.262 1 98.81 176 GLN A C 1
ATOM 1345 O O . GLN A 1 176 ? -0.273 -5.277 -6.957 1 98.81 176 GLN A O 1
ATOM 1350 N N . GLY A 1 177 ? -1.268 -5.777 -5.012 1 98.69 177 GLY A N 1
ATOM 1351 C CA . GLY A 1 177 ? -0.837 -4.555 -4.352 1 98.69 177 GLY A CA 1
ATOM 1352 C C . GLY A 1 177 ? 0.641 -4.547 -4.012 1 98.69 177 GLY A C 1
ATOM 1353 O O . GLY A 1 177 ? 1.3 -5.59 -4.062 1 98.69 177 GLY A O 1
ATOM 1354 N N . SER A 1 178 ? 1.1 -3.4 -3.637 1 98.31 178 SER A N 1
ATOM 1355 C CA . SER A 1 178 ? 2.514 -3.258 -3.305 1 98.31 178 SER A CA 1
ATOM 1356 C C . SER A 1 178 ? 2.863 -4.023 -2.033 1 98.31 178 SER A C 1
ATOM 1358 O O . SER A 1 178 ? 4.039 -4.254 -1.743 1 98.31 178 SER A O 1
ATOM 1360 N N . GLU A 1 179 ? 1.849 -4.438 -1.27 1 98.62 179 GLU A N 1
ATOM 1361 C CA . GLU A 1 179 ? 2.059 -5.168 -0.022 1 98.62 179 GLU A CA 1
ATOM 1362 C C . GLU A 1 179 ? 2.436 -6.621 -0.288 1 98.62 179 GLU A C 1
ATOM 1364 O O . GLU A 1 179 ? 2.883 -7.328 0.617 1 98.62 179 GLU A O 1
ATOM 1369 N N . ALA A 1 180 ? 2.26 -7.059 -1.49 1 98.75 180 ALA A N 1
ATOM 1370 C CA . ALA A 1 180 ? 2.352 -8.484 -1.813 1 98.75 180 ALA A CA 1
ATOM 1371 C C . ALA A 1 180 ? 3.785 -8.984 -1.674 1 98.75 180 ALA A C 1
ATOM 1373 O O . ALA A 1 180 ? 4.738 -8.242 -1.937 1 98.75 180 ALA A O 1
ATOM 1374 N N . GLY A 1 181 ? 3.896 -10.219 -1.285 1 98.5 181 GLY A N 1
ATOM 1375 C CA . GLY A 1 181 ? 5.18 -10.898 -1.255 1 98.5 181 GLY A CA 1
ATOM 1376 C C . GLY A 1 181 ? 5.52 -11.594 -2.562 1 98.5 181 GLY A C 1
ATOM 1377 O O . GLY A 1 181 ? 4.629 -11.938 -3.338 1 98.5 181 GLY A O 1
ATOM 1378 N N . GLY A 1 182 ? 6.828 -11.812 -2.711 1 98.06 182 GLY A N 1
ATOM 1379 C CA . GLY A 1 182 ? 7.277 -12.516 -3.902 1 98.06 182 GLY A CA 1
ATOM 1380 C C . GLY A 1 182 ? 7.414 -11.609 -5.113 1 98.06 182 GLY A C 1
ATOM 1381 O O . GLY A 1 182 ? 7.555 -10.391 -4.973 1 98.06 182 GLY A O 1
ATOM 1382 N N . HIS A 1 183 ? 7.477 -12.211 -6.258 1 98 183 HIS A N 1
ATOM 1383 C CA . HIS A 1 183 ? 7.734 -11.492 -7.5 1 98 183 HIS A CA 1
ATOM 1384 C C . HIS A 1 183 ? 6.578 -10.562 -7.852 1 98 183 HIS A C 1
ATOM 1386 O O . HIS A 1 183 ? 5.41 -10.938 -7.711 1 98 183 HIS A O 1
ATOM 1392 N N . ARG A 1 184 ? 6.945 -9.352 -8.289 1 97.75 184 ARG A N 1
ATOM 1393 C CA . ARG A 1 184 ? 5.965 -8.422 -8.828 1 97.75 184 ARG A CA 1
ATOM 1394 C C . ARG A 1 184 ? 5.434 -8.898 -10.18 1 97.75 184 ARG A C 1
ATOM 1396 O O . ARG A 1 184 ? 6.211 -9.32 -11.039 1 97.75 184 ARG A O 1
ATOM 1403 N N . GLY A 1 185 ? 4.133 -8.844 -10.375 1 96.94 185 GLY A N 1
ATOM 1404 C CA . GLY A 1 185 ? 3.521 -9.281 -11.617 1 96.94 185 GLY A CA 1
ATOM 1405 C C . GLY A 1 185 ? 3.453 -8.188 -12.664 1 96.94 185 GLY A C 1
ATOM 1406 O O . GLY A 1 185 ? 2.783 -8.344 -13.688 1 96.94 185 GLY A O 1
ATOM 1407 N N . THR A 1 186 ? 4.125 -7.07 -12.461 1 96.12 186 THR A N 1
ATOM 1408 C CA . THR A 1 186 ? 4.086 -5.934 -13.375 1 96.12 186 THR A CA 1
ATOM 1409 C C . THR A 1 186 ? 4.605 -6.324 -14.75 1 96.12 186 THR A C 1
ATOM 1411 O O . THR A 1 186 ? 5.652 -6.965 -14.867 1 96.12 186 THR A O 1
ATOM 1414 N N . PHE A 1 187 ? 3.867 -5.895 -15.852 1 93.62 187 PHE A N 1
ATOM 1415 C CA . PHE A 1 187 ? 4.332 -6.344 -17.156 1 93.62 187 PHE A CA 1
ATOM 1416 C C . PHE A 1 187 ? 4.227 -5.223 -18.188 1 93.62 187 PHE A C 1
ATOM 1418 O O . PHE A 1 187 ? 4.695 -5.359 -19.312 1 93.62 187 PHE A O 1
ATOM 1425 N N . ASP A 1 188 ? 3.678 -4.086 -17.922 1 83 188 ASP A N 1
ATOM 1426 C CA . ASP A 1 188 ? 3.48 -3.041 -18.922 1 83 188 ASP A CA 1
ATOM 1427 C C . ASP A 1 188 ? 4.414 -1.858 -18.672 1 83 188 ASP A C 1
ATOM 1429 O O . ASP A 1 188 ? 4.633 -1.034 -19.562 1 83 188 ASP A O 1
ATOM 1433 N N . GLN A 1 189 ? 4.805 -1.688 -17.422 1 78.5 189 GLN A N 1
ATOM 1434 C CA . GLN A 1 189 ? 5.633 -0.541 -17.062 1 78.5 189 GLN A CA 1
ATOM 1435 C C . GLN A 1 189 ? 6.664 -0.915 -16 1 78.5 189 GLN A C 1
ATOM 1437 O O . GLN A 1 189 ? 6.703 -2.059 -15.547 1 78.5 189 GLN A O 1
ATOM 1442 N N . ASN A 1 190 ? 7.387 0.121 -15.688 1 85.44 190 ASN A N 1
ATOM 1443 C CA . ASN A 1 190 ? 8.328 -0.02 -14.586 1 85.44 190 ASN A CA 1
ATOM 1444 C C . ASN A 1 190 ? 7.609 -0.327 -13.273 1 85.44 190 ASN A C 1
ATOM 1446 O O . ASN A 1 190 ? 6.535 0.214 -13.008 1 85.44 190 ASN A O 1
ATOM 1450 N N . TYR A 1 191 ? 8.305 -1.257 -12.57 1 89.56 191 TYR A N 1
ATOM 1451 C CA . TYR A 1 191 ? 7.633 -1.713 -11.359 1 89.56 191 TYR A CA 1
ATOM 1452 C C . TYR A 1 191 ? 7.539 -0.59 -10.336 1 89.56 191 TYR A C 1
ATOM 1454 O O . TYR A 1 191 ? 6.645 -0.589 -9.484 1 89.56 191 TYR A O 1
ATOM 1462 N N . HIS A 1 192 ? 8.383 0.393 -10.375 1 90.06 192 HIS A N 1
ATOM 1463 C CA . HIS A 1 192 ? 8.375 1.473 -9.398 1 90.06 192 HIS A CA 1
ATOM 1464 C C . HIS A 1 192 ? 7.074 2.268 -9.469 1 90.06 192 HIS A C 1
ATOM 1466 O O . HIS A 1 192 ? 6.5 2.627 -8.438 1 90.06 192 HIS A O 1
ATOM 1472 N N . GLY A 1 193 ? 6.633 2.449 -10.664 1 91.94 193 GLY A N 1
ATOM 1473 C CA . GLY A 1 193 ? 5.391 3.18 -10.859 1 91.94 193 GLY A CA 1
ATOM 1474 C C . GLY A 1 193 ? 4.156 2.348 -10.562 1 91.94 193 GLY A C 1
ATOM 1475 O O . GLY A 1 193 ? 3.047 2.879 -10.484 1 91.94 193 GLY A O 1
ATOM 1476 N N . SER A 1 194 ? 4.391 1.051 -10.297 1 95.69 194 SER A N 1
ATOM 1477 C CA . SER A 1 194 ? 3.27 0.136 -10.102 1 95.69 194 SER A CA 1
ATOM 1478 C C . SER A 1 194 ? 3.209 -0.355 -8.656 1 95.69 194 SER A C 1
ATOM 1480 O O . SER A 1 194 ? 2.516 -1.33 -8.359 1 95.69 194 SER A O 1
ATOM 1482 N N . LEU A 1 195 ? 3.98 0.3 -7.773 1 97.38 195 LEU A N 1
ATOM 1483 C CA . LEU A 1 195 ? 3.918 -0.02 -6.352 1 97.38 195 LEU A CA 1
ATOM 1484 C C . LEU A 1 195 ? 2.748 0.694 -5.684 1 97.38 195 LEU A C 1
ATOM 1486 O O . LEU A 1 195 ? 2.947 1.524 -4.797 1 97.38 195 LEU A O 1
ATOM 1490 N N . ILE A 1 196 ? 1.512 0.305 -6.09 1 98.44 196 ILE A N 1
ATOM 1491 C CA . ILE A 1 196 ? 0.278 0.908 -5.598 1 98.44 196 ILE A CA 1
ATOM 1492 C C . ILE A 1 196 ? -0.325 0.029 -4.504 1 98.44 196 ILE A C 1
ATOM 1494 O O . ILE A 1 196 ? -0.484 -1.18 -4.691 1 98.44 196 ILE A O 1
ATOM 1498 N N . GLY A 1 197 ? -0.639 0.621 -3.307 1 98.75 197 GLY A N 1
ATOM 1499 C CA . GLY A 1 197 ? -1.289 -0.135 -2.248 1 98.75 197 GLY A CA 1
ATOM 1500 C C . GLY A 1 197 ? -2.709 -0.543 -2.592 1 98.75 197 GLY A C 1
ATOM 1501 O O . GLY A 1 197 ? -3.398 0.156 -3.336 1 98.75 197 GLY A O 1
ATOM 1502 N N . LEU A 1 198 ? -3.156 -1.607 -2.004 1 98.88 198 LEU A N 1
ATOM 1503 C CA . LEU A 1 198 ? -4.453 -2.188 -2.344 1 98.88 198 LEU A CA 1
ATOM 1504 C C . LEU A 1 198 ? -5.582 -1.213 -2.031 1 98.88 198 LEU A C 1
ATOM 1506 O O . LEU A 1 198 ? -6.594 -1.182 -2.734 1 98.88 198 LEU A O 1
ATOM 1510 N N . MET A 1 199 ? -5.422 -0.393 -0.952 1 98.88 199 MET A N 1
ATOM 1511 C CA . MET A 1 199 ? -6.434 0.595 -0.589 1 98.88 199 MET A CA 1
ATOM 1512 C C . MET A 1 199 ? -6.727 1.528 -1.759 1 98.88 199 MET A C 1
ATOM 1514 O O . MET A 1 199 ? -7.867 1.957 -1.944 1 98.88 199 MET A O 1
ATOM 1518 N N . SER A 1 200 ? -5.723 1.816 -2.516 1 98.94 200 SER A N 1
ATOM 1519 C CA . SER A 1 200 ? -5.828 2.713 -3.662 1 98.94 200 SER A CA 1
ATOM 1520 C C . SER A 1 200 ? -6.141 1.941 -4.941 1 98.94 200 SER A C 1
ATOM 1522 O O . SER A 1 200 ? -6.934 2.396 -5.77 1 98.94 200 SER A O 1
ATOM 1524 N N . LEU A 1 201 ? -5.574 0.788 -5.117 1 98.88 201 LEU A N 1
ATOM 1525 C CA . LEU A 1 201 ? -5.594 0.062 -6.383 1 98.88 201 LEU A CA 1
ATOM 1526 C C . LEU A 1 201 ? -6.984 -0.5 -6.664 1 98.88 201 LEU A C 1
ATOM 1528 O O . LEU A 1 201 ? -7.512 -0.332 -7.766 1 98.88 201 LEU A O 1
ATOM 1532 N N . ILE A 1 202 ? -7.641 -1.125 -5.715 1 98.94 202 ILE A N 1
ATOM 1533 C CA . ILE A 1 202 ? -8.867 -1.889 -5.926 1 98.94 202 ILE A CA 1
ATOM 1534 C C . ILE A 1 202 ? -9.977 -0.959 -6.41 1 98.94 202 ILE A C 1
ATOM 1536 O O . ILE A 1 202 ? -10.586 -1.198 -7.453 1 98.94 202 ILE A O 1
ATOM 1540 N N . PRO A 1 203 ? -10.242 0.149 -5.66 1 98.94 203 PRO A N 1
ATOM 1541 C CA . PRO A 1 203 ? -11.375 0.961 -6.109 1 98.94 203 PRO A CA 1
ATOM 1542 C C . PRO A 1 203 ? -11.133 1.619 -7.465 1 98.94 203 PRO A C 1
ATOM 1544 O O . PRO A 1 203 ? -12.062 1.775 -8.258 1 98.94 203 PRO A O 1
ATOM 1547 N N . GLN A 1 204 ? -9.914 2.012 -7.742 1 98.88 204 GLN A N 1
ATOM 1548 C CA . GLN A 1 204 ? -9.625 2.641 -9.023 1 98.88 204 GLN A CA 1
ATOM 1549 C C . GLN A 1 204 ? -9.805 1.653 -10.172 1 98.88 204 GLN A C 1
ATOM 1551 O O . GLN A 1 204 ? -10.359 2 -11.219 1 98.88 204 GLN A O 1
ATOM 1556 N N . VAL A 1 205 ? -9.352 0.416 -9.992 1 98.88 205 VAL A N 1
ATOM 1557 C CA . VAL A 1 205 ? -9.531 -0.595 -11.031 1 98.88 205 VAL A CA 1
ATOM 1558 C C . VAL A 1 205 ? -11.016 -0.927 -11.172 1 98.88 205 VAL A C 1
ATOM 1560 O O . VAL A 1 205 ? -11.523 -1.079 -12.281 1 98.88 205 VAL A O 1
ATOM 1563 N N . SER A 1 206 ? -11.695 -1.09 -10.047 1 98.81 206 SER A N 1
ATOM 1564 C CA . SER A 1 206 ? -13.117 -1.418 -10.055 1 98.81 206 SER A CA 1
ATOM 1565 C C . SER A 1 206 ? -13.914 -0.425 -10.891 1 98.81 206 SER A C 1
ATOM 1567 O O . SER A 1 206 ? -14.914 -0.792 -11.516 1 98.81 206 SER A O 1
ATOM 1569 N N . ASP A 1 207 ? -13.469 0.823 -10.93 1 98.62 207 ASP A N 1
ATOM 1570 C CA . ASP A 1 207 ? -14.172 1.869 -11.672 1 98.62 207 ASP A CA 1
ATOM 1571 C C . ASP A 1 207 ? -13.844 1.794 -13.164 1 98.62 207 ASP A C 1
ATOM 1573 O O . ASP A 1 207 ? -14.469 2.482 -13.977 1 98.62 207 ASP A O 1
ATOM 1577 N N . HIS A 1 208 ? -12.875 0.882 -13.562 1 98.5 208 HIS A N 1
ATOM 1578 C CA . HIS A 1 208 ? -12.414 0.97 -14.938 1 98.5 208 HIS A CA 1
ATOM 1579 C C . HIS A 1 208 ? -12.602 -0.355 -15.672 1 98.5 208 HIS A C 1
ATOM 1581 O O . HIS A 1 208 ? -12.445 -0.422 -16.891 1 98.5 208 HIS A O 1
ATOM 1587 N N . VAL A 1 209 ? -12.867 -1.445 -14.945 1 98.56 209 VAL A N 1
ATOM 1588 C CA . VAL A 1 209 ? -13.055 -2.736 -15.602 1 98.56 209 VAL A CA 1
ATOM 1589 C C . VAL A 1 209 ? -14.344 -3.385 -15.102 1 98.56 209 VAL A C 1
ATOM 1591 O O . VAL A 1 209 ? -14.844 -3.037 -14.023 1 98.56 209 VAL A O 1
ATOM 1594 N N . GLN A 1 210 ? -14.867 -4.379 -15.828 1 98.62 210 GLN A N 1
ATOM 1595 C CA . GLN A 1 210 ? -16.125 -5.031 -15.492 1 98.62 210 GLN A CA 1
ATOM 1596 C C . GLN A 1 210 ? -15.898 -6.449 -14.984 1 98.62 210 GLN A C 1
ATOM 1598 O O . GLN A 1 210 ? -16.734 -7.008 -14.273 1 98.62 210 GLN A O 1
ATOM 1603 N N . ILE A 1 211 ? -14.797 -7.074 -15.359 1 98.81 211 ILE A N 1
ATOM 1604 C CA . ILE A 1 211 ? -14.516 -8.43 -14.914 1 98.81 211 ILE A CA 1
ATOM 1605 C C . ILE A 1 211 ? -14.273 -8.438 -13.406 1 98.81 211 ILE A C 1
ATOM 1607 O O . ILE A 1 211 ? -13.82 -7.434 -12.844 1 98.81 211 ILE A O 1
ATOM 1611 N N . PRO A 1 212 ? -14.617 -9.57 -12.719 1 98.88 212 PRO A N 1
ATOM 1612 C CA . PRO A 1 212 ? -14.438 -9.609 -11.266 1 98.88 212 PRO A CA 1
ATOM 1613 C C . PRO A 1 212 ? -12.969 -9.469 -10.852 1 98.88 212 PRO A C 1
ATOM 1615 O O . PRO A 1 212 ? -12.078 -9.953 -11.555 1 98.88 212 PRO A O 1
ATOM 1618 N N . LEU A 1 213 ? -12.797 -8.828 -9.703 1 98.94 213 LEU A N 1
ATOM 1619 C CA . LEU A 1 213 ? -11.469 -8.508 -9.195 1 98.94 213 LEU A CA 1
ATOM 1620 C C . LEU A 1 213 ? -11.109 -9.414 -8.016 1 98.94 213 LEU A C 1
ATOM 1622 O O . LEU A 1 213 ? -11.953 -9.703 -7.172 1 98.94 213 LEU A O 1
ATOM 1626 N N . ILE A 1 214 ? -9.875 -9.875 -7.984 1 98.94 214 ILE A N 1
ATOM 1627 C CA . ILE A 1 214 ? -9.289 -10.617 -6.871 1 98.94 214 ILE A CA 1
ATOM 1628 C C . ILE A 1 214 ? -8.18 -9.797 -6.227 1 98.94 214 ILE A C 1
ATOM 1630 O O . ILE A 1 214 ? -7.195 -9.445 -6.883 1 98.94 214 ILE A O 1
ATOM 1634 N N . ALA A 1 215 ? -8.352 -9.461 -4.965 1 98.94 215 ALA A N 1
ATOM 1635 C CA . ALA A 1 215 ? -7.34 -8.672 -4.266 1 98.94 215 ALA A CA 1
ATOM 1636 C C . ALA A 1 215 ? -6.219 -9.562 -3.738 1 98.94 215 ALA A C 1
ATOM 1638 O O . ALA A 1 215 ? -6.473 -10.617 -3.154 1 98.94 215 ALA A O 1
ATOM 1639 N N . ALA A 1 216 ? -4.969 -9.125 -3.953 1 98.88 216 ALA A N 1
ATOM 1640 C CA . ALA A 1 216 ? -3.807 -9.859 -3.451 1 98.88 216 ALA A CA 1
ATOM 1641 C C . ALA A 1 216 ? -2.75 -8.898 -2.908 1 98.88 216 ALA A C 1
ATOM 1643 O O . ALA A 1 216 ? -2.395 -7.918 -3.566 1 98.88 216 ALA A O 1
ATOM 1644 N N . GLY A 1 217 ? -2.219 -9.266 -1.722 1 98.69 217 GLY A N 1
ATOM 1645 C CA . GLY A 1 217 ? -1.181 -8.469 -1.085 1 98.69 217 GLY A CA 1
ATOM 1646 C C . GLY A 1 217 ? -1.544 -8.031 0.321 1 98.69 217 GLY A C 1
ATOM 1647 O O . GLY A 1 217 ? -2.436 -7.199 0.506 1 98.69 217 GLY A O 1
ATOM 1648 N N . GLY A 1 218 ? -0.84 -8.555 1.275 1 98.38 218 GLY A N 1
ATOM 1649 C CA . GLY A 1 218 ? -0.986 -8.102 2.65 1 98.38 218 GLY A CA 1
ATOM 1650 C C . GLY A 1 218 ? -2.215 -8.672 3.336 1 98.38 218 GLY A C 1
ATOM 1651 O O . GLY A 1 218 ? -2.496 -8.336 4.492 1 98.38 218 GLY A O 1
ATOM 1652 N N . ILE A 1 219 ? -2.984 -9.492 2.682 1 98.94 219 ILE A N 1
ATOM 1653 C CA . ILE A 1 219 ? -4.223 -10.039 3.232 1 98.94 219 ILE A CA 1
ATOM 1654 C C . ILE A 1 219 ? -3.93 -11.344 3.961 1 98.94 219 ILE A C 1
ATOM 1656 O O . ILE A 1 219 ? -3.506 -12.328 3.344 1 98.94 219 ILE A O 1
ATOM 1660 N N . MET A 1 220 ? -4.234 -11.375 5.277 1 98.81 220 MET A N 1
ATOM 1661 C CA . MET A 1 220 ? -3.801 -12.492 6.105 1 98.81 220 MET A CA 1
ATOM 1662 C C . MET A 1 220 ? -4.977 -13.086 6.875 1 98.81 220 MET A C 1
ATOM 1664 O O . MET A 1 220 ? -4.887 -14.203 7.387 1 98.81 220 MET A O 1
ATOM 1668 N N . ASP A 1 221 ? -6.09 -12.297 6.984 1 98.81 221 ASP A N 1
ATOM 1669 C CA . ASP A 1 221 ? -7.191 -12.742 7.836 1 98.81 221 ASP A CA 1
ATOM 1670 C C . ASP A 1 221 ? -8.523 -12.156 7.367 1 98.81 221 ASP A C 1
ATOM 1672 O O . ASP A 1 221 ? -8.617 -11.633 6.254 1 98.81 221 ASP A O 1
ATOM 1676 N N . GLY A 1 222 ? -9.555 -12.383 8.203 1 98.75 222 GLY A N 1
ATOM 1677 C CA . GLY A 1 222 ? -10.906 -11.977 7.84 1 98.75 222 GLY A CA 1
ATOM 1678 C C . GLY A 1 222 ? -11.055 -10.477 7.672 1 98.75 222 GLY A C 1
ATOM 1679 O O . GLY A 1 222 ? -11.906 -10.016 6.906 1 98.75 222 GLY A O 1
ATOM 1680 N N . ARG A 1 223 ? -10.281 -9.68 8.391 1 98.69 223 ARG A N 1
ATOM 1681 C CA . ARG A 1 223 ? -10.305 -8.227 8.234 1 98.69 223 ARG A CA 1
ATOM 1682 C C . ARG A 1 223 ? -9.953 -7.816 6.812 1 98.69 223 ARG A C 1
ATOM 1684 O O . ARG A 1 223 ? -10.656 -7.02 6.191 1 98.69 223 ARG A O 1
ATOM 1691 N N . GLY A 1 224 ? -8.828 -8.438 6.301 1 98.81 224 GLY A N 1
ATOM 1692 C CA . GLY A 1 224 ? -8.43 -8.148 4.934 1 98.81 224 GLY A CA 1
ATOM 1693 C C . GLY A 1 224 ? -9.453 -8.594 3.904 1 98.81 224 GLY A C 1
ATOM 1694 O O . GLY A 1 224 ? -9.633 -7.934 2.879 1 98.81 224 GLY A O 1
ATOM 1695 N N . LEU A 1 225 ? -10.07 -9.727 4.176 1 98.69 225 LEU A N 1
ATOM 1696 C CA . LEU A 1 225 ? -11.102 -10.234 3.279 1 98.69 225 LEU A CA 1
ATOM 1697 C C . LEU A 1 225 ? -12.258 -9.242 3.158 1 98.69 225 LEU A C 1
ATOM 1699 O O . LEU A 1 225 ? -12.602 -8.812 2.055 1 98.69 225 LEU A O 1
ATOM 1703 N N . VAL A 1 226 ? -12.812 -8.766 4.273 1 98.12 226 VAL A N 1
ATOM 1704 C CA . VAL A 1 226 ? -13.953 -7.859 4.266 1 98.12 226 VAL A CA 1
ATOM 1705 C C . VAL A 1 226 ? -13.539 -6.516 3.67 1 98.12 226 VAL A C 1
ATOM 1707 O O . VAL A 1 226 ? -14.289 -5.918 2.891 1 98.12 226 VAL A O 1
ATOM 1710 N N . ALA A 1 227 ? -12.367 -6.055 4.043 1 98.75 227 ALA A N 1
ATOM 1711 C CA . ALA A 1 227 ? -11.875 -4.797 3.492 1 98.75 227 ALA A CA 1
ATOM 1712 C C . ALA A 1 227 ? -11.797 -4.859 1.97 1 98.75 227 ALA A C 1
ATOM 1714 O O . ALA A 1 227 ? -12.203 -3.922 1.28 1 98.75 227 ALA A O 1
ATOM 1715 N N . SER A 1 228 ? -11.266 -5.969 1.454 1 98.81 228 SER A N 1
ATOM 1716 C CA . SER A 1 228 ? -11.133 -6.137 0.011 1 98.81 228 SER A CA 1
ATOM 1717 C C . SER A 1 228 ? -12.492 -6.133 -0.678 1 98.81 228 SER A C 1
ATOM 1719 O O . SER A 1 228 ? -12.672 -5.484 -1.711 1 98.81 228 SER A O 1
ATOM 1721 N N . LEU A 1 229 ? -13.406 -6.836 -0.121 1 98.44 229 LEU A N 1
ATOM 1722 C CA . LEU A 1 229 ? -14.758 -6.852 -0.668 1 98.44 229 LEU A CA 1
ATOM 1723 C C . LEU A 1 229 ? -15.359 -5.449 -0.669 1 98.44 229 LEU A C 1
ATOM 1725 O O . LEU A 1 229 ? -15.992 -5.043 -1.647 1 98.44 229 LEU A O 1
ATOM 1729 N N . SER A 1 230 ? -15.117 -4.695 0.374 1 97.81 230 SER A N 1
ATOM 1730 C CA . SER A 1 230 ? -15.664 -3.35 0.518 1 97.81 230 SER A CA 1
ATOM 1731 C C . SER A 1 230 ? -15.094 -2.408 -0.538 1 97.81 230 SER A C 1
ATOM 1733 O O . SER A 1 230 ? -15.758 -1.461 -0.958 1 97.81 230 SER A O 1
ATOM 1735 N N . LEU A 1 231 ? -13.914 -2.676 -0.942 1 98.81 231 LEU A N 1
ATOM 1736 C CA . LEU A 1 231 ? -13.219 -1.797 -1.876 1 98.81 231 LEU A CA 1
ATOM 1737 C C . LEU A 1 231 ? -13.648 -2.08 -3.312 1 98.81 231 LEU A C 1
ATOM 1739 O O . LEU A 1 231 ? -13.398 -1.273 -4.211 1 98.81 231 LEU A O 1
ATOM 1743 N N . GLY A 1 232 ? -14.156 -3.26 -3.572 1 98.5 232 GLY A N 1
ATOM 1744 C CA . GLY A 1 232 ? -14.641 -3.561 -4.91 1 98.5 232 GLY A CA 1
ATOM 1745 C C . GLY A 1 232 ? -14.203 -4.926 -5.41 1 98.5 232 GLY A C 1
ATOM 1746 O O . GLY A 1 232 ? -14.648 -5.379 -6.465 1 98.5 232 GLY A O 1
ATOM 1747 N N . ALA A 1 233 ? -13.328 -5.594 -4.648 1 98.81 233 ALA A N 1
ATOM 1748 C CA . ALA A 1 233 ? -12.938 -6.949 -5.02 1 98.81 233 ALA A CA 1
ATOM 1749 C C . ALA A 1 233 ? -14.055 -7.945 -4.703 1 98.81 233 ALA A C 1
ATOM 1751 O O . ALA A 1 233 ? -14.992 -7.621 -3.973 1 98.81 233 ALA A O 1
ATOM 1752 N N . GLU A 1 234 ? -13.914 -9.102 -5.312 1 98.75 234 GLU A N 1
ATOM 1753 C CA . GLU A 1 234 ? -14.938 -10.125 -5.117 1 98.75 234 GLU A CA 1
ATOM 1754 C C . GLU A 1 234 ? -14.328 -11.414 -4.562 1 98.75 234 GLU A C 1
ATOM 1756 O O . GLU A 1 234 ? -15.031 -12.414 -4.395 1 98.75 234 GLU A O 1
ATOM 1761 N N . ALA A 1 235 ? -13.07 -11.43 -4.34 1 98.88 235 ALA A N 1
ATOM 1762 C CA . ALA A 1 235 ? -12.305 -12.469 -3.66 1 98.88 235 ALA A CA 1
ATOM 1763 C C . ALA A 1 235 ? -10.922 -11.961 -3.268 1 98.88 235 ALA A C 1
ATOM 1765 O O . ALA A 1 235 ? -10.523 -10.859 -3.656 1 98.88 235 ALA A O 1
ATOM 1766 N N . VAL A 1 236 ? -10.273 -12.773 -2.467 1 98.94 236 VAL A N 1
ATOM 1767 C CA . VAL A 1 236 ? -8.898 -12.461 -2.105 1 98.94 236 VAL A CA 1
ATOM 1768 C C . VAL A 1 236 ? -7.988 -13.633 -2.465 1 98.94 236 VAL A C 1
ATOM 1770 O O . VAL A 1 236 ? -8.422 -14.789 -2.465 1 98.94 236 VAL A O 1
ATOM 1773 N N . GLN A 1 237 ? -6.809 -13.336 -2.879 1 98.94 237 GLN A N 1
ATOM 1774 C CA . GLN A 1 237 ? -5.715 -14.289 -3.039 1 98.94 237 GLN A CA 1
ATOM 1775 C C . GLN A 1 237 ? -4.637 -14.07 -1.983 1 98.94 237 GLN A C 1
ATOM 1777 O O . GLN A 1 237 ? -4.031 -13 -1.915 1 98.94 237 GLN A O 1
ATOM 1782 N N . MET A 1 238 ? -4.43 -15.094 -1.149 1 98.94 238 MET A N 1
ATOM 1783 C CA . MET A 1 238 ? -3.52 -14.992 -0.014 1 98.94 238 MET A CA 1
ATOM 1784 C C . MET A 1 238 ? -2.277 -15.852 -0.234 1 98.94 238 MET A C 1
ATOM 1786 O O . MET A 1 238 ? -2.383 -17.031 -0.566 1 98.94 238 MET A O 1
ATOM 1790 N N . GLY A 1 239 ? -1.132 -15.242 -0.1 1 98.69 239 GLY A N 1
ATOM 1791 C CA . GLY A 1 239 ? 0.126 -15.953 -0.275 1 98.69 239 GLY A CA 1
ATOM 1792 C C . GLY A 1 239 ? 0.844 -16.219 1.033 1 98.69 239 GLY A C 1
ATOM 1793 O O . GLY A 1 239 ? 0.763 -17.328 1.573 1 98.69 239 GLY A O 1
ATOM 1794 N N . THR A 1 240 ? 1.318 -15.148 1.716 1 98.81 240 THR A N 1
ATOM 1795 C CA . THR A 1 240 ? 2.105 -15.266 2.939 1 98.81 240 THR A CA 1
ATOM 1796 C C . THR A 1 240 ? 1.327 -16.016 4.012 1 98.81 240 THR A C 1
ATOM 1798 O O . THR A 1 240 ? 1.898 -16.828 4.75 1 98.81 240 THR A O 1
ATOM 1801 N N . ALA A 1 241 ? 0.054 -15.836 4.078 1 98.81 241 ALA A N 1
ATOM 1802 C CA . ALA A 1 241 ? -0.784 -16.516 5.062 1 98.81 241 ALA A CA 1
ATOM 1803 C C . ALA A 1 241 ? -0.713 -18.031 4.891 1 98.81 241 ALA A C 1
ATOM 1805 O O . ALA A 1 241 ? -0.682 -18.781 5.875 1 98.81 241 ALA A O 1
ATOM 1806 N N . PHE A 1 242 ? -0.709 -18.484 3.631 1 98.88 242 PHE A N 1
ATOM 1807 C CA . PHE A 1 242 ? -0.684 -19.906 3.342 1 98.88 242 PHE A CA 1
ATOM 1808 C C . PHE A 1 242 ? 0.739 -20.453 3.414 1 98.88 242 PHE A C 1
ATOM 1810 O O . PHE A 1 242 ? 0.942 -21.656 3.582 1 98.88 242 PHE A O 1
ATOM 1817 N N . LEU A 1 243 ? 1.705 -19.562 3.244 1 98.56 243 LEU A N 1
ATOM 1818 C CA . LEU A 1 243 ? 3.107 -19.953 3.201 1 98.56 243 LEU A CA 1
ATOM 1819 C C . LEU A 1 243 ? 3.529 -20.609 4.512 1 98.56 243 LEU A C 1
ATOM 1821 O O . LEU A 1 243 ? 4.348 -21.531 4.52 1 98.56 243 LEU A O 1
ATOM 1825 N N . THR A 1 244 ? 2.953 -20.188 5.641 1 98.38 244 THR A N 1
ATOM 1826 C CA . THR A 1 244 ? 3.402 -20.641 6.953 1 98.38 244 THR A CA 1
ATOM 1827 C C . THR A 1 244 ? 2.516 -21.781 7.461 1 98.38 244 THR A C 1
ATOM 1829 O O . THR A 1 244 ? 2.666 -22.219 8.594 1 98.38 244 THR A O 1
ATOM 1832 N N . THR A 1 245 ? 1.549 -22.25 6.66 1 98.81 245 THR A N 1
ATOM 1833 C CA . THR A 1 245 ? 0.683 -23.344 7.074 1 98.81 245 THR A CA 1
ATOM 1834 C C . THR A 1 245 ? 1.46 -24.656 7.121 1 98.81 245 THR A C 1
ATOM 1836 O O . THR A 1 245 ? 2.541 -24.766 6.539 1 98.81 245 THR A O 1
ATOM 1839 N N . LEU A 1 246 ? 0.883 -25.641 7.766 1 98.69 246 LEU A N 1
ATOM 1840 C CA . LEU A 1 246 ? 1.525 -26.938 7.969 1 98.69 246 LEU A CA 1
ATOM 1841 C C . LEU A 1 246 ? 1.708 -27.656 6.641 1 98.69 246 LEU A C 1
ATOM 1843 O O . LEU A 1 246 ? 2.697 -28.375 6.453 1 98.69 246 LEU A O 1
ATOM 1847 N N . GLU A 1 247 ? 0.829 -27.453 5.672 1 98.75 247 GLU A N 1
ATOM 1848 C CA . GLU A 1 247 ? 0.805 -28.188 4.41 1 98.75 247 GLU A CA 1
ATOM 1849 C C . GLU A 1 247 ? 1.757 -27.562 3.393 1 98.75 247 GLU A C 1
ATOM 1851 O O . GLU A 1 247 ? 2.045 -28.172 2.355 1 98.75 247 GLU A O 1
ATOM 1856 N N . SER A 1 248 ? 2.244 -26.281 3.713 1 98.69 248 SER A N 1
ATOM 1857 C CA . SER A 1 248 ? 3.119 -25.578 2.791 1 98.69 248 SER A CA 1
ATOM 1858 C C . SER A 1 248 ? 4.477 -26.25 2.678 1 98.69 248 SER A C 1
ATOM 1860 O O . SER A 1 248 ? 5.027 -26.734 3.676 1 98.69 248 SER A O 1
ATOM 1862 N N . GLY A 1 249 ? 5.016 -26.266 1.5 1 98.44 249 GLY A N 1
ATOM 1863 C CA . GLY A 1 249 ? 6.324 -26.859 1.263 1 98.44 249 GLY A CA 1
ATOM 1864 C C . GLY A 1 249 ? 7.469 -25.875 1.467 1 98.44 249 GLY A C 1
ATOM 1865 O O . GLY A 1 249 ? 8.617 -26.188 1.14 1 98.44 249 GLY A O 1
ATOM 1866 N N . ALA A 1 250 ? 7.164 -24.703 1.975 1 97.94 250 ALA A N 1
ATOM 1867 C CA . ALA A 1 250 ? 8.211 -23.703 2.213 1 97.94 250 ALA A CA 1
ATOM 1868 C C . ALA A 1 250 ? 9.266 -24.25 3.182 1 97.94 250 ALA A C 1
ATOM 1870 O O . ALA A 1 250 ? 8.93 -24.969 4.125 1 97.94 250 ALA A O 1
ATOM 1871 N N . HIS A 1 251 ? 10.516 -23.906 2.945 1 97.69 251 HIS A N 1
ATOM 1872 C CA . HIS A 1 251 ? 11.602 -24.281 3.84 1 97.69 251 HIS A CA 1
ATOM 1873 C C . HIS A 1 251 ? 11.344 -23.812 5.262 1 97.69 251 HIS A C 1
ATOM 1875 O O . HIS A 1 251 ? 10.836 -22.703 5.461 1 97.69 251 HIS A O 1
ATOM 1881 N N . PRO A 1 252 ? 11.695 -24.594 6.285 1 97.88 252 PRO A N 1
ATOM 1882 C CA . PRO A 1 252 ? 11.445 -24.219 7.68 1 97.88 252 PRO A CA 1
ATOM 1883 C C . PRO A 1 252 ? 12.031 -22.859 8.039 1 97.88 252 PRO A C 1
ATOM 1885 O O . PRO A 1 252 ? 11.406 -22.078 8.766 1 97.88 252 PRO A O 1
ATOM 1888 N N . LEU A 1 253 ? 13.164 -22.547 7.496 1 98.25 253 LEU A N 1
ATOM 1889 C CA . LEU A 1 253 ? 13.797 -21.266 7.781 1 98.25 253 LEU A CA 1
ATOM 1890 C C . LEU A 1 253 ? 12.992 -20.109 7.18 1 98.25 253 LEU A C 1
ATOM 1892 O O . LEU A 1 253 ? 12.977 -19.016 7.73 1 98.25 253 LEU A O 1
ATOM 1896 N N . HIS A 1 254 ? 12.422 -20.406 6.039 1 98.31 254 HIS A N 1
ATOM 1897 C CA . HIS A 1 254 ? 11.539 -19.406 5.43 1 98.31 254 HIS A CA 1
ATOM 1898 C C . HIS A 1 254 ? 10.305 -19.156 6.293 1 98.31 254 HIS A C 1
ATOM 1900 O O . HIS A 1 254 ? 9.953 -18.016 6.562 1 98.31 254 HIS A O 1
ATOM 1906 N N . LYS A 1 255 ? 9.695 -20.219 6.766 1 98.56 255 LYS A N 1
ATOM 1907 C CA . LYS A 1 255 ? 8.555 -20.094 7.664 1 98.56 255 LYS A CA 1
ATOM 1908 C C . LYS A 1 255 ? 8.922 -19.344 8.938 1 98.56 255 LYS A C 1
ATOM 1910 O O . LYS A 1 255 ? 8.188 -18.469 9.391 1 98.56 255 LYS A O 1
ATOM 1915 N N . GLU A 1 256 ? 10.039 -19.703 9.477 1 98.44 256 GLU A N 1
ATOM 1916 C CA . GLU A 1 256 ? 10.516 -19.078 10.703 1 98.44 256 GLU A CA 1
ATOM 1917 C C . GLU A 1 256 ? 10.734 -17.578 10.516 1 98.44 256 GLU A C 1
ATOM 1919 O O . GLU A 1 256 ? 10.367 -16.781 11.375 1 98.44 256 GLU A O 1
ATOM 1924 N N . ALA A 1 257 ? 11.328 -17.219 9.383 1 98.5 257 ALA A N 1
ATOM 1925 C CA . ALA A 1 257 ? 11.578 -15.812 9.086 1 98.5 257 ALA A CA 1
ATOM 1926 C C . ALA A 1 257 ? 10.281 -15.016 9.078 1 98.5 257 ALA A C 1
ATOM 1928 O O . ALA A 1 257 ? 10.227 -13.891 9.578 1 98.5 257 ALA A O 1
ATOM 1929 N N . ILE A 1 258 ? 9.266 -15.562 8.531 1 98.69 258 ILE A N 1
ATOM 1930 C CA . ILE A 1 258 ? 7.965 -14.898 8.453 1 98.69 258 ILE A CA 1
ATOM 1931 C C . ILE A 1 258 ? 7.344 -14.812 9.844 1 98.69 258 ILE A C 1
ATOM 1933 O O . ILE A 1 258 ? 6.867 -13.75 10.25 1 98.69 258 ILE A O 1
ATOM 1937 N N . LEU A 1 259 ? 7.367 -15.922 10.578 1 98.62 259 LEU A N 1
ATOM 1938 C CA . LEU A 1 259 ? 6.719 -16.016 11.883 1 98.62 259 LEU A CA 1
ATOM 1939 C C . LEU A 1 259 ? 7.379 -15.07 12.883 1 98.62 259 LEU A C 1
ATOM 1941 O O . LEU A 1 259 ? 6.73 -14.602 13.82 1 98.62 259 LEU A O 1
ATOM 1945 N N . GLU A 1 260 ? 8.625 -14.734 12.609 1 98.12 260 GLU A N 1
ATOM 1946 C CA . GLU A 1 260 ? 9.359 -13.883 13.547 1 98.12 260 GLU A CA 1
ATOM 1947 C C . GLU A 1 260 ? 9.531 -12.477 12.992 1 98.12 260 GLU A C 1
ATOM 1949 O O . GLU A 1 260 ? 10.023 -11.586 13.695 1 98.12 260 GLU A O 1
ATOM 1954 N N . GLY A 1 261 ? 9.102 -12.289 11.781 1 97.62 261 GLY A N 1
ATOM 1955 C CA . GLY A 1 261 ? 9.391 -11.047 11.086 1 97.62 261 GLY A CA 1
ATOM 1956 C C . GLY A 1 261 ? 8.43 -9.93 11.445 1 97.62 261 GLY A C 1
ATOM 1957 O O . GLY A 1 261 ? 7.391 -10.172 12.055 1 97.62 261 GLY A O 1
ATOM 1958 N N . LYS A 1 262 ? 8.836 -8.695 11.031 1 97.06 262 LYS A N 1
ATOM 1959 C CA . LYS A 1 262 ? 8.047 -7.484 11.203 1 97.06 262 LYS A CA 1
ATOM 1960 C C . LYS A 1 262 ? 7.781 -6.801 9.867 1 97.06 262 LYS A C 1
ATOM 1962 O O . LYS A 1 262 ? 8.484 -7.055 8.883 1 97.06 262 LYS A O 1
ATOM 1967 N N . GLU A 1 263 ? 6.758 -5.949 9.883 1 95.38 263 GLU A N 1
ATOM 1968 C CA . GLU A 1 263 ? 6.254 -5.352 8.648 1 95.38 263 GLU A CA 1
ATOM 1969 C C . GLU A 1 263 ? 7.293 -4.434 8.016 1 95.38 263 GLU A C 1
ATOM 1971 O O . GLU A 1 263 ? 7.258 -4.191 6.805 1 95.38 263 GLU A O 1
ATOM 1976 N N . ASP A 1 264 ? 8.227 -3.939 8.812 1 95.12 264 ASP A N 1
ATOM 1977 C CA . ASP A 1 264 ? 9.172 -2.951 8.305 1 95.12 264 ASP A CA 1
ATOM 1978 C C . ASP A 1 264 ? 10.477 -3.617 7.859 1 95.12 264 ASP A C 1
ATOM 1980 O O . ASP A 1 264 ? 11.469 -2.936 7.602 1 95.12 264 ASP A O 1
ATOM 1984 N N . GLN A 1 265 ? 10.445 -4.93 7.754 1 96.69 265 GLN A N 1
ATOM 1985 C CA . GLN A 1 265 ? 11.695 -5.633 7.48 1 96.69 265 GLN A CA 1
ATOM 1986 C C . GLN A 1 265 ? 11.711 -6.191 6.059 1 96.69 265 GLN A C 1
ATOM 1988 O O . GLN A 1 265 ? 12.68 -6.832 5.648 1 96.69 265 GLN A O 1
ATOM 1993 N N . THR A 1 266 ? 10.711 -6.02 5.266 1 97.44 266 THR A N 1
ATOM 1994 C CA . THR A 1 266 ? 10.688 -6.508 3.893 1 97.44 266 THR A CA 1
ATOM 1995 C C . THR A 1 266 ? 11.141 -5.41 2.926 1 97.44 266 THR A C 1
ATOM 1997 O O . THR A 1 266 ? 10.969 -4.223 3.205 1 97.44 266 THR A O 1
ATOM 2000 N N . VAL A 1 267 ? 11.703 -5.789 1.862 1 97.12 267 VAL A N 1
ATOM 2001 C CA . VAL A 1 267 ? 12.141 -4.895 0.793 1 97.12 267 VAL A CA 1
ATOM 2002 C C . VAL A 1 267 ? 11.836 -5.531 -0.564 1 97.12 267 VAL A C 1
ATOM 2004 O O . VAL A 1 267 ? 11.594 -6.734 -0.652 1 97.12 267 VAL A O 1
ATOM 2007 N N . ILE A 1 268 ? 11.758 -4.773 -1.589 1 97.25 268 ILE A N 1
ATOM 2008 C CA . ILE A 1 268 ? 11.727 -5.273 -2.959 1 97.25 268 ILE A CA 1
ATOM 2009 C C . ILE A 1 268 ? 13.148 -5.371 -3.506 1 97.25 268 ILE A C 1
ATOM 2011 O O . ILE A 1 268 ? 13.914 -4.406 -3.439 1 97.25 268 ILE A O 1
ATOM 2015 N N . THR A 1 269 ? 13.523 -6.516 -4.043 1 97.81 269 THR A N 1
ATOM 2016 C CA . THR A 1 269 ? 14.891 -6.719 -4.504 1 97.81 269 THR A CA 1
ATOM 2017 C C . THR A 1 269 ? 14.906 -7.527 -5.801 1 97.81 269 THR A C 1
ATOM 2019 O O . THR A 1 269 ? 14 -8.312 -6.059 1 97.81 269 THR A O 1
ATOM 2022 N N . ARG A 1 270 ? 15.883 -7.332 -6.578 1 97.38 270 ARG A N 1
ATOM 2023 C CA . ARG A 1 270 ? 16.125 -8.117 -7.785 1 97.38 270 ARG A CA 1
ATOM 2024 C C . ARG A 1 270 ? 17.312 -9.062 -7.586 1 97.38 270 ARG A C 1
ATOM 2026 O O . ARG A 1 270 ? 17.703 -9.781 -8.508 1 97.38 270 ARG A O 1
ATOM 2033 N N . ALA A 1 271 ? 17.797 -9.094 -6.414 1 98.06 271 ALA A N 1
ATOM 2034 C CA . ALA A 1 271 ? 19.078 -9.742 -6.145 1 98.06 271 ALA A CA 1
ATOM 2035 C C . ALA A 1 271 ? 19.016 -11.234 -6.477 1 98.06 271 ALA A C 1
ATOM 2037 O O . ALA A 1 271 ? 19.969 -11.797 -7.023 1 98.06 271 ALA A O 1
ATOM 2038 N N . PHE A 1 272 ? 17.938 -11.805 -6.227 1 98.06 272 PHE A N 1
ATOM 2039 C CA . PHE A 1 272 ? 17.859 -13.258 -6.312 1 98.06 272 PHE A CA 1
ATOM 2040 C C . PHE A 1 272 ? 17.516 -13.695 -7.73 1 98.06 272 PHE A C 1
ATOM 2042 O O . PHE A 1 272 ? 18.141 -14.609 -8.273 1 98.06 272 PHE A O 1
ATOM 2049 N N . SER A 1 273 ? 16.562 -13 -8.328 1 96.88 273 SER A N 1
ATOM 2050 C CA . SER A 1 273 ? 16 -13.578 -9.547 1 96.88 273 SER A CA 1
ATOM 2051 C C . SER A 1 273 ? 16.219 -12.648 -10.742 1 96.88 273 SER A C 1
ATOM 2053 O O . SER A 1 273 ? 16.047 -13.062 -11.891 1 96.88 273 SER A O 1
ATOM 2055 N N . GLY A 1 274 ? 16.578 -11.398 -10.484 1 95.81 274 GLY A N 1
ATOM 2056 C CA . GLY A 1 274 ? 16.625 -10.406 -11.539 1 95.81 274 GLY A CA 1
ATOM 2057 C C . GLY A 1 274 ? 15.297 -9.734 -11.789 1 95.81 274 GLY A C 1
ATOM 2058 O O . GLY A 1 274 ? 15.211 -8.75 -12.531 1 95.81 274 GLY A O 1
ATOM 2059 N N . LYS A 1 275 ? 14.289 -10.25 -11.211 1 95.75 275 LYS A N 1
ATOM 2060 C CA . LYS A 1 275 ? 12.961 -9.648 -11.227 1 95.75 275 LYS A CA 1
ATOM 2061 C C . LYS A 1 275 ? 12.602 -9.078 -9.852 1 95.75 275 LYS A C 1
ATOM 2063 O O . LYS A 1 275 ? 12.875 -9.703 -8.828 1 95.75 275 LYS A O 1
ATOM 2068 N N . PRO A 1 276 ? 11.992 -7.84 -9.836 1 97.25 276 PRO A N 1
ATOM 2069 C CA . PRO A 1 276 ? 11.609 -7.301 -8.531 1 97.25 276 PRO A CA 1
ATOM 2070 C C . PRO A 1 276 ? 10.711 -8.25 -7.738 1 97.25 276 PRO A C 1
ATOM 2072 O O . PRO A 1 276 ? 9.719 -8.758 -8.266 1 97.25 276 PRO A O 1
ATOM 2075 N N . ALA A 1 277 ? 11.062 -8.492 -6.527 1 98.12 277 ALA A N 1
ATOM 2076 C CA . ALA A 1 277 ? 10.312 -9.352 -5.617 1 98.12 277 ALA A CA 1
ATOM 2077 C C . ALA A 1 277 ? 10.438 -8.867 -4.176 1 98.12 277 ALA A C 1
ATOM 2079 O O . ALA A 1 277 ? 11.492 -8.375 -3.764 1 98.12 277 ALA A O 1
ATOM 2080 N N . ARG A 1 278 ? 9.406 -9.031 -3.424 1 98.56 278 ARG A N 1
ATOM 2081 C CA . ARG A 1 278 ? 9.43 -8.578 -2.037 1 98.56 278 ARG A CA 1
ATOM 2082 C C . ARG A 1 278 ? 9.742 -9.734 -1.091 1 98.56 278 ARG A C 1
ATOM 2084 O O . ARG A 1 278 ? 9.125 -10.797 -1.176 1 98.56 278 ARG A O 1
ATOM 2091 N N . GLY A 1 279 ? 10.609 -9.5 -0.22 1 98.44 279 GLY A N 1
ATOM 2092 C CA . GLY A 1 279 ? 10.969 -10.414 0.848 1 98.44 279 GLY A CA 1
ATOM 2093 C C . GLY A 1 279 ? 11.805 -9.773 1.936 1 98.44 279 GLY A C 1
ATOM 2094 O O . GLY A 1 279 ? 12.039 -8.562 1.909 1 98.44 279 GLY A O 1
ATOM 2095 N N . PHE A 1 280 ? 12.133 -10.539 2.936 1 98.31 280 PHE A N 1
ATOM 2096 C CA . PHE A 1 280 ? 12.93 -10.031 4.047 1 98.31 280 PHE A CA 1
ATOM 2097 C C . PHE A 1 280 ? 14.344 -9.695 3.592 1 98.31 280 PHE A C 1
ATOM 2099 O O . PHE A 1 280 ? 14.93 -10.422 2.789 1 98.31 280 PHE A O 1
ATOM 2106 N N . LYS A 1 281 ? 14.82 -8.617 4.078 1 96.69 281 LYS A N 1
ATOM 2107 C CA . LYS A 1 281 ? 16.219 -8.25 3.84 1 96.69 281 LYS A CA 1
ATOM 2108 C C . LYS A 1 281 ? 17.172 -9.133 4.641 1 96.69 281 LYS A C 1
ATOM 2110 O O . LYS A 1 281 ? 17.016 -9.273 5.855 1 96.69 281 LYS A O 1
ATOM 2115 N N . ASN A 1 282 ? 17.984 -9.828 4.012 1 97.62 282 ASN A N 1
ATOM 2116 C CA . ASN A 1 282 ? 19.062 -10.57 4.645 1 97.62 282 ASN A CA 1
ATOM 2117 C C . ASN A 1 282 ? 20.438 -10.172 4.086 1 97.62 282 ASN A C 1
ATOM 2119 O O . ASN A 1 282 ? 20.547 -9.156 3.4 1 97.62 282 ASN A O 1
ATOM 2123 N N . ARG A 1 283 ? 21.5 -10.867 4.367 1 97.62 283 ARG A N 1
ATOM 2124 C CA . ARG A 1 283 ? 22.844 -10.484 3.98 1 97.62 283 ARG A CA 1
ATOM 2125 C C . ARG A 1 283 ? 22.984 -10.43 2.463 1 97.62 283 ARG A C 1
ATOM 2127 O O . ARG A 1 283 ? 23.625 -9.516 1.925 1 97.62 283 ARG A O 1
ATOM 2134 N N . PHE A 1 284 ? 22.484 -11.438 1.835 1 98.38 284 PHE A N 1
ATOM 2135 C CA . PHE A 1 284 ? 22.547 -11.508 0.38 1 98.38 284 PHE A CA 1
ATOM 2136 C C . PHE A 1 284 ? 21.938 -10.266 -0.256 1 98.38 284 PHE A C 1
ATOM 2138 O O . PHE A 1 284 ? 22.562 -9.641 -1.126 1 98.38 284 PHE A O 1
ATOM 2145 N N . VAL A 1 285 ? 20.734 -9.852 0.16 1 98.12 285 VAL A N 1
ATOM 2146 C CA . VAL A 1 285 ? 20.016 -8.688 -0.359 1 98.12 285 VAL A CA 1
ATOM 2147 C C . VAL A 1 285 ? 20.797 -7.414 -0.018 1 98.12 285 VAL A C 1
ATOM 2149 O O . VAL A 1 285 ? 20.969 -6.539 -0.872 1 98.12 285 VAL A O 1
ATOM 2152 N N . GLU A 1 286 ? 21.234 -7.324 1.168 1 97.31 286 GLU A N 1
ATOM 2153 C CA . GLU A 1 286 ? 21.953 -6.137 1.636 1 97.31 286 GLU A CA 1
ATOM 2154 C C . GLU A 1 286 ? 23.219 -5.906 0.828 1 97.31 286 GLU A C 1
ATOM 2156 O O . GLU A 1 286 ? 23.5 -4.781 0.406 1 97.31 286 GLU A O 1
ATOM 2161 N N . GLU A 1 287 ? 23.984 -6.93 0.586 1 97.38 287 GLU A N 1
ATOM 2162 C CA . GLU A 1 287 ? 25.297 -6.812 -0.061 1 97.38 287 GLU A CA 1
ATOM 2163 C C . GLU A 1 287 ? 25.141 -6.516 -1.551 1 97.38 287 GLU A C 1
ATOM 2165 O O . GLU A 1 287 ? 26.031 -5.906 -2.158 1 97.38 287 GLU A O 1
ATOM 2170 N N . LEU A 1 288 ? 24.047 -6.918 -2.113 1 97.81 288 LEU A N 1
ATOM 2171 C CA . LEU A 1 288 ? 23.875 -6.73 -3.551 1 97.81 288 LEU A CA 1
ATOM 2172 C C . LEU A 1 288 ? 23 -5.508 -3.838 1 97.81 288 LEU A C 1
ATOM 2174 O O . LEU A 1 288 ? 22.781 -5.16 -5 1 97.81 288 LEU A O 1
ATOM 2178 N N . GLU A 1 289 ? 22.547 -4.848 -2.871 1 95.75 289 GLU A N 1
ATOM 2179 C CA . GLU A 1 289 ? 21.578 -3.762 -2.996 1 95.75 289 GLU A CA 1
ATOM 2180 C C . GLU A 1 289 ? 22.094 -2.664 -3.92 1 95.75 289 GLU A C 1
ATOM 2182 O O . GLU A 1 289 ? 21.359 -2.182 -4.793 1 95.75 289 GLU A O 1
ATOM 2187 N N . THR A 1 290 ? 23.312 -2.271 -3.801 1 93.31 290 THR A N 1
ATOM 2188 C CA . THR A 1 290 ? 23.891 -1.153 -4.547 1 93.31 290 THR A CA 1
ATOM 2189 C C . THR A 1 290 ? 24.219 -1.571 -5.977 1 93.31 290 THR A C 1
ATOM 2191 O O . THR A 1 290 ? 24.453 -0.722 -6.836 1 93.31 290 THR A O 1
ATOM 2194 N N . SER A 1 291 ? 24.234 -2.887 -6.219 1 95.62 291 SER A N 1
ATOM 2195 C CA . SER A 1 291 ? 24.625 -3.379 -7.535 1 95.62 291 SER A CA 1
ATOM 2196 C C . SER A 1 291 ? 23.438 -3.957 -8.297 1 95.62 291 SER A C 1
ATOM 2198 O O . SER A 1 291 ? 23.609 -4.594 -9.336 1 95.62 291 SER A O 1
ATOM 2200 N N . GLU A 1 292 ? 22.297 -3.76 -7.844 1 94.56 292 GLU A N 1
ATOM 2201 C CA . GLU A 1 292 ? 21.125 -4.375 -8.453 1 94.56 292 GLU A CA 1
ATOM 2202 C C . GLU A 1 292 ? 20.969 -3.949 -9.914 1 94.56 292 GLU A C 1
ATOM 2204 O O . GLU A 1 292 ? 20.516 -4.73 -10.75 1 94.56 292 GLU A O 1
ATOM 2209 N N . HIS A 1 293 ? 21.375 -2.746 -10.195 1 91.75 293 HIS A N 1
ATOM 2210 C CA . HIS A 1 293 ? 21.156 -2.164 -11.516 1 91.75 293 HIS A CA 1
ATOM 2211 C C . HIS A 1 293 ? 22.016 -2.854 -12.57 1 91.75 293 HIS A C 1
ATOM 2213 O O . HIS A 1 293 ? 21.734 -2.758 -13.766 1 91.75 293 HIS A O 1
ATOM 2219 N N . VAL A 1 294 ? 23.016 -3.588 -12.188 1 95.19 294 VAL A N 1
ATOM 2220 C CA . VAL A 1 294 ? 23.922 -4.195 -13.164 1 95.19 294 VAL A CA 1
ATOM 2221 C C . VAL A 1 294 ? 23.656 -5.703 -13.234 1 95.19 294 VAL A C 1
ATOM 2223 O O . VAL A 1 294 ? 24.297 -6.41 -14.016 1 95.19 294 VAL A O 1
ATOM 2226 N N . LEU A 1 295 ? 22.75 -6.195 -12.43 1 96.56 295 LEU A N 1
ATOM 2227 C CA . LEU A 1 295 ? 22.453 -7.625 -12.43 1 96.56 295 LEU A CA 1
ATOM 2228 C C . LEU A 1 295 ? 21.625 -8.008 -13.656 1 96.56 295 LEU A C 1
ATOM 2230 O O . LEU A 1 295 ? 20.844 -7.207 -14.156 1 96.56 295 LEU A O 1
ATOM 2234 N N . PRO A 1 296 ? 21.844 -9.25 -14.094 1 96.12 296 PRO A N 1
ATOM 2235 C CA . PRO A 1 296 ? 21.031 -9.711 -15.219 1 96.12 296 PRO A CA 1
ATOM 2236 C C . PRO A 1 296 ? 19.547 -9.773 -14.875 1 96.12 296 PRO A C 1
ATOM 2238 O O . PRO A 1 296 ? 19.172 -9.859 -13.703 1 96.12 296 PRO A O 1
ATOM 2241 N N . GLU A 1 297 ? 18.766 -9.695 -15.875 1 94.31 297 GLU A N 1
ATOM 2242 C CA . GLU A 1 297 ? 17.328 -9.805 -15.695 1 94.31 297 GLU A CA 1
ATOM 2243 C C . GLU A 1 297 ? 16.906 -11.258 -15.508 1 94.31 297 GLU A C 1
ATOM 2245 O O . GLU A 1 297 ? 17.688 -12.172 -15.773 1 94.31 297 GLU A O 1
ATOM 2250 N N . PHE A 1 298 ? 15.688 -11.5 -15.039 1 94.31 298 PHE A N 1
ATOM 2251 C CA . PHE A 1 298 ? 15.055 -12.812 -15.055 1 94.31 298 PHE A CA 1
ATOM 2252 C C . PHE A 1 298 ? 14.93 -13.336 -16.484 1 94.31 298 PHE A C 1
ATOM 2254 O O . PHE A 1 298 ? 14.578 -12.586 -17.391 1 94.31 298 PHE A O 1
ATOM 2261 N N . PRO A 1 299 ? 15.297 -14.555 -16.625 1 94.81 299 PRO A N 1
ATOM 2262 C CA . PRO A 1 299 ? 15.578 -15.625 -15.656 1 94.81 299 PRO A CA 1
ATOM 2263 C C . PRO A 1 299 ? 17.062 -15.844 -15.43 1 94.81 299 PRO A C 1
ATOM 2265 O O . PRO A 1 299 ? 17.469 -16.766 -14.703 1 94.81 299 PRO A O 1
ATOM 2268 N N . ILE A 1 300 ? 17.906 -15.031 -16.031 1 96.06 300 ILE A N 1
ATOM 2269 C CA . ILE A 1 300 ? 19.344 -15.281 -16 1 96.06 300 ILE A CA 1
ATOM 2270 C C . ILE A 1 300 ? 19.859 -15.219 -14.562 1 96.06 300 ILE A C 1
ATOM 2272 O O . ILE A 1 300 ? 20.469 -16.172 -14.07 1 96.06 300 ILE A O 1
ATOM 2276 N N . GLN A 1 301 ? 19.562 -14.125 -13.883 1 96.75 301 GLN A N 1
ATOM 2277 C CA . GLN A 1 301 ? 20 -13.969 -12.5 1 96.75 301 GLN A CA 1
ATOM 2278 C C . GLN A 1 301 ? 19.453 -15.102 -11.617 1 96.75 301 GLN A C 1
ATOM 2280 O O . GLN A 1 301 ? 20.156 -15.578 -10.719 1 96.75 301 GLN A O 1
ATOM 2285 N N . ASN A 1 302 ? 18.234 -15.477 -11.875 1 95.94 302 ASN A N 1
ATOM 2286 C CA . ASN A 1 302 ? 17.625 -16.594 -11.148 1 95.94 302 ASN A CA 1
ATOM 2287 C C . ASN A 1 302 ? 18.453 -17.859 -11.297 1 95.94 302 ASN A C 1
ATOM 2289 O O . ASN A 1 302 ? 18.656 -18.594 -10.328 1 95.94 302 ASN A O 1
ATOM 2293 N N . SER A 1 303 ? 18.875 -18.141 -12.469 1 95.06 303 SER A N 1
ATOM 2294 C CA . SER A 1 303 ? 19.688 -19.312 -12.742 1 95.06 303 SER A CA 1
ATOM 2295 C C . SER A 1 303 ? 21.047 -19.234 -12.047 1 95.06 303 SER A C 1
ATOM 2297 O O . SER A 1 303 ? 21.516 -20.203 -11.461 1 95.06 303 SER A O 1
ATOM 2299 N N . LEU A 1 304 ? 21.641 -18.062 -12.078 1 96.12 304 LEU A N 1
ATOM 2300 C CA . LEU A 1 304 ? 22.984 -17.859 -11.531 1 96.12 304 LEU A CA 1
ATOM 2301 C C . LEU A 1 304 ? 22.969 -18.016 -10.016 1 96.12 304 LEU A C 1
ATOM 2303 O O . LEU A 1 304 ? 23.984 -18.391 -9.422 1 96.12 304 LEU A O 1
ATOM 2307 N N . THR A 1 305 ? 21.844 -17.734 -9.398 1 96.94 305 THR A N 1
ATOM 2308 C CA . THR A 1 305 ? 21.797 -17.734 -7.941 1 96.94 305 THR A CA 1
ATOM 2309 C C . THR A 1 305 ? 21.188 -19.031 -7.418 1 96.94 305 THR A C 1
ATOM 2311 O O . THR A 1 305 ? 21.125 -19.25 -6.207 1 96.94 305 THR A O 1
ATOM 2314 N N . GLN A 1 306 ? 20.734 -19.875 -8.297 1 95.5 306 GLN A N 1
ATOM 2315 C CA . GLN A 1 306 ? 20.016 -21.094 -7.914 1 95.5 306 GLN A CA 1
ATOM 2316 C C . GLN A 1 306 ? 20.875 -21.969 -7.012 1 95.5 306 GLN A C 1
ATOM 2318 O O . GLN A 1 306 ? 20.406 -22.484 -5.992 1 95.5 306 GLN A O 1
ATOM 2323 N N . SER A 1 307 ? 22.125 -22.203 -7.402 1 95.44 307 SER A N 1
ATOM 2324 C CA . SER A 1 307 ? 23 -23.078 -6.637 1 95.44 307 SER A CA 1
ATOM 2325 C C . SER A 1 307 ? 23.297 -22.484 -5.258 1 95.44 307 SER A C 1
ATOM 2327 O O . SER A 1 307 ? 23.484 -23.234 -4.289 1 95.44 307 SER A O 1
ATOM 2329 N N . ILE A 1 308 ? 23.359 -21.188 -5.191 1 96.94 308 ILE A N 1
ATOM 2330 C CA . ILE A 1 308 ? 23.594 -20.516 -3.924 1 96.94 308 ILE A CA 1
ATOM 2331 C C . ILE A 1 308 ? 22.406 -20.75 -2.986 1 96.94 308 ILE A C 1
ATOM 2333 O O . ILE A 1 308 ? 22.594 -21.141 -1.834 1 96.94 308 ILE A O 1
ATOM 2337 N N . ARG A 1 309 ? 21.188 -20.547 -3.459 1 96.94 309 ARG A N 1
ATOM 2338 C CA . ARG A 1 309 ? 20 -20.734 -2.654 1 96.94 309 ARG A CA 1
ATOM 2339 C C . ARG A 1 309 ? 19.844 -22.188 -2.23 1 96.94 309 ARG A C 1
ATOM 2341 O O . ARG A 1 309 ? 19.453 -22.469 -1.098 1 96.94 309 ARG A O 1
ATOM 2348 N N . LYS A 1 310 ? 20.188 -23.094 -3.145 1 95.44 310 LYS A N 1
ATOM 2349 C CA . LYS A 1 310 ? 20.125 -24.516 -2.822 1 95.44 310 LYS A CA 1
ATOM 2350 C C . LYS A 1 310 ? 21.109 -24.875 -1.709 1 95.44 310 LYS A C 1
ATOM 2352 O O . LYS A 1 310 ? 20.766 -25.594 -0.77 1 95.44 310 LYS A O 1
ATOM 2357 N N . ALA A 1 311 ? 22.312 -24.406 -1.843 1 97.19 311 ALA A N 1
ATOM 2358 C CA . ALA A 1 311 ? 23.328 -24.656 -0.823 1 97.19 311 ALA A CA 1
ATOM 2359 C C . ALA A 1 311 ? 22.922 -24.047 0.515 1 97.19 311 ALA A C 1
ATOM 2361 O O . ALA A 1 311 ? 23.125 -24.641 1.569 1 97.19 311 ALA A O 1
ATOM 2362 N N . ALA A 1 312 ? 22.406 -22.844 0.441 1 97.81 312 ALA A N 1
ATOM 2363 C CA . ALA A 1 312 ? 21.953 -22.172 1.656 1 97.81 312 ALA A CA 1
ATOM 2364 C C . ALA A 1 312 ? 20.859 -22.984 2.363 1 97.81 312 ALA A C 1
ATOM 2366 O O . ALA A 1 312 ? 20.875 -23.094 3.59 1 97.81 312 ALA A O 1
ATOM 2367 N N . ALA A 1 313 ? 19.953 -23.469 1.626 1 96.75 313 ALA A N 1
ATOM 2368 C CA . ALA A 1 313 ? 18.891 -24.297 2.184 1 96.75 313 ALA A CA 1
ATOM 2369 C C . ALA A 1 313 ? 19.469 -25.547 2.85 1 96.75 313 ALA A C 1
ATOM 2371 O O . ALA A 1 313 ? 19.078 -25.906 3.961 1 96.75 313 ALA A O 1
ATOM 2372 N N . GLN A 1 314 ? 20.406 -26.141 2.205 1 96.69 314 GLN A N 1
ATOM 2373 C CA . GLN A 1 314 ? 21.016 -27.375 2.711 1 96.69 314 GLN A CA 1
ATOM 2374 C C . GLN A 1 314 ? 21.828 -27.094 3.979 1 96.69 314 GLN A C 1
ATOM 2376 O O . GLN A 1 314 ? 21.844 -27.922 4.902 1 96.69 314 GLN A O 1
ATOM 2381 N N . GLN A 1 315 ? 22.391 -25.984 3.982 1 97.44 315 GLN A N 1
ATOM 2382 C CA . GLN A 1 315 ? 23.25 -25.625 5.102 1 97.44 315 GLN A CA 1
ATOM 2383 C C . GLN A 1 315 ? 22.469 -24.891 6.184 1 97.44 315 GLN A C 1
ATOM 2385 O O . GLN A 1 315 ? 23.047 -24.406 7.156 1 97.44 315 GLN A O 1
ATOM 2390 N N . LYS A 1 316 ? 21.203 -24.75 5.988 1 96.88 316 LYS A N 1
ATOM 2391 C CA . LYS A 1 316 ? 20.312 -24.078 6.93 1 96.88 316 LYS A CA 1
ATOM 2392 C C . LYS A 1 316 ? 20.797 -22.656 7.242 1 96.88 316 LYS A C 1
ATOM 2394 O O . LYS A 1 316 ? 20.906 -22.281 8.406 1 96.88 316 LYS A O 1
ATOM 2399 N N . ASN A 1 317 ? 21.141 -21.984 6.227 1 97.31 317 ASN A N 1
ATOM 2400 C CA . ASN A 1 317 ? 21.625 -20.609 6.32 1 97.31 317 ASN A CA 1
ATOM 2401 C C . ASN A 1 317 ? 20.641 -19.641 5.684 1 97.31 317 ASN A C 1
ATOM 2403 O O . ASN A 1 317 ? 20.688 -19.406 4.477 1 97.31 317 ASN A O 1
ATOM 2407 N N . ALA A 1 318 ? 19.875 -18.922 6.484 1 97.56 318 ALA A N 1
ATOM 2408 C CA . ALA A 1 318 ? 18.812 -18.047 6.008 1 97.56 318 ALA A CA 1
ATOM 2409 C C . ALA A 1 318 ? 19.375 -16.797 5.344 1 97.56 318 ALA A C 1
ATOM 2411 O O . ALA A 1 318 ? 18.656 -16.094 4.629 1 97.56 318 ALA A O 1
ATOM 2412 N N . GLU A 1 319 ? 20.625 -16.5 5.527 1 97.69 319 GLU A N 1
ATOM 2413 C CA . GLU A 1 319 ? 21.234 -15.258 5.082 1 97.69 319 GLU A CA 1
ATOM 2414 C C . GLU A 1 319 ? 21.359 -15.219 3.561 1 97.69 319 GLU A C 1
ATOM 2416 O O . GLU A 1 319 ? 21.625 -14.164 2.979 1 97.69 319 GLU A O 1
ATOM 2421 N N . TYR A 1 320 ? 21.172 -16.422 2.936 1 97.5 320 TYR A N 1
ATOM 2422 C CA . TYR A 1 320 ? 21.344 -16.5 1.489 1 97.5 320 TYR A CA 1
ATOM 2423 C C . TYR A 1 320 ? 20.141 -17.172 0.832 1 97.5 320 TYR A C 1
ATOM 2425 O O . TYR A 1 320 ? 20.234 -17.656 -0.301 1 97.5 320 TYR A O 1
ATOM 2433 N N . LEU A 1 321 ? 19 -17.203 1.55 1 97.38 321 LEU A N 1
ATOM 2434 C CA . LEU A 1 321 ? 17.734 -17.734 1.046 1 97.38 321 LEU A CA 1
ATOM 2435 C C . LEU A 1 321 ? 16.797 -16.609 0.606 1 97.38 321 LEU A C 1
ATOM 2437 O O . LEU A 1 321 ? 16.781 -15.547 1.218 1 97.38 321 LEU A O 1
ATOM 2441 N N . SER A 1 322 ? 16.141 -16.844 -0.52 1 97.25 322 SER A N 1
ATOM 2442 C CA . SER A 1 322 ? 15.047 -15.93 -0.819 1 97.25 322 SER A CA 1
ATOM 2443 C C . SER A 1 322 ? 13.906 -16.094 0.177 1 97.25 322 SER A C 1
ATOM 2445 O O . SER A 1 322 ? 13.195 -17.094 0.158 1 97.25 322 SER A O 1
ATOM 2447 N N . LEU A 1 323 ? 13.695 -15.109 1.013 1 98.31 323 LEU A N 1
ATOM 2448 C CA . LEU A 1 323 ? 12.68 -15.133 2.059 1 98.31 323 LEU A CA 1
ATOM 2449 C C . LEU A 1 323 ? 11.5 -14.234 1.689 1 98.31 323 LEU A C 1
ATOM 2451 O O . LEU A 1 323 ? 11.227 -13.25 2.381 1 98.31 323 LEU A O 1
ATOM 2455 N N . TRP A 1 324 ? 10.805 -14.688 0.618 1 98.5 324 TRP A N 1
ATOM 2456 C CA . TRP A 1 324 ? 9.695 -13.906 0.089 1 98.5 324 TRP A CA 1
ATOM 2457 C C . TRP A 1 324 ? 8.578 -13.781 1.122 1 98.5 324 TRP A C 1
ATOM 2459 O O . TRP A 1 324 ? 8.227 -14.758 1.784 1 98.5 324 TRP A O 1
ATOM 2469 N N . SER A 1 325 ? 8.078 -12.578 1.311 1 98.69 325 SER A N 1
ATOM 2470 C CA . SER A 1 325 ? 7.004 -12.273 2.252 1 98.69 325 SER A CA 1
ATOM 2471 C C . SER A 1 325 ? 6.34 -10.938 1.919 1 98.69 325 SER A C 1
ATOM 2473 O O . SER A 1 325 ? 7.012 -10 1.488 1 98.69 325 SER A O 1
ATOM 2475 N N . GLY A 1 326 ? 5.016 -10.922 2.113 1 98.62 326 GLY A N 1
ATOM 2476 C CA . GLY A 1 326 ? 4.336 -9.633 2.074 1 98.62 326 GLY A CA 1
ATOM 2477 C C . GLY A 1 326 ? 4.602 -8.781 3.301 1 98.62 326 GLY A C 1
ATOM 2478 O O . GLY A 1 326 ? 5.477 -9.102 4.109 1 98.62 326 GLY A O 1
ATOM 2479 N N . GLN A 1 327 ? 3.82 -7.738 3.457 1 98.75 327 GLN A N 1
ATOM 2480 C CA . GLN A 1 327 ? 4.109 -6.738 4.477 1 98.75 327 GLN A CA 1
ATOM 2481 C C . GLN A 1 327 ? 3.346 -7.027 5.766 1 98.75 327 GLN A C 1
ATOM 2483 O O . GLN A 1 327 ? 3.289 -6.184 6.664 1 98.75 327 GLN A O 1
ATOM 2488 N N . SER A 1 328 ? 2.701 -8.227 5.891 1 98.75 328 SER A N 1
ATOM 2489 C CA . SER A 1 328 ? 1.895 -8.516 7.07 1 98.75 328 SER A CA 1
ATOM 2490 C C . SER A 1 328 ? 2.418 -9.75 7.805 1 98.75 328 SER A C 1
ATOM 2492 O O . SER A 1 328 ? 1.643 -10.625 8.188 1 98.75 328 SER A O 1
ATOM 2494 N N . PRO A 1 329 ? 3.689 -9.812 8.031 1 98.38 329 PRO A N 1
ATOM 2495 C CA . PRO A 1 329 ? 4.227 -11.039 8.617 1 98.38 329 PRO A CA 1
ATOM 2496 C C . PRO A 1 329 ? 3.752 -11.266 10.047 1 98.38 329 PRO A C 1
ATOM 2498 O O . PRO A 1 329 ? 3.656 -12.406 10.5 1 98.38 329 PRO A O 1
ATOM 2501 N N . THR A 1 330 ? 3.42 -10.18 10.773 1 98.06 330 THR A N 1
ATOM 2502 C CA . THR A 1 330 ? 3.066 -10.312 12.18 1 98.06 330 THR A CA 1
ATOM 2503 C C . THR A 1 330 ? 1.73 -11.039 12.336 1 98.06 330 THR A C 1
ATOM 2505 O O . THR A 1 330 ? 1.379 -11.469 13.438 1 98.06 330 THR A O 1
ATOM 2508 N N . LEU A 1 331 ? 1.015 -11.234 11.258 1 98.75 331 LEU A N 1
ATOM 2509 C CA . LEU A 1 331 ? -0.288 -11.891 11.297 1 98.75 331 LEU A CA 1
ATOM 2510 C C . LEU A 1 331 ? -0.165 -13.359 10.922 1 98.75 331 LEU A C 1
ATOM 2512 O O . LEU A 1 331 ? -1.162 -14.086 10.906 1 98.75 331 LEU A O 1
ATOM 2516 N N . ALA A 1 332 ? 1.032 -13.812 10.617 1 98.62 332 ALA A N 1
ATOM 2517 C CA . ALA A 1 332 ? 1.264 -15.188 10.172 1 98.62 332 ALA A CA 1
ATOM 2518 C C . ALA A 1 332 ? 1.102 -16.172 11.328 1 98.62 332 ALA A C 1
ATOM 2520 O O . ALA A 1 332 ? 1.447 -15.852 12.469 1 98.62 332 ALA A O 1
ATOM 2521 N N . LYS A 1 333 ? 0.54 -17.312 11.039 1 98.25 333 LYS A N 1
ATOM 2522 C CA . LYS A 1 333 ? 0.365 -18.406 12 1 98.25 333 LYS A CA 1
ATOM 2523 C C . LYS A 1 333 ? 0.836 -19.734 11.43 1 98.25 333 LYS A C 1
ATOM 2525 O O . LYS A 1 333 ? 0.739 -19.969 10.219 1 98.25 333 LYS A O 1
ATOM 2530 N N . ALA A 1 334 ? 1.349 -20.562 12.297 1 98.5 334 ALA A N 1
ATOM 2531 C CA . ALA A 1 334 ? 1.682 -21.938 11.938 1 98.5 334 ALA A CA 1
ATOM 2532 C C . ALA A 1 334 ? 0.53 -22.875 12.258 1 98.5 334 ALA A C 1
ATOM 2534 O O . ALA A 1 334 ? 0.561 -23.578 13.266 1 98.5 334 ALA A O 1
ATOM 2535 N N . VAL A 1 335 ? -0.464 -22.906 11.398 1 98.81 335 VAL A N 1
ATOM 2536 C CA . VAL A 1 335 ? -1.666 -23.719 11.594 1 98.81 335 VAL A CA 1
ATOM 2537 C C . VAL A 1 335 ? -1.983 -24.484 10.312 1 98.81 335 VAL A C 1
ATOM 2539 O O . VAL A 1 335 ? -1.336 -24.297 9.281 1 98.81 335 VAL A O 1
ATOM 2542 N N . SER A 1 336 ? -2.93 -25.391 10.383 1 98.88 336 SER A N 1
ATOM 2543 C CA . SER A 1 336 ? -3.367 -26.094 9.18 1 98.88 336 SER A CA 1
ATOM 2544 C C . SER A 1 336 ? -4.117 -25.156 8.234 1 98.88 336 SER A C 1
ATOM 2546 O O . SER A 1 336 ? -4.629 -24.125 8.656 1 98.88 336 SER A O 1
ATOM 2548 N N . VAL A 1 337 ? -4.156 -25.531 7.035 1 98.88 337 VAL A N 1
ATOM 2549 C CA . VAL A 1 337 ? -4.914 -24.781 6.039 1 98.88 337 VAL A CA 1
ATOM 2550 C C . VAL A 1 337 ? -6.375 -24.672 6.477 1 98.88 337 VAL A C 1
ATOM 2552 O O . VAL A 1 337 ? -6.977 -23.594 6.379 1 98.88 337 VAL A O 1
ATOM 2555 N N . GLN A 1 338 ? -6.914 -25.766 6.934 1 98.81 338 GLN A N 1
ATOM 2556 C CA . GLN A 1 338 ? -8.297 -25.781 7.395 1 98.81 338 GLN A CA 1
ATOM 2557 C C . GLN A 1 338 ? -8.523 -24.75 8.5 1 98.81 338 GLN A C 1
ATOM 2559 O O . GLN A 1 338 ? -9.5 -24 8.469 1 98.81 338 GLN A O 1
ATOM 2564 N N . GLU A 1 339 ? -7.629 -24.734 9.477 1 98.88 339 GLU A N 1
ATOM 2565 C CA . GLU A 1 339 ? -7.742 -23.797 10.586 1 98.88 339 GLU A CA 1
ATOM 2566 C C . GLU A 1 339 ? -7.613 -22.344 10.102 1 98.88 339 GLU A C 1
ATOM 2568 O O . GLU A 1 339 ? -8.359 -21.469 10.539 1 98.88 339 GLU A O 1
ATOM 2573 N N . LEU A 1 340 ? -6.684 -22.078 9.219 1 98.88 340 LEU A N 1
ATOM 2574 C CA . LEU A 1 340 ? -6.488 -20.75 8.664 1 98.88 340 LEU A CA 1
ATOM 2575 C C . LEU A 1 340 ? -7.77 -20.25 8 1 98.88 340 LEU A C 1
ATOM 2577 O O . LEU A 1 340 ? -8.219 -19.125 8.273 1 98.88 340 LEU A O 1
ATOM 2581 N N . ILE A 1 341 ? -8.344 -21.078 7.141 1 98.81 341 ILE A N 1
ATOM 2582 C CA . ILE A 1 341 ? -9.523 -20.688 6.371 1 98.81 341 ILE A CA 1
ATOM 2583 C C . ILE A 1 341 ? -10.719 -20.516 7.305 1 98.81 341 ILE A C 1
ATOM 2585 O O . ILE A 1 341 ? -11.461 -19.531 7.191 1 98.81 341 ILE A O 1
ATOM 2589 N N . GLN A 1 342 ? -10.859 -21.406 8.219 1 98.62 342 GLN A N 1
ATOM 2590 C CA . GLN A 1 342 ? -11.961 -21.312 9.164 1 98.62 342 GLN A CA 1
ATOM 2591 C C . GLN A 1 342 ? -11.883 -20.031 9.992 1 98.62 342 GLN A C 1
ATOM 2593 O O . GLN A 1 342 ? -12.875 -19.328 10.148 1 98.62 342 GLN A O 1
ATOM 2598 N N . GLU A 1 343 ? -10.711 -19.75 10.508 1 98.75 343 GLU A N 1
ATOM 2599 C CA . GLU A 1 343 ? -10.523 -18.547 11.305 1 98.75 343 GLU A CA 1
ATOM 2600 C C . GLU A 1 343 ? -10.781 -17.297 10.469 1 98.75 343 GLU A C 1
ATOM 2602 O O . GLU A 1 343 ? -11.375 -16.328 10.961 1 98.75 343 GLU A O 1
ATOM 2607 N N . THR A 1 344 ? -10.328 -17.297 9.25 1 98.75 344 THR A N 1
ATOM 2608 C CA . THR A 1 344 ? -10.516 -16.156 8.352 1 98.75 344 THR A CA 1
ATOM 2609 C C . THR A 1 344 ? -12 -15.914 8.086 1 98.75 344 THR A C 1
ATOM 2611 O O . THR A 1 344 ? -12.477 -14.789 8.195 1 98.75 344 THR A O 1
ATOM 2614 N N . VAL A 1 345 ? -12.695 -16.984 7.816 1 98.31 345 VAL A N 1
ATOM 2615 C CA . VAL A 1 345 ? -14.109 -16.891 7.469 1 98.31 345 VAL A CA 1
ATOM 2616 C C . VAL A 1 345 ? -14.922 -16.453 8.688 1 98.31 345 VAL A C 1
ATOM 2618 O O . VAL A 1 345 ? -15.797 -15.594 8.594 1 98.31 345 VAL A O 1
ATOM 2621 N N . GLU A 1 346 ? -14.625 -17.031 9.828 1 98.19 346 GLU A N 1
ATOM 2622 C CA . GLU A 1 346 ? -15.328 -16.688 11.055 1 98.19 346 GLU A CA 1
ATOM 2623 C C . GLU A 1 346 ? -15.133 -15.211 11.406 1 98.19 346 GLU A C 1
ATOM 2625 O O . GLU A 1 346 ? -16.078 -14.516 11.758 1 98.19 346 GLU A O 1
ATOM 2630 N N . GLN A 1 347 ? -13.945 -14.805 11.273 1 98.25 347 GLN A N 1
ATOM 2631 C CA . GLN A 1 347 ? -13.656 -13.406 11.562 1 98.25 347 GLN A CA 1
ATOM 2632 C C . GLN A 1 347 ? -14.359 -12.477 10.578 1 98.25 347 GLN A C 1
ATOM 2634 O O . GLN A 1 347 ? -14.883 -11.43 10.961 1 98.25 347 GLN A O 1
ATOM 2639 N N . ALA A 1 348 ? -14.328 -12.82 9.328 1 97.69 348 ALA A N 1
ATOM 2640 C CA . ALA A 1 348 ? -15.016 -12.023 8.312 1 97.69 348 ALA A CA 1
ATOM 2641 C C . ALA A 1 348 ? -16.5 -11.906 8.625 1 97.69 348 ALA A C 1
ATOM 2643 O O . ALA A 1 348 ? -17.078 -10.828 8.531 1 97.69 348 ALA A O 1
ATOM 2644 N N . GLU A 1 349 ? -17.078 -13 8.969 1 96.31 349 GLU A N 1
ATOM 2645 C CA . GLU A 1 349 ? -18.516 -13.016 9.289 1 96.31 349 GLU A CA 1
ATOM 2646 C C . GLU A 1 349 ? -18.812 -12.133 10.492 1 96.31 349 GLU A C 1
ATOM 2648 O O . GLU A 1 349 ? -19.828 -11.438 10.508 1 96.31 349 GLU A O 1
ATOM 2653 N N . GLU A 1 350 ? -17.969 -12.18 11.445 1 96 350 GLU A N 1
ATOM 2654 C CA . GLU A 1 350 ? -18.141 -11.32 12.617 1 96 350 GLU A CA 1
ATOM 2655 C C . GLU A 1 350 ? -18.094 -9.844 12.234 1 96 350 GLU A C 1
ATOM 2657 O O . GLU A 1 350 ? -18.891 -9.047 12.734 1 96 350 GLU A O 1
ATOM 2662 N N . ILE A 1 351 ? -17.188 -9.516 11.398 1 95.62 351 ILE A N 1
ATOM 2663 C CA . ILE A 1 351 ? -17.016 -8.125 10.977 1 95.62 351 ILE A CA 1
ATOM 2664 C C . ILE A 1 351 ? -18.234 -7.676 10.164 1 95.62 351 ILE A C 1
ATOM 2666 O O . ILE A 1 351 ? -18.703 -6.547 10.32 1 95.62 351 ILE A O 1
ATOM 2670 N N . LEU A 1 352 ? -18.688 -8.531 9.312 1 93.5 352 LEU A N 1
ATOM 2671 C CA . LEU A 1 352 ? -19.812 -8.211 8.445 1 93.5 352 LEU A CA 1
ATOM 2672 C C . LEU A 1 352 ? -21.078 -7.98 9.266 1 93.5 352 LEU A C 1
ATOM 2674 O O . LEU A 1 352 ? -22.031 -7.363 8.789 1 93.5 352 LEU A O 1
A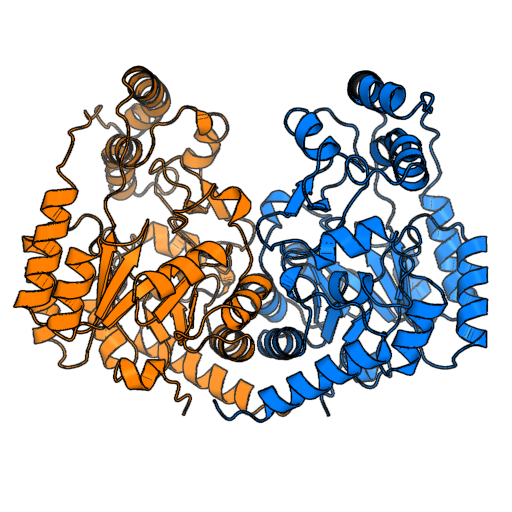TOM 2678 N N . MET A 1 353 ? -21.078 -8.492 10.445 1 91 353 MET A N 1
ATOM 2679 C CA . MET A 1 353 ? -22.25 -8.336 11.32 1 91 353 MET A CA 1
ATOM 2680 C C . MET A 1 353 ? -22.188 -7.004 12.07 1 91 353 MET A C 1
ATOM 2682 O O . MET A 1 353 ? -23.188 -6.574 12.648 1 91 353 MET A O 1
ATOM 2686 N N . LYS A 1 354 ? -21.031 -6.488 11.977 1 85.62 354 LYS A N 1
ATOM 2687 C CA . LYS A 1 354 ? -20.922 -5.211 12.672 1 85.62 354 LYS A CA 1
ATOM 2688 C C . LYS A 1 354 ? -21.688 -4.117 11.945 1 85.62 354 LYS A C 1
ATOM 2690 O O . LYS A 1 354 ? -21.766 -4.109 10.711 1 85.62 354 LYS A O 1
ATOM 2695 N N . LYS A 1 355 ? -22.547 -3.369 12.633 1 69.56 355 LYS A N 1
ATOM 2696 C CA . LYS A 1 355 ? -23.281 -2.246 12.055 1 69.56 355 LYS A CA 1
ATOM 2697 C C . LYS A 1 355 ? -22.625 -0.917 12.422 1 69.56 355 LYS A C 1
ATOM 2699 O O . LYS A 1 355 ? -23.297 0.122 12.438 1 69.56 355 LYS A O 1
ATOM 2704 N N . TRP A 1 356 ? -21.047 -1.177 12.281 1 63.75 356 TRP A N 1
ATOM 2705 C CA . TRP A 1 356 ? -20.25 -0.067 12.797 1 63.75 356 TRP A CA 1
ATOM 2706 C C . TRP A 1 356 ? -20.953 0.616 13.961 1 63.75 356 TRP A C 1
ATOM 2708 O O . TRP A 1 356 ? -22.172 0.517 14.109 1 63.75 356 TRP A O 1
ATOM 2718 N N . MET B 1 1 ? -26.078 4.613 11.422 1 72.06 1 MET B N 1
ATOM 2719 C CA . MET B 1 1 ? -25.031 5.609 11.633 1 72.06 1 MET B CA 1
ATOM 2720 C C . MET B 1 1 ? -23.734 4.941 12.078 1 72.06 1 MET B C 1
ATOM 2722 O O . MET B 1 1 ? -23.75 3.924 12.766 1 72.06 1 MET B O 1
ATOM 2726 N N . MET B 1 2 ? -22.594 5.293 11.383 1 87.38 2 MET B N 1
ATOM 2727 C CA . MET B 1 2 ? -21.281 4.781 11.742 1 87.38 2 MET B CA 1
ATOM 2728 C C . MET B 1 2 ? -20.766 5.449 13.008 1 87.38 2 MET B C 1
ATOM 2730 O O . MET B 1 2 ? -20.266 6.574 12.969 1 87.38 2 MET B O 1
ATOM 2734 N N . LYS B 1 3 ? -21.078 4.898 14.234 1 93.31 3 LYS B N 1
ATOM 2735 C CA . LYS B 1 3 ? -20.594 5.383 15.523 1 93.31 3 LYS B CA 1
ATOM 2736 C C . LYS B 1 3 ? -19.391 4.586 16 1 93.31 3 LYS B C 1
ATOM 2738 O O . LYS B 1 3 ? -19.422 3.352 16.016 1 93.31 3 LYS B O 1
ATOM 2743 N N . THR B 1 4 ? -18.328 5.254 16.281 1 96.69 4 THR B N 1
ATOM 2744 C CA . THR B 1 4 ? -17.094 4.66 16.781 1 96.69 4 THR B CA 1
ATOM 2745 C C . THR B 1 4 ? -16.609 5.383 18.047 1 96.69 4 THR B C 1
ATOM 2747 O O . THR B 1 4 ? -17.172 6.41 18.422 1 96.69 4 THR B O 1
ATOM 2750 N N . ARG B 1 5 ? -15.602 4.891 18.797 1 97.31 5 ARG B N 1
ATOM 2751 C CA . ARG B 1 5 ? -15.008 5.617 19.922 1 97.31 5 ARG B CA 1
ATOM 2752 C C . ARG B 1 5 ? -14.547 7.008 19.484 1 97.31 5 ARG B C 1
ATOM 2754 O O . ARG B 1 5 ? -14.625 7.957 20.266 1 97.31 5 ARG B O 1
ATOM 2761 N N . ILE B 1 6 ? -14.07 7.117 18.203 1 98.38 6 ILE B N 1
ATOM 2762 C CA . ILE B 1 6 ? -13.523 8.383 17.719 1 98.38 6 ILE B CA 1
ATOM 2763 C C . ILE B 1 6 ? -14.648 9.398 17.531 1 98.38 6 ILE B C 1
ATOM 2765 O O . ILE B 1 6 ? -14.508 10.562 17.922 1 98.38 6 ILE B O 1
ATOM 2769 N N . THR B 1 7 ? -15.766 8.953 16.938 1 98.06 7 THR B N 1
ATOM 2770 C CA . THR B 1 7 ? -16.875 9.891 16.766 1 98.06 7 THR B CA 1
ATOM 2771 C C . THR B 1 7 ? -17.359 10.391 18.125 1 98.06 7 THR B C 1
ATOM 2773 O O . THR B 1 7 ? -17.719 11.562 18.266 1 98.06 7 THR B O 1
ATOM 2776 N N . GLU B 1 8 ? -17.281 9.539 19.125 1 97.38 8 GLU B N 1
ATOM 2777 C CA . GLU B 1 8 ? -17.703 9.914 20.469 1 97.38 8 GLU B CA 1
ATOM 2778 C C . GLU B 1 8 ? -16.688 10.852 21.125 1 97.38 8 GLU B C 1
ATOM 2780 O O . GLU B 1 8 ? -17.062 11.906 21.656 1 97.38 8 GLU B O 1
ATOM 2785 N N . MET B 1 9 ? -15.445 10.516 21.047 1 97.62 9 MET B N 1
ATOM 2786 C CA . MET B 1 9 ? -14.391 11.281 21.688 1 97.62 9 MET B CA 1
ATOM 2787 C C . MET B 1 9 ? -14.281 12.68 21.094 1 97.62 9 MET B C 1
ATOM 2789 O O . MET B 1 9 ? -13.961 13.641 21.797 1 97.62 9 MET B O 1
ATOM 2793 N N . LEU B 1 10 ? -14.562 12.758 19.797 1 98.12 10 LEU B N 1
ATOM 2794 C CA . LEU B 1 10 ? -14.359 14.023 19.094 1 98.12 10 LEU B CA 1
ATOM 2795 C C . LEU B 1 10 ? -15.68 14.773 18.953 1 98.12 10 LEU B C 1
ATOM 2797 O O . LEU B 1 10 ? -15.695 15.93 18.531 1 98.12 10 LEU B O 1
ATOM 2801 N N . SER B 1 11 ? -16.797 14.148 19.281 1 97.06 11 SER B N 1
ATOM 2802 C CA . SER B 1 11 ? -18.125 14.719 19.125 1 97.06 11 SER B CA 1
ATOM 2803 C C . SER B 1 11 ? -18.406 15.109 17.672 1 97.06 11 SER B C 1
ATOM 2805 O O . SER B 1 11 ? -18.812 16.234 17.391 1 97.06 11 SER B O 1
ATOM 2807 N N . ILE B 1 12 ? -18.172 14.18 16.781 1 98.06 12 ILE B N 1
ATOM 2808 C CA . ILE B 1 12 ? -18.469 14.391 15.375 1 98.06 12 ILE B CA 1
ATOM 2809 C C . ILE B 1 12 ? -19.469 13.336 14.898 1 98.06 12 ILE B C 1
ATOM 2811 O O . ILE B 1 12 ? -19.609 12.281 15.516 1 98.06 12 ILE B O 1
ATOM 2815 N N . LYS B 1 13 ? -20.141 13.641 13.805 1 98.06 13 LYS B N 1
ATOM 2816 C CA . LYS B 1 13 ? -21.219 12.797 13.32 1 98.06 13 LYS B CA 1
ATOM 2817 C C . LYS B 1 13 ? -20.688 11.602 12.539 1 98.06 13 LYS B C 1
ATOM 2819 O O . LYS B 1 13 ? -21.172 10.484 12.695 1 98.06 13 LYS B O 1
ATOM 2824 N N . TYR B 1 14 ? -19.75 11.844 11.625 1 98.44 14 TYR B N 1
ATOM 2825 C CA . TYR B 1 14 ? -19.188 10.805 10.773 1 98.44 14 TYR B CA 1
ATOM 2826 C C . TYR B 1 14 ? -17.703 10.57 11.094 1 98.44 14 TYR B C 1
ATOM 2828 O O . TYR B 1 14 ? -16.984 11.516 11.414 1 98.44 14 TYR B O 1
ATOM 2836 N N . PRO B 1 15 ? -17.203 9.352 11.07 1 98.62 15 PRO B N 1
ATOM 2837 C CA . PRO B 1 15 ? -15.797 9.047 11.375 1 98.62 15 PRO B CA 1
ATOM 2838 C C . PRO B 1 15 ? -14.852 9.438 10.242 1 98.62 15 PRO B C 1
ATOM 2840 O O . PRO B 1 15 ? -14.078 8.602 9.758 1 98.62 15 PRO B O 1
ATOM 2843 N N . ILE B 1 16 ? -14.906 10.672 9.883 1 98.88 16 ILE B N 1
ATOM 2844 C CA . ILE B 1 16 ? -14.094 11.25 8.812 1 98.88 16 ILE B CA 1
ATOM 2845 C C . ILE B 1 16 ? -13.375 12.492 9.328 1 98.88 16 ILE B C 1
ATOM 2847 O O . ILE B 1 16 ? -13.977 13.328 10.008 1 98.88 16 ILE B O 1
ATOM 2851 N N . ILE B 1 17 ? -12.109 12.547 9.062 1 98.94 17 ILE B N 1
ATOM 2852 C CA . ILE B 1 17 ? -11.289 13.695 9.398 1 98.94 17 ILE B CA 1
ATOM 2853 C C . ILE B 1 17 ? -10.703 14.312 8.133 1 98.94 17 ILE B C 1
ATOM 2855 O O . ILE B 1 17 ? -10.094 13.609 7.32 1 98.94 17 ILE B O 1
ATOM 2859 N N . GLN B 1 18 ? -10.984 15.602 7.891 1 98.94 18 GLN B N 1
ATOM 2860 C CA . GLN B 1 18 ? -10.25 16.344 6.875 1 98.94 18 GLN B CA 1
ATOM 2861 C C . GLN B 1 18 ? -8.789 16.547 7.281 1 98.94 18 GLN B C 1
ATOM 2863 O O . GLN B 1 18 ? -8.508 17.094 8.344 1 98.94 18 GLN B O 1
ATOM 2868 N N . ALA B 1 19 ? -7.922 15.984 6.48 1 98.88 19 ALA B N 1
ATOM 2869 C CA . ALA B 1 19 ? -6.508 15.977 6.84 1 98.88 19 ALA B CA 1
ATOM 2870 C C . ALA B 1 19 ? -5.961 17.391 6.949 1 98.88 19 ALA B C 1
ATOM 2872 O O . ALA B 1 19 ? -6.316 18.266 6.152 1 98.88 19 ALA B O 1
ATOM 2873 N N . PRO B 1 20 ? -5.102 17.625 7.965 1 98.75 20 PRO B N 1
ATOM 2874 C CA . PRO B 1 20 ? -4.352 18.891 7.965 1 98.75 20 PRO B CA 1
ATOM 2875 C C . PRO B 1 20 ? -3.328 18.953 6.832 1 98.75 20 PRO B C 1
ATOM 2877 O O . PRO B 1 20 ? -2.48 18.078 6.703 1 98.75 20 PRO B O 1
ATOM 2880 N N . MET B 1 21 ? -3.418 19.938 6.047 1 97.75 21 MET B N 1
ATOM 2881 C CA . MET B 1 21 ? -2.508 20.172 4.93 1 97.75 21 MET B CA 1
ATOM 2882 C C . MET B 1 21 ? -1.945 21.594 4.98 1 97.75 21 MET B C 1
ATOM 2884 O O . MET B 1 21 ? -2.639 22.547 4.648 1 97.75 21 MET B O 1
ATOM 2888 N N . ALA B 1 22 ? -0.748 21.672 5.359 1 95.06 22 ALA B N 1
ATOM 2889 C CA . ALA B 1 22 ? -0.101 22.969 5.598 1 95.06 22 ALA B CA 1
ATOM 2890 C C . ALA B 1 22 ? 0.181 23.688 4.281 1 95.06 22 ALA B C 1
ATOM 2892 O O . ALA B 1 22 ? 0.084 23.094 3.207 1 95.06 22 ALA B O 1
ATOM 2893 N N . GLY B 1 23 ? 0.421 24.906 4.363 1 92.88 23 GLY B N 1
ATOM 2894 C CA . GLY B 1 23 ? 0.872 25.672 3.209 1 92.88 23 GLY B CA 1
ATOM 2895 C C . GLY B 1 23 ? -0.262 26.344 2.457 1 92.88 23 GLY B C 1
ATOM 2896 O O . GLY B 1 23 ? -0.19 26.516 1.238 1 92.88 23 GLY B O 1
ATOM 2897 N N . GLY B 1 24 ? -1.348 26.531 3.115 1 93.81 24 GLY B N 1
ATOM 2898 C CA . GLY B 1 24 ? -2.412 27.312 2.51 1 93.81 24 GLY B CA 1
ATOM 2899 C C . GLY B 1 24 ? -3.549 26.469 1.976 1 93.81 24 GLY B C 1
ATOM 2900 O O . GLY B 1 24 ? -4.598 26.984 1.592 1 93.81 24 GLY B O 1
ATOM 2901 N N . ILE B 1 25 ? -3.377 25.203 1.963 1 96.94 25 ILE B N 1
ATOM 2902 C CA . ILE B 1 25 ? -4.406 24.312 1.444 1 96.94 25 ILE B CA 1
ATOM 2903 C C . ILE B 1 25 ? -5.598 24.297 2.404 1 96.94 25 ILE B C 1
ATOM 2905 O O . ILE B 1 25 ? -6.75 24.328 1.974 1 96.94 25 ILE B O 1
ATOM 2909 N N . THR B 1 26 ? -5.309 24.188 3.67 1 98.06 26 THR B N 1
ATOM 2910 C CA . THR B 1 26 ? -6.359 24.156 4.684 1 98.06 26 THR B CA 1
ATOM 2911 C C . THR B 1 26 ? -6.793 25.578 5.051 1 98.06 26 THR B C 1
ATOM 2913 O O . THR B 1 26 ? -6.305 26.141 6.031 1 98.06 26 THR B O 1
ATOM 2916 N N . THR B 1 27 ? -7.777 26.062 4.34 1 98.44 27 THR B N 1
ATOM 2917 C CA . THR B 1 27 ? -8.336 27.391 4.578 1 98.44 27 THR B CA 1
ATOM 2918 C C . THR B 1 27 ? -9.375 27.359 5.695 1 98.44 27 THR B C 1
ATOM 2920 O O . THR B 1 27 ? -9.82 26.281 6.094 1 98.44 27 THR B O 1
ATOM 2923 N N . THR B 1 28 ? -9.688 28.562 6.16 1 98.62 28 THR B N 1
ATOM 2924 C CA . THR B 1 28 ? -10.781 28.688 7.109 1 98.62 28 THR B CA 1
ATOM 2925 C C . THR B 1 28 ? -12.062 28.078 6.547 1 98.62 28 THR B C 1
ATOM 2927 O O . THR B 1 28 ? -12.781 27.359 7.25 1 98.62 28 THR B O 1
ATOM 2930 N N . ASP B 1 29 ? -12.312 28.312 5.27 1 98.69 29 ASP B N 1
ATOM 2931 C CA . ASP B 1 29 ? -13.516 27.797 4.625 1 98.69 29 ASP B CA 1
ATOM 2932 C C . ASP B 1 29 ? -13.516 26.281 4.57 1 98.69 29 ASP B C 1
ATOM 2934 O O . ASP B 1 29 ? -14.555 25.641 4.797 1 98.69 29 ASP B O 1
ATOM 2938 N N . LEU B 1 30 ? -12.398 25.688 4.262 1 98.88 30 LEU B N 1
ATOM 2939 C CA . LEU B 1 30 ? -12.297 24.234 4.172 1 98.88 30 LEU B CA 1
ATOM 2940 C C . LEU B 1 30 ? -12.57 23.578 5.523 1 98.88 30 LEU B C 1
ATOM 2942 O O . LEU B 1 30 ? -13.375 22.656 5.617 1 98.88 30 LEU B O 1
ATOM 2946 N N . VAL B 1 31 ? -11.93 24.078 6.566 1 98.88 31 VAL B N 1
ATOM 2947 C CA . VAL B 1 31 ? -12.055 23.516 7.91 1 98.88 31 VAL B CA 1
ATOM 2948 C C . VAL B 1 31 ? -13.5 23.672 8.398 1 98.88 31 VAL B C 1
ATOM 2950 O O . VAL B 1 31 ? -14.094 22.719 8.906 1 98.88 31 VAL B O 1
ATOM 2953 N N . THR B 1 32 ? -14.047 24.875 8.172 1 98.81 32 THR B N 1
ATOM 2954 C CA . THR B 1 32 ? -15.406 25.172 8.609 1 98.81 32 THR B CA 1
ATOM 2955 C C . THR B 1 32 ? -16.406 24.281 7.887 1 98.81 32 THR B C 1
ATOM 2957 O O . THR B 1 32 ? -17.328 23.734 8.508 1 98.81 32 THR B O 1
ATOM 2960 N N . ALA B 1 33 ? -16.219 24.125 6.566 1 98.88 33 ALA B N 1
ATOM 2961 C CA . ALA B 1 33 ? -17.125 23.297 5.777 1 98.88 33 ALA B CA 1
ATOM 2962 C C . ALA B 1 33 ? -17.078 21.844 6.25 1 98.88 33 ALA B C 1
ATOM 2964 O O . ALA B 1 33 ? -18.109 21.172 6.324 1 98.88 33 ALA B O 1
ATOM 2965 N N . ALA B 1 34 ? -15.922 21.344 6.566 1 98.88 34 ALA B N 1
ATOM 2966 C CA . ALA B 1 34 ? -15.781 19.984 7.074 1 98.88 34 ALA B CA 1
ATOM 2967 C C . ALA B 1 34 ? -16.516 19.812 8.406 1 98.88 34 ALA B C 1
ATOM 2969 O O . ALA B 1 34 ? -17.25 18.859 8.594 1 98.88 34 ALA B O 1
ATOM 2970 N N . CYS B 1 35 ? -16.312 20.766 9.281 1 98.81 35 CYS B N 1
ATOM 2971 C CA . CYS B 1 35 ? -16.969 20.734 10.578 1 98.81 35 CYS B CA 1
ATOM 2972 C C . CYS B 1 35 ? -18.484 20.719 10.422 1 98.81 35 CYS B C 1
ATOM 2974 O O . CYS B 1 35 ? -19.172 19.891 11.008 1 98.81 35 CYS B O 1
ATOM 2976 N N . ASN B 1 36 ? -18.922 21.594 9.609 1 98.69 36 ASN B N 1
ATOM 2977 C CA . ASN B 1 36 ? -20.375 21.766 9.445 1 98.69 36 ASN B CA 1
ATOM 2978 C C . ASN B 1 36 ? -21 20.547 8.781 1 98.69 36 ASN B C 1
ATOM 2980 O O . ASN B 1 36 ? -22.188 20.281 8.977 1 98.69 36 ASN B O 1
ATOM 2984 N N . ALA B 1 37 ? -20.203 19.844 8 1 98.62 37 ALA B N 1
ATOM 2985 C CA . ALA B 1 37 ? -20.703 18.656 7.312 1 98.62 37 ALA B CA 1
ATOM 2986 C C . ALA B 1 37 ? -20.672 17.438 8.234 1 98.62 37 ALA B C 1
ATOM 2988 O O . ALA B 1 37 ? -21.062 16.328 7.828 1 98.62 37 ALA B O 1
ATOM 2989 N N . GLY B 1 38 ? -20.234 17.562 9.469 1 98.31 38 GLY B N 1
A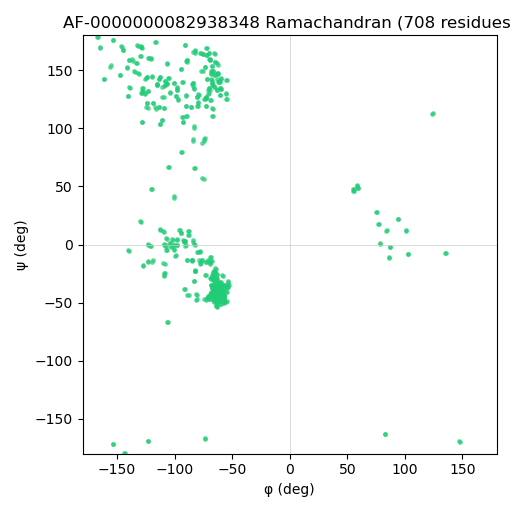TOM 2990 C CA . GLY B 1 38 ? -20.344 16.516 10.461 1 98.31 38 GLY B CA 1
ATOM 2991 C C . GLY B 1 38 ? -19.047 15.75 10.664 1 98.31 38 GLY B C 1
ATOM 2992 O O . GLY B 1 38 ? -19.047 14.672 11.266 1 98.31 38 GLY B O 1
ATOM 2993 N N . THR B 1 39 ? -17.938 16.281 10.125 1 98.75 39 THR B N 1
ATOM 2994 C CA . THR B 1 39 ? -16.625 15.648 10.266 1 98.75 39 THR B CA 1
ATOM 2995 C C . THR B 1 39 ? -15.68 16.531 11.055 1 98.75 39 THR B C 1
ATOM 2997 O O . THR B 1 39 ? -16.062 17.609 11.523 1 98.75 39 THR B O 1
ATOM 3000 N N . LEU B 1 40 ? -14.508 16.047 11.359 1 98.88 40 LEU B N 1
ATOM 3001 C CA . LEU B 1 40 ? -13.523 16.891 12.031 1 98.88 40 LEU B CA 1
ATOM 3002 C C . LEU B 1 40 ? -12.719 17.703 11.023 1 98.88 40 LEU B C 1
ATOM 3004 O O . LEU B 1 40 ? -12.094 17.125 10.125 1 98.88 40 LEU B O 1
ATOM 3008 N N . GLY B 1 41 ? -12.812 19 11.109 1 98.88 41 GLY B N 1
ATOM 3009 C CA . GLY B 1 41 ? -11.898 19.859 10.367 1 98.88 41 GLY B CA 1
ATOM 3010 C C . GLY B 1 41 ? -10.578 20.078 11.078 1 98.88 41 GLY B C 1
ATOM 3011 O O . GLY B 1 41 ? -10.539 20.234 12.305 1 98.88 41 GLY B O 1
ATOM 3012 N N . MET B 1 42 ? -9.492 20.062 10.344 1 98.94 42 MET B N 1
ATOM 3013 C CA . MET B 1 42 ? -8.164 20.219 10.93 1 98.94 42 MET B CA 1
ATOM 3014 C C . MET B 1 42 ? -7.402 21.359 10.258 1 98.94 42 MET B C 1
ATOM 3016 O O . MET B 1 42 ? -7.281 21.391 9.031 1 98.94 42 MET B O 1
ATOM 3020 N N . ILE B 1 43 ? -6.855 22.25 11.055 1 98.88 43 ILE B N 1
ATOM 3021 C CA . ILE B 1 43 ? -5.918 23.25 10.57 1 98.88 43 ILE B CA 1
ATOM 3022 C C . ILE B 1 43 ? -4.527 22.641 10.422 1 98.88 43 ILE B C 1
ATOM 3024 O O . ILE B 1 43 ? -4.059 21.922 11.32 1 98.88 43 ILE B O 1
ATOM 3028 N N . GLY B 1 44 ? -3.928 22.766 9.273 1 98.56 44 GLY B N 1
ATOM 3029 C CA . GLY B 1 44 ? -2.508 22.484 9.141 1 98.56 44 GLY B CA 1
ATOM 3030 C C . GLY B 1 44 ? -1.624 23.656 9.547 1 98.56 44 GLY B C 1
ATOM 3031 O O . GLY B 1 44 ? -1.363 24.547 8.75 1 98.56 44 GLY B O 1
ATOM 3032 N N . ALA B 1 45 ? -1.093 23.625 10.695 1 98.06 45 ALA B N 1
ATOM 3033 C CA . ALA B 1 45 ? -0.437 24.797 11.266 1 98.06 45 ALA B CA 1
ATOM 3034 C C . ALA B 1 45 ? 1.047 24.828 10.914 1 98.06 45 ALA B C 1
ATOM 3036 O O . ALA B 1 45 ? 1.771 25.734 11.312 1 98.06 45 ALA B O 1
ATOM 3037 N N . GLY B 1 46 ? 1.333 23.75 10.078 1 92.94 46 GLY B N 1
ATOM 3038 C CA . GLY B 1 46 ? 2.703 23.812 9.594 1 92.94 46 GLY B CA 1
ATOM 3039 C C . GLY B 1 46 ? 3.025 25.125 8.898 1 92.94 46 GLY B C 1
ATOM 3040 O O . GLY B 1 46 ? 2.246 25.594 8.07 1 92.94 46 GLY B O 1
ATOM 3041 N N . TYR B 1 47 ? 3.955 25.859 9.211 1 91.88 47 TYR B N 1
ATOM 3042 C CA . TYR B 1 47 ? 4.488 27.062 8.586 1 91.88 47 TYR B CA 1
ATOM 3043 C C . TYR B 1 47 ? 3.744 28.312 9.062 1 91.88 47 TYR B C 1
ATOM 3045 O O . TYR B 1 47 ? 3.996 29.422 8.578 1 91.88 47 TYR B O 1
ATOM 3053 N N . LEU B 1 48 ? 2.701 28.156 9.93 1 96.62 48 LEU B N 1
ATOM 3054 C CA . LEU B 1 48 ? 2.002 29.297 10.492 1 96.62 48 LEU B CA 1
ATOM 3055 C C . LEU B 1 48 ? 2.732 29.844 11.719 1 96.62 48 LEU B C 1
ATOM 3057 O O . LEU B 1 48 ? 3.209 29.062 12.555 1 96.62 48 LEU B O 1
ATOM 3061 N N . SER B 1 49 ? 2.816 31.156 11.766 1 96.5 49 SER B N 1
ATOM 3062 C CA . SER B 1 49 ? 3.195 31.75 13.039 1 96.5 49 SER B CA 1
ATOM 3063 C C . SER B 1 49 ? 2.092 31.594 14.078 1 96.5 49 SER B C 1
ATOM 3065 O O . SER B 1 49 ? 0.939 31.328 13.734 1 96.5 49 SER B O 1
ATOM 3067 N N . PRO B 1 50 ? 2.48 31.719 15.367 1 97.94 50 PRO B N 1
ATOM 3068 C CA . PRO B 1 50 ? 1.449 31.656 16.406 1 97.94 50 PRO B CA 1
ATOM 3069 C C . PRO B 1 50 ? 0.327 32.656 16.172 1 97.94 50 PRO B C 1
ATOM 3071 O O . PRO B 1 50 ? -0.844 32.344 16.406 1 97.94 50 PRO B O 1
ATOM 3074 N N . GLU B 1 51 ? 0.677 33.844 15.672 1 98.19 51 GLU B N 1
ATOM 3075 C CA . GLU B 1 51 ? -0.322 34.875 15.422 1 98.19 51 GLU B CA 1
ATOM 3076 C C . GLU B 1 51 ? -1.254 34.5 14.281 1 98.19 51 GLU B C 1
ATOM 3078 O O . GLU B 1 51 ? -2.467 34.688 14.359 1 98.19 51 GLU B O 1
ATOM 3083 N N . GLN B 1 52 ? -0.718 33.938 13.266 1 98.31 52 GLN B N 1
ATOM 3084 C CA . GLN B 1 52 ? -1.514 33.5 12.133 1 98.31 52 GLN B CA 1
ATOM 3085 C C . GLN B 1 52 ? -2.445 32.344 12.539 1 98.31 52 GLN B C 1
ATOM 3087 O O . GLN B 1 52 ? -3.6 32.312 12.102 1 98.31 52 GLN B O 1
ATOM 3092 N N . LEU B 1 53 ? -1.925 31.453 13.344 1 98.75 53 LEU B N 1
ATOM 3093 C CA . LEU B 1 53 ? -2.721 30.344 13.852 1 98.75 53 LEU B CA 1
ATOM 3094 C C . LEU B 1 53 ? -3.891 30.844 14.688 1 98.75 53 LEU B C 1
ATOM 3096 O O . LEU B 1 53 ? -5.027 30.406 14.5 1 98.75 53 LEU B O 1
ATOM 3100 N N . GLN B 1 54 ? -3.572 31.781 15.547 1 98.75 54 GLN B N 1
ATOM 3101 C CA . GLN B 1 54 ? -4.609 32.344 16.406 1 98.75 54 GLN B CA 1
ATOM 3102 C C . GLN B 1 54 ? -5.703 33 15.586 1 98.75 54 GLN B C 1
ATOM 3104 O O . GLN B 1 54 ? -6.891 32.844 15.875 1 98.75 54 GLN B O 1
ATOM 3109 N N . ARG B 1 55 ? -5.285 33.75 14.617 1 98.56 55 ARG B N 1
ATOM 3110 C CA . ARG B 1 55 ? -6.238 34.438 13.75 1 98.56 55 ARG B CA 1
ATOM 3111 C C . ARG B 1 55 ? -7.148 33.438 13.039 1 98.56 55 ARG B C 1
ATOM 3113 O O . ARG B 1 55 ? -8.367 33.656 12.984 1 98.56 55 ARG B O 1
ATOM 3120 N N . GLN B 1 56 ? -6.625 32.406 12.516 1 98.69 56 GLN B N 1
ATOM 3121 C CA . GLN B 1 56 ? -7.426 31.406 11.812 1 98.69 56 GLN B CA 1
ATOM 3122 C C . GLN B 1 56 ? -8.391 30.688 12.758 1 98.69 56 GLN B C 1
ATOM 3124 O O . GLN B 1 56 ? -9.531 30.422 12.391 1 98.69 56 GLN B O 1
ATOM 3129 N N . ILE B 1 57 ? -7.906 30.375 13.953 1 98.81 57 ILE B N 1
ATOM 3130 C CA . ILE B 1 57 ? -8.758 29.766 14.961 1 98.81 57 ILE B CA 1
ATOM 3131 C C . ILE B 1 57 ? -9.961 30.656 15.258 1 98.81 57 ILE B C 1
ATOM 3133 O O . ILE B 1 57 ? -11.102 30.203 15.281 1 98.81 57 ILE B O 1
ATOM 3137 N N . HIS B 1 58 ? -9.695 31.969 15.359 1 98.56 58 HIS B N 1
ATOM 3138 C CA . HIS B 1 58 ? -10.766 32.906 15.625 1 98.56 58 HIS B CA 1
ATOM 3139 C C . HIS B 1 58 ? -11.766 32.969 14.477 1 98.56 58 HIS B C 1
ATOM 3141 O O . HIS B 1 58 ? -12.977 33 14.703 1 98.56 58 HIS B O 1
ATOM 3147 N N . GLU B 1 59 ? -11.242 32.969 13.289 1 98.69 59 GLU B N 1
ATOM 3148 C CA . GLU B 1 59 ? -12.102 33 12.109 1 98.69 59 GLU B CA 1
ATOM 3149 C C . GLU B 1 59 ? -13.016 31.781 12.062 1 98.69 59 GLU B C 1
ATOM 3151 O O . GLU B 1 59 ? -14.203 31.891 11.75 1 98.69 59 GLU B O 1
ATOM 3156 N N . ILE B 1 60 ? -12.5 30.609 12.367 1 98.75 60 ILE B N 1
ATOM 3157 C CA . ILE B 1 60 ? -13.266 29.375 12.336 1 98.75 60 ILE B CA 1
ATOM 3158 C C . ILE B 1 60 ? -14.328 29.391 13.438 1 98.75 60 ILE B C 1
ATOM 3160 O O . ILE B 1 60 ? -15.492 29.062 13.195 1 98.75 60 ILE B O 1
ATOM 3164 N N . LYS B 1 61 ? -13.961 29.844 14.633 1 98.38 61 LYS B N 1
ATOM 3165 C CA . LYS B 1 61 ? -14.883 29.891 15.766 1 98.38 61 LYS B CA 1
ATOM 3166 C C . LYS B 1 61 ? -16.047 30.844 15.492 1 98.38 61 LYS B C 1
ATOM 3168 O O . LYS B 1 61 ? -17.141 30.656 16 1 98.38 61 LYS B O 1
ATOM 3173 N N . ASN B 1 62 ? -15.766 31.797 14.641 1 98.19 62 ASN B N 1
ATOM 3174 C CA . ASN B 1 62 ? -16.812 32.75 14.258 1 98.19 62 ASN B CA 1
ATOM 3175 C C . ASN B 1 62 ? -17.781 32.156 13.258 1 98.19 62 ASN B C 1
ATOM 3177 O O . ASN B 1 62 ? -18.875 32.688 13.055 1 98.19 62 ASN B O 1
ATOM 3181 N N . GLN B 1 63 ? -17.359 31.078 12.68 1 98.12 63 GLN B N 1
ATOM 3182 C CA . GLN B 1 63 ? -18.156 30.547 11.586 1 98.12 63 GLN B CA 1
ATOM 3183 C C . GLN B 1 63 ? -18.828 29.234 11.992 1 98.12 63 GLN B C 1
ATOM 3185 O O . GLN B 1 63 ? -19.766 28.766 11.328 1 98.12 63 GLN B O 1
ATOM 3190 N N . THR B 1 64 ? -18.359 28.656 13.055 1 98.12 64 THR B N 1
ATOM 3191 C CA . THR B 1 64 ? -18.953 27.391 13.484 1 98.12 64 THR B CA 1
ATOM 3192 C C . THR B 1 64 ? -18.719 27.156 14.977 1 98.12 64 THR B C 1
ATOM 3194 O O . THR B 1 64 ? -17.734 27.625 15.539 1 98.12 64 THR B O 1
ATOM 3197 N N . SER B 1 65 ? -19.578 26.422 15.617 1 97.5 65 SER B N 1
ATOM 3198 C CA . SER B 1 65 ? -19.438 26.031 17.016 1 97.5 65 SER B CA 1
ATOM 3199 C C . SER B 1 65 ? -18.969 24.578 17.141 1 97.5 65 SER B C 1
ATOM 3201 O O . SER B 1 65 ? -18.797 24.078 18.25 1 97.5 65 SER B O 1
ATOM 3203 N N . LYS B 1 66 ? -18.812 23.938 15.977 1 98.25 66 LYS B N 1
ATOM 3204 C CA . LYS B 1 66 ? -18.391 22.547 15.969 1 98.25 66 LYS B CA 1
ATOM 3205 C C . LYS B 1 66 ? -16.906 22.422 16.328 1 98.25 66 LYS B C 1
ATOM 3207 O O . LYS B 1 66 ? -16.141 23.359 16.109 1 98.25 66 LYS B O 1
ATOM 3212 N N . PRO B 1 67 ? -16.594 21.312 16.875 1 97.56 67 PRO B N 1
ATOM 3213 C CA . PRO B 1 67 ? -15.188 21.109 17.219 1 97.56 67 PRO B CA 1
ATOM 3214 C C . PRO B 1 67 ? -14.297 21 15.984 1 97.56 67 PRO B C 1
ATOM 3216 O O . PRO B 1 67 ? -14.734 20.5 14.938 1 97.56 67 PRO B O 1
ATOM 3219 N N . PHE B 1 68 ? -13.094 21.406 16.094 1 98.75 68 PHE B N 1
ATOM 3220 C CA . PHE B 1 68 ? -12.047 21.234 15.102 1 98.75 68 PHE B CA 1
ATOM 3221 C C . PHE B 1 68 ? -10.688 21.047 15.766 1 98.75 68 PHE B C 1
ATOM 3223 O O . PHE B 1 68 ? -10.586 21.062 17 1 98.75 68 PHE B O 1
ATOM 3230 N N . GLY B 1 69 ? -9.672 20.688 14.961 1 98.81 69 GLY B N 1
ATOM 3231 C CA . GLY B 1 69 ? -8.344 20.438 15.516 1 98.81 69 GLY B CA 1
ATOM 3232 C C . GLY B 1 69 ? -7.25 21.188 14.781 1 98.81 69 GLY B C 1
ATOM 3233 O O . GLY B 1 69 ? -7.512 21.875 13.797 1 98.81 69 GLY B O 1
ATOM 3234 N N . VAL B 1 70 ? -6.09 21.141 15.375 1 98.94 70 VAL B N 1
ATOM 3235 C CA . VAL B 1 70 ? -4.887 21.75 14.82 1 98.94 70 VAL B CA 1
ATOM 3236 C C . VAL B 1 70 ? -3.756 20.719 14.789 1 98.94 70 VAL B C 1
ATOM 3238 O O . VAL B 1 70 ? -3.549 19.984 15.758 1 98.94 70 VAL B O 1
ATOM 3241 N N . ASN B 1 71 ? -3.154 20.625 13.664 1 98.88 71 ASN B N 1
ATOM 3242 C CA . ASN B 1 71 ? -1.968 19.781 13.555 1 98.88 71 ASN B CA 1
ATOM 3243 C C . ASN B 1 71 ? -0.685 20.609 13.672 1 98.88 71 ASN B C 1
ATOM 3245 O O . ASN B 1 71 ? -0.559 21.656 13.047 1 98.88 71 ASN B O 1
ATOM 3249 N N . LEU B 1 72 ? 0.253 20.125 14.438 1 98.69 72 LEU B N 1
ATOM 3250 C CA . LEU B 1 72 ? 1.534 20.797 14.641 1 98.69 72 LEU B CA 1
ATOM 3251 C C . LEU B 1 72 ? 2.686 19.906 14.164 1 98.69 72 LEU B C 1
ATOM 3253 O O . LEU B 1 72 ? 2.652 18.688 14.336 1 98.69 72 LEU B O 1
ATOM 3257 N N . PHE B 1 73 ? 3.734 20.516 13.602 1 97.62 73 PHE B N 1
ATOM 3258 C CA . PHE B 1 73 ? 5.004 19.859 13.328 1 97.62 73 PHE B CA 1
ATOM 3259 C C . PHE B 1 73 ? 5.855 19.781 14.594 1 97.62 73 PHE B C 1
ATOM 3261 O O . PHE B 1 73 ? 6.203 20.812 15.172 1 97.62 73 PHE B O 1
ATOM 3268 N N . VAL B 1 74 ? 6.137 18.609 14.953 1 97.69 74 VAL B N 1
ATOM 3269 C CA . VAL B 1 74 ? 7.074 18.469 16.062 1 97.69 74 VAL B CA 1
ATOM 3270 C C . VAL B 1 74 ? 8.484 18.828 15.594 1 97.69 74 VAL B C 1
ATOM 3272 O O . VAL B 1 74 ? 8.969 18.281 14.594 1 97.69 74 VAL B O 1
ATOM 3275 N N . PRO B 1 75 ? 9.109 19.75 16.312 1 94.25 75 PRO B N 1
ATOM 3276 C CA . PRO B 1 75 ? 10.461 20.125 15.891 1 94.25 75 PRO B CA 1
ATOM 3277 C C . PRO B 1 75 ? 11.43 18.938 15.922 1 94.25 75 PRO B C 1
ATOM 3279 O O . PRO B 1 75 ? 11.438 18.172 16.875 1 94.25 75 PRO B O 1
ATOM 3282 N N . THR B 1 76 ? 12.094 18.766 14.844 1 88.75 76 THR B N 1
ATOM 3283 C CA . THR B 1 76 ? 13.125 17.734 14.742 1 88.75 76 THR B CA 1
ATOM 3284 C C . THR B 1 76 ? 14.5 18.359 14.539 1 88.75 76 THR B C 1
ATOM 3286 O O . THR B 1 76 ? 14.641 19.328 13.797 1 88.75 76 THR B O 1
ATOM 3289 N N . PRO B 1 77 ? 15.484 17.797 15.242 1 88.81 77 PRO B N 1
ATOM 3290 C CA . PRO B 1 77 ? 16.828 18.328 15.023 1 88.81 77 PRO B CA 1
ATOM 3291 C C . PRO B 1 77 ? 17.297 18.156 13.578 1 88.81 77 PRO B C 1
ATOM 3293 O O . PRO B 1 77 ? 16.953 17.172 12.93 1 88.81 77 PRO B O 1
ATOM 3296 N N . TYR B 1 78 ? 17.969 19.156 13.102 1 90.31 78 TYR B N 1
ATOM 3297 C CA . TYR B 1 78 ? 18.594 19.078 11.781 1 90.31 78 TYR B CA 1
ATOM 3298 C C . TYR B 1 78 ? 20 19.656 11.805 1 90.31 78 TYR B C 1
ATOM 3300 O O . TYR B 1 78 ? 20.328 20.438 12.703 1 90.31 78 TYR B O 1
ATOM 3308 N N . SER B 1 79 ? 20.812 19.297 10.852 1 90.31 79 SER B N 1
ATOM 3309 C CA . SER B 1 79 ? 22.188 19.781 10.758 1 90.31 79 SER B CA 1
ATOM 3310 C C . SER B 1 79 ? 22.359 20.719 9.562 1 90.31 79 SER B C 1
ATOM 3312 O O . SER B 1 79 ? 21.859 20.422 8.469 1 90.31 79 SER B O 1
ATOM 3314 N N . ILE B 1 80 ? 23.047 21.766 9.891 1 93 80 ILE B N 1
ATOM 3315 C CA . ILE B 1 80 ? 23.406 22.688 8.805 1 93 80 ILE B CA 1
ATOM 3316 C C . ILE B 1 80 ? 24.734 22.266 8.195 1 93 80 ILE B C 1
ATOM 3318 O O . ILE B 1 80 ? 25.781 22.344 8.852 1 93 80 ILE B O 1
ATOM 3322 N N . ASP B 1 81 ? 24.641 21.797 7 1 94.12 81 ASP B N 1
ATOM 3323 C CA . ASP B 1 81 ? 25.812 21.406 6.23 1 94.12 81 ASP B CA 1
ATOM 3324 C C . ASP B 1 81 ? 26.047 22.344 5.055 1 94.12 81 ASP B C 1
ATOM 3326 O O . ASP B 1 81 ? 25.422 22.203 4.008 1 94.12 81 ASP B O 1
ATOM 3330 N N . GLU B 1 82 ? 27.062 23.141 5.219 1 94 82 GLU B N 1
ATOM 3331 C CA . GLU B 1 82 ? 27.297 24.188 4.23 1 94 82 GLU B CA 1
ATOM 3332 C C . GLU B 1 82 ? 27.641 23.594 2.867 1 94 82 GLU B C 1
ATOM 3334 O O . GLU B 1 82 ? 27.297 24.172 1.832 1 94 82 GLU B O 1
ATOM 3339 N N . GLU B 1 83 ? 28.297 22.547 2.857 1 95.25 83 GLU B N 1
ATOM 3340 C CA . GLU B 1 83 ? 28.641 21.891 1.597 1 95.25 83 GLU B CA 1
ATOM 3341 C C . GLU B 1 83 ? 27.391 21.406 0.873 1 95.25 83 GLU B C 1
ATOM 3343 O O . GLU B 1 83 ? 27.266 21.578 -0.342 1 95.25 83 GLU B O 1
ATOM 3348 N N . ARG B 1 84 ? 26.484 20.828 1.604 1 95.44 84 ARG B N 1
ATOM 3349 C CA . ARG B 1 84 ? 25.234 20.359 1.015 1 95.44 84 ARG B CA 1
ATOM 3350 C C . ARG B 1 84 ? 24.406 21.547 0.509 1 95.44 84 ARG B C 1
ATOM 3352 O O . ARG B 1 84 ? 23.75 21.438 -0.526 1 95.44 84 ARG B O 1
ATOM 3359 N N . ILE B 1 85 ? 24.453 22.609 1.25 1 96.44 85 ILE B N 1
ATOM 3360 C CA . ILE B 1 85 ? 23.719 23.797 0.857 1 96.44 85 ILE B CA 1
ATOM 3361 C C . ILE B 1 85 ? 24.297 24.359 -0.439 1 96.44 85 ILE B C 1
ATOM 3363 O O . ILE B 1 85 ? 23.547 24.75 -1.338 1 96.44 85 ILE B O 1
ATOM 3367 N N . GLN B 1 86 ? 25.578 24.375 -0.532 1 95.94 86 GLN B N 1
ATOM 3368 C CA . GLN B 1 86 ? 26.234 24.859 -1.735 1 95.94 86 GLN B CA 1
ATOM 3369 C C . GLN B 1 86 ? 25.891 24 -2.943 1 95.94 86 GLN B C 1
ATOM 3371 O O . GLN B 1 86 ? 25.578 24.516 -4.02 1 95.94 86 GLN B O 1
ATOM 3376 N N . VAL B 1 87 ? 25.969 22.75 -2.732 1 96.69 87 VAL B N 1
ATOM 3377 C CA . VAL B 1 87 ? 25.641 21.828 -3.803 1 96.69 87 VAL B CA 1
ATOM 3378 C C . VAL B 1 87 ? 24.172 22.016 -4.227 1 96.69 87 VAL B C 1
ATOM 3380 O O . VAL B 1 87 ? 23.875 22.062 -5.418 1 96.69 87 VAL B O 1
ATOM 3383 N N . ALA B 1 88 ? 23.312 22.109 -3.252 1 96.88 88 ALA B N 1
ATOM 3384 C CA . ALA B 1 88 ? 21.906 22.344 -3.545 1 96.88 88 ALA B CA 1
ATOM 3385 C C . ALA B 1 88 ? 21.703 23.625 -4.355 1 96.88 88 ALA B C 1
ATOM 3387 O O . ALA B 1 88 ? 20.922 23.641 -5.312 1 96.88 88 ALA B O 1
ATOM 3388 N N . ASN B 1 89 ? 22.375 24.641 -3.971 1 96.69 89 ASN B N 1
ATOM 3389 C CA . ASN B 1 89 ? 22.266 25.906 -4.688 1 96.69 89 ASN B CA 1
ATOM 3390 C C . ASN B 1 89 ? 22.734 25.781 -6.133 1 96.69 89 ASN B C 1
ATOM 3392 O O . ASN B 1 89 ? 22.156 26.391 -7.035 1 96.69 89 ASN B O 1
ATOM 3396 N N . GLN B 1 90 ? 23.766 25.016 -6.328 1 97 90 GLN B N 1
ATOM 3397 C CA . GLN B 1 90 ? 24.25 24.766 -7.68 1 97 90 GLN B CA 1
ATOM 3398 C C . GLN B 1 90 ? 23.219 23.984 -8.5 1 97 90 GLN B C 1
ATOM 3400 O O . GLN B 1 90 ? 22.969 24.312 -9.664 1 97 90 GLN B O 1
ATOM 3405 N N . LEU B 1 91 ? 22.641 23.016 -7.902 1 97.44 91 LEU B N 1
ATOM 3406 C CA . LEU B 1 91 ? 21.656 22.188 -8.57 1 97.44 91 LEU B CA 1
ATOM 3407 C C . LEU B 1 91 ? 20.391 22.969 -8.867 1 97.44 91 LEU B C 1
ATOM 3409 O O . LEU B 1 91 ? 19.703 22.719 -9.859 1 97.44 91 LEU B O 1
ATOM 3413 N N . LEU B 1 92 ? 20.047 24.016 -8.031 1 97.75 92 LEU B N 1
ATOM 3414 C CA . LEU B 1 92 ? 18.812 24.766 -8.141 1 97.75 92 LEU B CA 1
ATOM 3415 C C . LEU B 1 92 ? 18.969 25.953 -9.078 1 97.75 92 LEU B C 1
ATOM 3417 O O . LEU B 1 92 ? 17.984 26.562 -9.516 1 97.75 92 LEU B O 1
ATOM 3421 N N . ALA B 1 93 ? 20.188 26.297 -9.43 1 96.88 93 ALA B N 1
ATOM 3422 C CA . ALA B 1 93 ? 20.516 27.5 -10.203 1 96.88 93 ALA B CA 1
ATOM 3423 C C . ALA B 1 93 ? 19.766 27.516 -11.539 1 96.88 93 ALA B C 1
ATOM 3425 O O . ALA B 1 93 ? 19.188 28.531 -11.922 1 96.88 93 ALA B O 1
ATOM 3426 N N . PRO B 1 94 ? 19.812 26.375 -12.25 1 96.81 94 PRO B N 1
ATOM 3427 C CA . PRO B 1 94 ? 19.109 26.406 -13.539 1 96.81 94 PRO B CA 1
ATOM 3428 C C . PRO B 1 94 ? 17.609 26.688 -13.391 1 96.81 94 PRO B C 1
ATOM 3430 O O . PRO B 1 94 ? 17.016 27.344 -14.25 1 96.81 94 PRO B O 1
ATOM 3433 N N . PHE B 1 95 ? 16.969 26.188 -12.383 1 97.38 95 PHE B N 1
ATOM 3434 C CA . PHE B 1 95 ? 15.547 26.453 -12.148 1 97.38 95 PHE B CA 1
ATOM 3435 C C . PHE B 1 95 ? 15.312 27.922 -11.82 1 97.38 95 PHE B C 1
ATOM 3437 O O . PHE B 1 95 ? 14.352 28.516 -12.297 1 97.38 95 PHE B O 1
ATOM 3444 N N . ARG B 1 96 ? 16.203 28.469 -10.969 1 97.25 96 ARG B N 1
ATOM 3445 C CA . ARG B 1 96 ? 16.109 29.875 -10.617 1 97.25 96 ARG B CA 1
ATOM 3446 C C . ARG B 1 96 ? 16.25 30.766 -11.852 1 97.25 96 ARG B C 1
ATOM 3448 O O . ARG B 1 96 ? 15.523 31.75 -11.992 1 97.25 96 ARG B O 1
ATOM 3455 N N . GLU B 1 97 ? 17.125 30.391 -12.672 1 96.5 97 GLU B N 1
ATOM 3456 C CA . GLU B 1 97 ? 17.312 31.125 -13.914 1 96.5 97 GLU B CA 1
ATOM 3457 C C . GLU B 1 97 ? 16.062 31.062 -14.789 1 96.5 97 GLU B C 1
ATOM 3459 O O . GLU B 1 97 ? 15.602 32.062 -15.312 1 96.5 97 GLU B O 1
ATOM 3464 N N . GLN B 1 98 ? 15.555 29.875 -14.898 1 95.81 98 GLN B N 1
ATOM 3465 C CA . GLN B 1 98 ? 14.375 29.641 -15.719 1 95.81 98 GLN B CA 1
ATOM 3466 C C . GLN B 1 98 ? 13.188 30.469 -15.219 1 95.81 98 GLN B C 1
ATOM 3468 O O . GLN B 1 98 ? 12.383 30.953 -16.016 1 95.81 98 GLN B O 1
ATOM 3473 N N . LEU B 1 99 ? 13.078 30.656 -13.906 1 97.12 99 LEU B N 1
ATOM 3474 C CA . LEU B 1 99 ? 11.906 31.281 -13.312 1 97.12 99 LEU B CA 1
ATOM 3475 C C . LEU B 1 99 ? 12.203 32.719 -12.906 1 97.12 99 LEU B C 1
ATOM 3477 O O . LEU B 1 99 ? 11.344 33.406 -12.352 1 97.12 99 LEU B O 1
ATOM 3481 N N . SER B 1 100 ? 13.406 33.188 -13.156 1 96.25 100 SER B N 1
ATOM 3482 C CA . SER B 1 100 ? 13.836 34.531 -12.828 1 96.25 100 SER B CA 1
ATOM 3483 C C . SER B 1 100 ? 13.719 34.812 -11.328 1 96.25 100 SER B C 1
ATOM 3485 O O . SER B 1 100 ? 13.117 35.812 -10.914 1 96.25 100 SER B O 1
ATOM 3487 N N . VAL B 1 101 ? 14.266 33.812 -10.57 1 94.88 101 VAL B N 1
ATOM 3488 C CA . VAL B 1 101 ? 14.281 33.906 -9.117 1 94.88 101 VAL B CA 1
ATOM 3489 C C . VAL B 1 101 ? 15.727 34.062 -8.625 1 94.88 101 VAL B C 1
ATOM 3491 O O . VAL B 1 101 ? 16.641 33.5 -9.203 1 94.88 101 VAL B O 1
ATOM 3494 N N . THR B 1 102 ? 15.875 34.812 -7.613 1 89.06 102 THR B N 1
ATOM 3495 C CA . THR B 1 102 ? 17.188 35 -7.02 1 89.06 102 THR B CA 1
ATOM 3496 C C . THR B 1 102 ? 17.438 33.938 -5.934 1 89.06 102 THR B C 1
ATOM 3498 O O . THR B 1 102 ? 16.484 33.406 -5.367 1 89.06 102 THR B O 1
ATOM 3501 N N . GLU B 1 103 ? 18.688 33.781 -5.715 1 87.56 103 GLU B N 1
ATOM 3502 C CA . GLU B 1 103 ? 19.078 32.812 -4.676 1 87.56 103 GLU B CA 1
ATOM 3503 C C . GLU B 1 103 ? 18.734 33.344 -3.287 1 87.56 103 GLU B C 1
ATOM 3505 O O . GLU B 1 103 ? 18.891 34.531 -3.016 1 87.56 103 GLU B O 1
ATOM 3510 N N . THR B 1 104 ? 18.109 32.406 -2.545 1 79 104 THR B N 1
ATOM 3511 C CA . THR B 1 104 ? 17.75 32.75 -1.174 1 79 104 THR B CA 1
ATOM 3512 C C . THR B 1 104 ? 18.703 32.062 -0.182 1 79 104 THR B C 1
ATOM 3514 O O . THR B 1 104 ? 19.125 30.922 -0.394 1 79 104 THR B O 1
ATOM 3517 N N . ARG B 1 105 ? 18.969 32.812 0.84 1 84.56 105 ARG B N 1
ATOM 3518 C CA . ARG B 1 105 ? 19.781 32.25 1.913 1 84.56 105 ARG B CA 1
ATOM 3519 C C . ARG B 1 105 ? 18.906 31.641 3.006 1 84.56 105 ARG B C 1
ATOM 3521 O O . ARG B 1 105 ? 17.875 32.188 3.352 1 84.56 105 ARG B O 1
ATOM 3528 N N . PHE B 1 106 ? 19.391 30.531 3.455 1 89.06 106 PHE B N 1
ATOM 3529 C CA . PHE B 1 106 ? 18.688 29.875 4.551 1 89.06 106 PHE B CA 1
ATOM 3530 C C . PHE B 1 106 ? 18.891 30.625 5.859 1 89.06 106 PHE B C 1
ATOM 3532 O O . PHE B 1 106 ? 20.016 30.953 6.223 1 89.06 106 PHE B O 1
ATOM 3539 N N . SER B 1 107 ? 17.797 30.938 6.488 1 87.19 107 SER B N 1
ATOM 3540 C CA . SER B 1 107 ? 17.844 31.531 7.816 1 87.19 107 SER B CA 1
ATOM 3541 C C . SER B 1 107 ? 17.172 30.625 8.852 1 87.19 107 SER B C 1
ATOM 3543 O O . SER B 1 107 ? 15.969 30.406 8.805 1 87.19 107 SER B O 1
ATOM 3545 N N . PRO B 1 108 ? 17.969 30.25 9.75 1 88.25 108 PRO B N 1
ATOM 3546 C CA . PRO B 1 108 ? 17.406 29.328 10.75 1 88.25 108 PRO B CA 1
ATOM 3547 C C . PRO B 1 108 ? 16.328 29.984 11.609 1 88.25 108 PRO B C 1
ATOM 3549 O O . PRO B 1 108 ? 16.438 31.156 11.961 1 88.25 108 PRO B O 1
ATOM 3552 N N . VAL B 1 109 ? 15.258 29.234 11.789 1 86.06 109 VAL B N 1
ATOM 3553 C CA . VAL B 1 109 ? 14.172 29.625 12.688 1 86.06 109 VAL B CA 1
ATOM 3554 C C . VAL B 1 109 ? 14.188 28.75 13.93 1 86.06 109 VAL B C 1
ATOM 3556 O O . VAL B 1 109 ? 14.461 27.547 13.844 1 86.06 109 VAL B O 1
ATOM 3559 N N . ASP B 1 110 ? 13.914 29.375 15.078 1 91.94 110 ASP B N 1
ATOM 3560 C CA . ASP B 1 110 ? 13.781 28.594 16.297 1 91.94 110 ASP B CA 1
ATOM 3561 C C . ASP B 1 110 ? 12.461 27.828 16.328 1 91.94 110 ASP B C 1
ATOM 3563 O O . ASP B 1 110 ? 11.477 28.281 16.922 1 91.94 110 ASP B O 1
ATOM 3567 N N . GLN B 1 111 ? 12.477 26.641 15.844 1 92.25 111 GLN B N 1
ATOM 3568 C CA . GLN B 1 111 ? 11.273 25.828 15.68 1 92.25 111 GLN B CA 1
ATOM 3569 C C . GLN B 1 111 ? 10.695 25.422 17.031 1 92.25 111 GLN B C 1
ATOM 3571 O O . GLN B 1 111 ? 9.484 25.234 17.172 1 92.25 111 GLN B O 1
ATOM 3576 N N . ASN B 1 112 ? 11.562 25.297 18 1 94.44 112 ASN B N 1
ATOM 3577 C CA . ASN B 1 112 ? 11.086 24.938 19.328 1 94.44 112 ASN B CA 1
ATOM 3578 C C . ASN B 1 112 ? 10.242 26.047 19.938 1 94.44 112 ASN B C 1
ATOM 3580 O O . ASN B 1 112 ? 9.195 25.797 20.531 1 94.44 112 ASN B O 1
ATOM 3584 N N . SER B 1 113 ? 10.727 27.25 19.781 1 95.75 113 SER B N 1
ATOM 3585 C CA . SER B 1 113 ? 9.992 28.391 20.297 1 95.75 113 SER B CA 1
ATOM 3586 C C . SER B 1 113 ? 8.641 28.547 19.594 1 95.75 113 SER B C 1
ATOM 3588 O O . SER B 1 113 ? 7.625 28.781 20.25 1 95.75 113 SER B O 1
ATOM 3590 N N . VAL B 1 114 ? 8.664 28.406 18.344 1 96.38 114 VAL B N 1
ATOM 3591 C CA . VAL B 1 114 ? 7.43 28.516 17.562 1 96.38 114 VAL B CA 1
ATOM 3592 C C . VAL B 1 114 ? 6.449 27.438 18.031 1 96.38 114 VAL B C 1
ATOM 3594 O O . VAL B 1 114 ? 5.266 27.719 18.234 1 96.38 114 VAL B O 1
ATOM 3597 N N . PHE B 1 115 ? 6.934 26.266 18.234 1 97.62 115 PHE B N 1
ATOM 3598 C CA . PHE B 1 115 ? 6.129 25.125 18.672 1 97.62 115 PHE B CA 1
ATOM 3599 C C . PHE B 1 115 ? 5.492 25.391 20.031 1 97.62 115 PHE B C 1
ATOM 3601 O O . PHE B 1 115 ? 4.293 25.188 20.203 1 97.62 115 PHE B O 1
ATOM 3608 N N . GLU B 1 116 ? 6.258 25.844 20.906 1 97.38 116 GLU B N 1
ATOM 3609 C CA . GLU B 1 116 ? 5.77 26.125 22.25 1 97.38 116 GLU B CA 1
ATOM 3610 C C . GLU B 1 116 ? 4.715 27.234 22.234 1 97.38 116 GLU B C 1
ATOM 3612 O O . GLU B 1 116 ? 3.715 27.156 22.953 1 97.38 116 GLU B O 1
ATOM 3617 N N . GLU B 1 117 ? 4.988 28.203 21.422 1 98.19 117 GLU B N 1
ATOM 3618 C CA . GLU B 1 117 ? 4.027 29.297 21.312 1 98.19 117 GLU B CA 1
ATOM 3619 C C . GLU B 1 117 ? 2.729 28.828 20.672 1 98.19 117 GLU B C 1
ATOM 3621 O O . GLU B 1 117 ? 1.646 29.297 21.016 1 98.19 117 GLU B O 1
ATOM 3626 N N . GLN B 1 118 ? 2.834 27.969 19.719 1 98.56 118 GLN B N 1
ATOM 3627 C CA . GLN B 1 118 ? 1.636 27.406 19.109 1 98.56 118 GLN B CA 1
ATOM 3628 C C . GLN B 1 118 ? 0.819 26.625 20.125 1 98.56 118 GLN B C 1
ATOM 3630 O O . GLN B 1 118 ? -0.411 26.703 20.141 1 98.56 118 GLN B O 1
ATOM 3635 N N . ILE B 1 119 ? 1.508 25.859 20.953 1 98.56 119 ILE B N 1
ATOM 3636 C CA . ILE B 1 119 ? 0.837 25.109 22 1 98.56 119 ILE B CA 1
ATOM 3637 C C . ILE B 1 119 ? 0.09 26.062 22.938 1 98.56 119 ILE B C 1
ATOM 3639 O O . ILE B 1 119 ? -1.057 25.812 23.312 1 98.56 119 ILE B O 1
ATOM 3643 N N . HIS B 1 120 ? 0.723 27.156 23.25 1 98.31 120 HIS B N 1
ATOM 3644 C CA . HIS B 1 120 ? 0.083 28.156 24.094 1 98.31 120 HIS B CA 1
ATOM 3645 C C . HIS B 1 120 ? -1.188 28.688 23.438 1 98.31 120 HIS B C 1
ATOM 3647 O O . HIS B 1 120 ? -2.193 28.906 24.125 1 98.31 120 HIS B O 1
ATOM 3653 N N . VAL B 1 121 ? -1.117 28.938 22.156 1 98.75 121 VAL B N 1
ATOM 3654 C CA . VAL B 1 121 ? -2.277 29.422 21.422 1 98.75 121 VAL B CA 1
ATOM 3655 C C . VAL B 1 121 ? -3.414 28.406 21.516 1 98.75 121 VAL B C 1
ATOM 3657 O O . VAL B 1 121 ? -4.57 28.781 21.719 1 98.75 121 VAL B O 1
ATOM 3660 N N . LEU B 1 122 ? -3.109 27.125 21.375 1 98.75 122 LEU B N 1
ATOM 3661 C CA . LEU B 1 122 ? -4.129 26.078 21.438 1 98.75 122 LEU B CA 1
ATOM 3662 C C . LEU B 1 122 ? -4.82 26.078 22.797 1 98.75 122 LEU B C 1
ATOM 3664 O O . LEU B 1 122 ? -6.039 25.891 22.875 1 98.75 122 LEU B O 1
ATOM 3668 N N . ILE B 1 123 ? -4.023 26.25 23.828 1 98.38 123 ILE B N 1
ATOM 3669 C CA . ILE B 1 123 ? -4.543 26.25 25.203 1 98.38 123 ILE B CA 1
ATOM 3670 C C . ILE B 1 123 ? -5.438 27.469 25.406 1 98.38 123 ILE B C 1
ATOM 3672 O O . ILE B 1 123 ? -6.562 27.344 25.891 1 98.38 123 ILE B O 1
ATOM 3676 N N . GLU B 1 124 ? -4.926 28.578 24.984 1 98.25 124 GLU B N 1
ATOM 3677 C CA . GLU B 1 124 ? -5.648 29.828 25.156 1 98.25 124 GLU B CA 1
ATOM 3678 C C . GLU B 1 124 ? -6.977 29.812 24.406 1 98.25 124 GLU B C 1
ATOM 3680 O O . GLU B 1 124 ? -7.984 30.328 24.906 1 98.25 124 GLU B O 1
ATOM 3685 N N . GLU B 1 125 ? -6.961 29.234 23.25 1 98.19 125 GLU B N 1
ATOM 3686 C CA . GLU B 1 125 ? -8.133 29.25 22.375 1 98.19 125 GLU B CA 1
ATOM 3687 C C . GLU B 1 125 ? -9.008 28.016 22.641 1 98.19 125 GLU B C 1
ATOM 3689 O O . GLU B 1 125 ? -10.047 27.844 21.984 1 98.19 125 GLU B O 1
ATOM 3694 N N . GLU B 1 126 ? -8.633 27.172 23.5 1 97.62 126 GLU B N 1
ATOM 3695 C CA . GLU B 1 126 ? -9.391 25.984 23.922 1 97.62 126 GLU B CA 1
ATOM 3696 C C . GLU B 1 126 ? -9.742 25.109 22.719 1 97.62 126 GLU B C 1
ATOM 3698 O O . GLU B 1 126 ? -10.898 24.734 22.547 1 97.62 126 GLU B O 1
ATOM 3703 N N . VAL B 1 127 ? -8.742 24.875 21.922 1 98.25 127 VAL B N 1
ATOM 3704 C CA . VAL B 1 127 ? -8.922 23.984 20.797 1 98.25 127 VAL B CA 1
ATOM 3705 C C . VAL B 1 127 ? -9.188 22.562 21.297 1 98.25 127 VAL B C 1
ATOM 3707 O O . VAL B 1 127 ? -8.602 22.125 22.297 1 98.25 127 VAL B O 1
ATOM 3710 N N . LYS B 1 128 ? -9.984 21.844 20.609 1 98.12 128 LYS B N 1
ATOM 3711 C CA . LYS B 1 128 ? -10.445 20.547 21.078 1 98.12 128 LYS B CA 1
ATOM 3712 C C . LYS B 1 128 ? -9.398 19.469 20.828 1 98.12 128 LYS B C 1
ATOM 3714 O O . LYS B 1 128 ? -9.195 18.578 21.672 1 98.12 128 LYS B O 1
ATOM 3719 N N . VAL B 1 129 ? -8.805 19.484 19.656 1 98.88 129 VAL B N 1
ATOM 3720 C CA . VAL B 1 129 ? -7.938 18.391 19.219 1 98.88 129 VAL B CA 1
ATOM 3721 C C . VAL B 1 129 ? -6.59 18.953 18.781 1 98.88 129 VAL B C 1
ATOM 3723 O O . VAL B 1 129 ? -6.531 19.984 18.094 1 98.88 129 VAL B O 1
ATOM 3726 N N . CYS B 1 130 ? -5.52 18.375 19.172 1 98.88 130 CYS B N 1
ATOM 3727 C CA . CYS B 1 130 ? -4.176 18.656 18.688 1 98.88 130 CYS B CA 1
ATOM 3728 C C . CYS B 1 130 ? -3.512 17.391 18.141 1 98.88 130 CYS B C 1
ATOM 3730 O O . CYS B 1 130 ? -3.361 16.406 18.875 1 98.88 130 CYS B O 1
ATOM 3732 N N . SER B 1 131 ? -3.197 17.375 16.906 1 98.88 131 SER B N 1
ATOM 3733 C CA . SER B 1 131 ? -2.445 16.266 16.328 1 98.88 131 SER B CA 1
ATOM 3734 C C . SER B 1 131 ? -1.004 16.672 16.031 1 98.88 131 SER B C 1
ATOM 3736 O O . SER B 1 131 ? -0.702 17.859 15.891 1 98.88 131 SER B O 1
ATOM 3738 N N . PHE B 1 132 ? -0.13 15.68 16 1 98.81 132 PHE B N 1
ATOM 3739 C CA . PHE B 1 132 ? 1.296 15.906 15.797 1 98.81 132 PHE B CA 1
ATOM 3740 C C . PHE B 1 132 ? 1.812 15.086 14.617 1 98.81 132 PHE B C 1
ATOM 3742 O O . PHE B 1 132 ? 1.38 13.945 14.414 1 98.81 132 PHE B O 1
ATOM 3749 N N . THR B 1 133 ? 2.697 15.617 13.867 1 97.62 133 THR B N 1
ATOM 3750 C CA . THR B 1 133 ? 3.402 14.898 12.82 1 97.62 133 THR B CA 1
ATOM 3751 C C . THR B 1 133 ? 4.902 15.172 12.891 1 97.62 133 THR B C 1
ATOM 3753 O O . THR B 1 133 ? 5.34 16.109 13.57 1 97.62 133 THR B O 1
ATOM 3756 N N . PHE B 1 134 ? 5.746 14.32 12.383 1 95.88 134 PHE B N 1
ATOM 3757 C CA . PHE B 1 134 ? 7.203 14.352 12.289 1 95.88 134 PHE B CA 1
ATOM 3758 C C . PHE B 1 134 ? 7.836 14.008 13.633 1 95.88 134 PHE B C 1
ATOM 3760 O O . PHE B 1 134 ? 9.008 14.305 13.867 1 95.88 134 PHE B O 1
ATOM 3767 N N . GLY B 1 135 ? 7.082 13.414 14.516 1 96.5 135 GLY B N 1
ATOM 3768 C CA . GLY B 1 135 ? 7.602 13.023 15.812 1 96.5 135 GLY B CA 1
ATOM 3769 C C . GLY B 1 135 ? 6.566 13.094 16.922 1 96.5 135 GLY B C 1
ATOM 3770 O O . GLY B 1 135 ? 5.375 13.258 16.656 1 96.5 135 GLY B O 1
ATOM 3771 N N . LEU B 1 136 ? 7.051 12.953 18.172 1 97.81 136 LEU B N 1
ATOM 3772 C CA . LEU B 1 136 ? 6.211 13.031 19.359 1 97.81 136 LEU B CA 1
ATOM 3773 C C . LEU B 1 136 ? 6.602 14.234 20.219 1 97.81 136 LEU B C 1
ATOM 3775 O O . LEU B 1 136 ? 7.785 14.555 20.359 1 97.81 136 LEU B O 1
ATOM 3779 N N . PRO B 1 137 ? 5.617 14.922 20.719 1 97.81 137 PRO B N 1
ATOM 3780 C CA . PRO B 1 137 ? 5.934 16.016 21.625 1 97.81 137 PRO B CA 1
ATOM 3781 C C . PRO B 1 137 ? 6.574 15.539 22.922 1 97.81 137 PRO B C 1
ATOM 3783 O O . PRO B 1 137 ? 6.516 14.352 23.25 1 97.81 137 PRO B O 1
ATOM 3786 N N . SER B 1 138 ? 7.176 16.453 23.656 1 97.19 138 SER B N 1
ATOM 3787 C CA . SER B 1 138 ? 7.77 16.125 24.953 1 97.19 138 SER B CA 1
ATOM 3788 C C . SER B 1 138 ? 6.707 15.703 25.953 1 97.19 138 SER B C 1
ATOM 3790 O O . SER B 1 138 ? 5.539 16.078 25.828 1 97.19 138 SER B O 1
ATOM 3792 N N . GLU B 1 139 ? 7.156 14.969 26.938 1 97.75 139 GLU B N 1
ATOM 3793 C CA . GLU B 1 139 ? 6.258 14.57 28.016 1 97.75 139 GLU B CA 1
ATOM 3794 C C . GLU B 1 139 ? 5.629 15.789 28.688 1 97.75 139 GLU B C 1
ATOM 3796 O O . GLU B 1 139 ? 4.457 15.758 29.078 1 97.75 139 GLU B O 1
ATOM 3801 N N . VAL B 1 140 ? 6.352 16.812 28.844 1 97.19 140 VAL B N 1
ATOM 3802 C CA . VAL B 1 140 ? 5.875 18.031 29.469 1 97.19 140 VAL B CA 1
ATOM 3803 C C . VAL B 1 140 ? 4.742 18.641 28.641 1 97.19 140 VAL B C 1
ATOM 3805 O O . VAL B 1 140 ? 3.689 18.984 29.188 1 97.19 140 VAL B O 1
ATOM 3808 N N . SER B 1 141 ? 4.969 18.75 27.328 1 97.69 141 SER B N 1
ATOM 3809 C CA . SER B 1 141 ? 3.947 19.281 26.438 1 97.69 141 SER B CA 1
ATOM 3810 C C . SER B 1 141 ? 2.682 18.438 26.484 1 97.69 141 SER B C 1
ATOM 3812 O O . SER B 1 141 ? 1.569 18.969 26.484 1 97.69 141 SER B O 1
ATOM 3814 N N . VAL B 1 142 ? 2.85 17.141 26.516 1 98.56 142 VAL B N 1
ATOM 3815 C CA . VAL B 1 142 ? 1.727 16.203 26.531 1 98.56 142 VAL B CA 1
ATOM 3816 C C . VAL B 1 142 ? 0.905 16.422 27.797 1 98.56 142 VAL B C 1
ATOM 3818 O O . VAL B 1 142 ? -0.321 16.531 27.75 1 98.56 142 VAL B O 1
ATOM 3821 N N . ASN B 1 143 ? 1.599 16.484 28.922 1 97.88 143 ASN B N 1
ATOM 3822 C CA . ASN B 1 143 ? 0.922 16.656 30.203 1 97.88 143 ASN B CA 1
ATOM 3823 C C . ASN B 1 143 ? 0.156 17.969 30.281 1 97.88 143 ASN B C 1
ATOM 3825 O O . ASN B 1 143 ? -0.964 18.016 30.781 1 97.88 143 ASN B O 1
ATOM 3829 N N . ILE B 1 144 ? 0.757 19 29.766 1 97.81 144 ILE B N 1
ATOM 3830 C CA . ILE B 1 144 ? 0.128 20.312 29.766 1 97.81 144 ILE B CA 1
ATOM 3831 C C . ILE B 1 144 ? -1.143 20.281 28.922 1 97.81 144 ILE B C 1
ATOM 3833 O O . ILE B 1 144 ? -2.199 20.734 29.359 1 97.81 144 ILE B O 1
ATOM 3837 N N . LEU B 1 145 ? -1.061 19.766 27.75 1 98.5 145 LEU B N 1
ATOM 3838 C CA . LEU B 1 145 ? -2.188 19.734 26.812 1 98.5 145 LEU B CA 1
ATOM 3839 C C . LEU B 1 145 ? -3.307 18.844 27.359 1 98.5 145 LEU B C 1
ATOM 3841 O O . LEU B 1 145 ? -4.48 19.219 27.312 1 98.5 145 LEU B O 1
ATOM 3845 N N . LYS B 1 146 ? -2.965 17.719 27.828 1 97.56 146 LYS B N 1
ATOM 3846 C CA . LYS B 1 146 ? -3.963 16.812 28.391 1 97.56 146 LYS B CA 1
ATOM 3847 C C . LYS B 1 146 ? -4.641 17.406 29.609 1 97.56 146 LYS B C 1
ATOM 3849 O O . LYS B 1 146 ? -5.844 17.219 29.812 1 97.56 146 LYS B O 1
ATOM 3854 N N . GLY B 1 147 ? -3.842 18.062 30.422 1 97.62 147 GLY B N 1
ATOM 3855 C CA . GLY B 1 147 ? -4.391 18.734 31.594 1 97.62 147 GLY B CA 1
ATOM 3856 C C . GLY B 1 147 ? -5.453 19.75 31.25 1 97.62 147 GLY B C 1
ATOM 3857 O O . GLY B 1 147 ? -6.32 20.062 32.062 1 97.62 147 GLY B O 1
ATOM 3858 N N . LYS B 1 148 ? -5.367 20.297 30.062 1 98 148 LYS B N 1
ATOM 3859 C CA . LYS B 1 148 ? -6.32 21.297 29.594 1 98 148 LYS B CA 1
ATOM 3860 C C . LYS B 1 148 ? -7.48 20.656 28.844 1 98 148 LYS B C 1
ATOM 3862 O O . LYS B 1 148 ? -8.336 21.359 28.297 1 98 148 LYS B O 1
ATOM 3867 N N . GLY B 1 149 ? -7.504 19.328 28.781 1 97.56 149 GLY B N 1
ATOM 3868 C CA . GLY B 1 149 ? -8.609 18.609 28.188 1 97.56 149 GLY B CA 1
ATOM 3869 C C . GLY B 1 149 ? -8.508 18.484 26.672 1 97.56 149 GLY B C 1
ATOM 3870 O O . GLY B 1 149 ? -9.477 18.125 26 1 97.56 149 GLY B O 1
ATOM 3871 N N . ILE B 1 150 ? -7.375 18.797 26.078 1 98.56 150 ILE B N 1
ATOM 3872 C CA . ILE B 1 150 ? -7.176 18.703 24.625 1 98.56 150 ILE B CA 1
ATOM 3873 C C . ILE B 1 150 ? -6.91 17.25 24.234 1 98.56 150 ILE B C 1
ATOM 3875 O O . ILE B 1 150 ? -6.102 16.562 24.875 1 98.56 150 ILE B O 1
ATOM 3879 N N . VAL B 1 151 ? -7.645 16.703 23.219 1 98.81 151 VAL B N 1
ATOM 3880 C CA . VAL B 1 151 ? -7.441 15.352 22.703 1 98.81 151 VAL B CA 1
ATOM 3881 C C . VAL B 1 151 ? -6.18 15.305 21.844 1 98.81 151 VAL B C 1
ATOM 3883 O O . VAL B 1 151 ? -6.027 16.109 20.922 1 98.81 151 VAL B O 1
ATOM 3886 N N . LEU B 1 152 ? -5.266 14.422 22.156 1 98.94 152 LEU B N 1
ATOM 3887 C CA . LEU B 1 152 ? -3.977 14.367 21.469 1 98.94 152 LEU B CA 1
ATOM 3888 C C . LEU B 1 152 ? -3.934 13.211 20.484 1 98.94 152 LEU B C 1
ATOM 3890 O O . LEU B 1 152 ? -4.297 12.086 20.812 1 98.94 152 LEU B O 1
ATOM 3894 N N . VAL B 1 153 ? -3.512 13.508 19.25 1 98.94 153 VAL B N 1
ATOM 3895 C CA . VAL B 1 153 ? -3.449 12.523 18.188 1 98.94 153 VAL B CA 1
ATOM 3896 C C . VAL B 1 153 ? -2.029 12.453 17.625 1 98.94 153 VAL B C 1
ATOM 3898 O O . VAL B 1 153 ? -1.48 13.469 17.188 1 98.94 153 VAL B O 1
ATOM 3901 N N . GLY B 1 154 ? -1.37 11.273 17.656 1 98.88 154 GLY B N 1
ATOM 3902 C CA . GLY B 1 154 ? -0.079 11.07 17.016 1 98.88 154 GLY B CA 1
ATOM 3903 C C . GLY B 1 154 ? -0.189 10.578 15.586 1 98.88 154 GLY B C 1
ATOM 3904 O O . GLY B 1 154 ? -1.29 10.32 15.094 1 98.88 154 GLY B O 1
ATOM 3905 N N . THR B 1 155 ? 0.888 10.523 14.891 1 98.81 155 THR B N 1
ATOM 3906 C CA . THR B 1 155 ? 0.991 9.953 13.547 1 98.81 155 THR B CA 1
ATOM 3907 C C . THR B 1 155 ? 2.041 8.852 13.508 1 98.81 155 THR B C 1
ATOM 3909 O O . THR B 1 155 ? 3.139 9.008 14.039 1 98.81 155 THR B O 1
ATOM 3912 N N . ALA B 1 156 ? 1.698 7.723 12.922 1 98.75 156 ALA B N 1
ATOM 3913 C CA . ALA B 1 156 ? 2.596 6.574 12.82 1 98.75 156 ALA B CA 1
ATOM 3914 C C . ALA B 1 156 ? 2.568 5.977 11.422 1 98.75 156 ALA B C 1
ATOM 3916 O O . ALA B 1 156 ? 1.536 6.008 10.742 1 98.75 156 ALA B O 1
ATOM 3917 N N . THR B 1 157 ? 3.711 5.41 11.008 1 98.56 157 THR B N 1
ATOM 3918 C CA . THR B 1 157 ? 3.809 4.797 9.688 1 98.56 157 THR B CA 1
ATOM 3919 C C . THR B 1 157 ? 4.191 3.324 9.812 1 98.56 157 THR B C 1
ATOM 3921 O O . THR B 1 157 ? 4.355 2.637 8.797 1 98.56 157 THR B O 1
ATOM 3924 N N . ASN B 1 158 ? 4.395 2.822 10.969 1 98.19 158 ASN B N 1
ATOM 3925 C CA . ASN B 1 158 ? 4.68 1.425 11.273 1 98.19 158 ASN B CA 1
ATOM 3926 C C . ASN B 1 158 ? 4.227 1.061 12.688 1 98.19 158 ASN B C 1
ATOM 3928 O O . ASN B 1 158 ? 3.768 1.923 13.438 1 98.19 158 ASN B O 1
ATOM 3932 N N . VAL B 1 159 ? 4.348 -0.166 13.078 1 98.44 159 VAL B N 1
ATOM 3933 C CA . VAL B 1 159 ? 3.84 -0.669 14.352 1 98.44 159 VAL B CA 1
ATOM 3934 C C . VAL B 1 159 ? 4.633 -0.059 15.508 1 98.44 159 VAL B C 1
ATOM 3936 O O . VAL B 1 159 ? 4.055 0.359 16.516 1 98.44 159 VAL B O 1
ATOM 3939 N N . LYS B 1 160 ? 5.93 0.038 15.367 1 98.12 160 LYS B N 1
ATOM 3940 C CA . LYS B 1 160 ? 6.789 0.58 16.406 1 98.12 160 LYS B CA 1
ATOM 3941 C C . LYS B 1 160 ? 6.406 2.02 16.75 1 98.12 160 LYS B C 1
ATOM 3943 O O . LYS B 1 160 ? 6.34 2.393 17.922 1 98.12 160 LYS B O 1
ATOM 3948 N N . GLU B 1 161 ? 6.16 2.811 15.734 1 98.56 161 GLU B N 1
ATOM 3949 C CA . GLU B 1 161 ? 5.758 4.199 15.93 1 98.56 161 GLU B CA 1
ATOM 3950 C C . GLU B 1 161 ? 4.391 4.285 16.609 1 98.56 161 GLU B C 1
ATOM 3952 O O . GLU B 1 161 ? 4.156 5.16 17.438 1 98.56 161 GLU B O 1
ATOM 3957 N N . ALA B 1 162 ? 3.471 3.422 16.219 1 98.81 162 ALA B N 1
ATOM 3958 C CA . ALA B 1 162 ? 2.146 3.424 16.828 1 98.81 162 ALA B CA 1
ATOM 3959 C C . ALA B 1 162 ? 2.234 3.098 18.312 1 98.81 162 ALA B C 1
ATOM 3961 O O . ALA B 1 162 ? 1.571 3.734 19.141 1 98.81 162 ALA B O 1
ATOM 3962 N N . ILE B 1 163 ? 3.021 2.104 18.609 1 98.75 163 ILE B N 1
ATOM 3963 C CA . ILE B 1 163 ? 3.248 1.745 20 1 98.75 163 ILE B CA 1
ATOM 3964 C C . ILE B 1 163 ? 3.854 2.934 20.75 1 98.75 163 ILE B C 1
ATOM 3966 O O . ILE B 1 163 ? 3.459 3.232 21.875 1 98.75 163 ILE B O 1
ATOM 3970 N N . ALA B 1 164 ? 4.793 3.635 20.125 1 98.62 164 ALA B N 1
ATOM 3971 C CA . ALA B 1 164 ? 5.41 4.816 20.719 1 98.62 164 ALA B CA 1
ATOM 3972 C C . ALA B 1 164 ? 4.371 5.902 20.984 1 98.62 164 ALA B C 1
ATOM 3974 O O . ALA B 1 164 ? 4.434 6.594 22 1 98.62 164 ALA B O 1
ATOM 3975 N N . CYS B 1 165 ? 3.449 6.094 20.094 1 98.75 165 CYS B N 1
ATOM 3976 C CA . CYS B 1 165 ? 2.373 7.062 20.281 1 98.75 165 CYS B CA 1
ATOM 3977 C C . CYS B 1 165 ? 1.556 6.734 21.516 1 98.75 165 CYS B C 1
ATOM 3979 O O . CYS B 1 165 ? 1.267 7.617 22.328 1 98.75 165 CYS B O 1
ATOM 3981 N N . GLU B 1 166 ? 1.194 5.461 21.641 1 98.81 166 GLU B N 1
ATOM 3982 C CA . GLU B 1 166 ? 0.418 5.043 22.797 1 98.81 166 GLU B CA 1
ATOM 3983 C C . GLU B 1 166 ? 1.204 5.25 24.094 1 98.81 166 GLU B C 1
ATOM 3985 O O . GLU B 1 166 ? 0.667 5.762 25.078 1 98.81 166 GLU B O 1
ATOM 3990 N N . LYS B 1 167 ? 2.469 4.906 24.094 1 98.56 167 LYS B N 1
ATOM 3991 C CA . LYS B 1 167 ? 3.326 5.059 25.266 1 98.56 167 LYS B CA 1
ATOM 3992 C C . LYS B 1 167 ? 3.488 6.531 25.641 1 98.56 167 LYS B C 1
ATOM 3994 O O . LYS B 1 167 ? 3.646 6.863 26.828 1 98.56 167 LYS B O 1
ATOM 3999 N N . ALA B 1 168 ? 3.395 7.391 24.641 1 98.56 168 ALA B N 1
ATOM 4000 C CA . ALA B 1 168 ? 3.537 8.828 24.859 1 98.56 168 ALA B CA 1
ATOM 4001 C C . ALA B 1 168 ? 2.215 9.445 25.312 1 98.56 168 ALA B C 1
ATOM 4003 O O . ALA B 1 168 ? 2.092 10.672 25.391 1 98.56 168 ALA B O 1
ATOM 4004 N N . ASN B 1 169 ? 1.219 8.664 25.484 1 98.44 169 ASN B N 1
ATOM 4005 C CA . ASN B 1 169 ? -0.082 9.039 26.031 1 98.44 169 ASN B CA 1
ATOM 4006 C C . ASN B 1 169 ? -0.92 9.805 25 1 98.44 169 ASN B C 1
ATOM 4008 O O . ASN B 1 169 ? -1.71 10.672 25.375 1 98.44 169 ASN B O 1
ATOM 4012 N N . MET B 1 170 ? -0.67 9.539 23.766 1 98.81 170 MET B N 1
ATOM 4013 C CA . MET B 1 170 ? -1.622 10 22.75 1 98.81 170 MET B CA 1
ATOM 4014 C C . MET B 1 170 ? -2.986 9.344 22.969 1 98.81 170 MET B C 1
ATOM 4016 O O . MET B 1 170 ? -3.072 8.203 23.406 1 98.81 170 MET B O 1
ATOM 4020 N N . ASP B 1 171 ? -4.051 10.086 22.625 1 98.88 171 ASP B N 1
ATOM 4021 C CA . ASP B 1 171 ? -5.402 9.547 22.766 1 98.88 171 ASP B CA 1
ATOM 4022 C C . ASP B 1 171 ? -5.777 8.688 21.562 1 98.88 171 ASP B C 1
ATOM 4024 O O . ASP B 1 171 ? -6.602 7.777 21.672 1 98.88 171 ASP B O 1
ATOM 4028 N N . MET B 1 172 ? -5.273 8.992 20.422 1 98.88 172 MET B N 1
ATOM 4029 C CA . MET B 1 172 ? -5.48 8.32 19.141 1 98.88 172 MET B CA 1
ATOM 4030 C C . MET B 1 172 ? -4.207 8.352 18.297 1 98.88 172 MET B C 1
ATOM 4032 O O . MET B 1 172 ? -3.266 9.078 18.625 1 98.88 172 MET B O 1
ATOM 4036 N N . VAL B 1 173 ? -4.188 7.566 17.25 1 98.94 173 VAL B N 1
ATOM 4037 C CA . VAL B 1 173 ? -3.031 7.594 16.359 1 98.94 173 VAL B CA 1
ATOM 4038 C C . VAL B 1 173 ? -3.494 7.488 14.906 1 98.94 173 VAL B C 1
ATOM 4040 O O . VAL B 1 173 ? -4.332 6.645 14.578 1 98.94 173 VAL B O 1
ATOM 4043 N N . VAL B 1 174 ? -3.047 8.406 14.078 1 98.94 174 VAL B N 1
ATOM 4044 C CA . VAL B 1 174 ? -3.223 8.336 12.633 1 98.94 174 VAL B CA 1
ATOM 4045 C C . VAL B 1 174 ? -2.189 7.383 12.031 1 98.94 174 VAL B C 1
ATOM 4047 O O . VAL B 1 174 ? -0.987 7.547 12.242 1 98.94 174 VAL B O 1
ATOM 4050 N N . LEU B 1 175 ? -2.656 6.383 11.352 1 98.94 175 LEU B N 1
ATOM 4051 C CA . LEU B 1 175 ? -1.792 5.477 10.602 1 98.94 175 LEU B CA 1
ATOM 4052 C C . LEU B 1 175 ? -1.662 5.93 9.156 1 98.94 175 LEU B C 1
ATOM 4054 O O . LEU B 1 175 ? -2.607 5.805 8.375 1 98.94 175 LEU B O 1
ATOM 4058 N N . GLN B 1 176 ? -0.495 6.402 8.852 1 98.81 176 GLN B N 1
ATOM 4059 C CA . GLN B 1 176 ? -0.25 6.891 7.504 1 98.81 176 GLN B CA 1
ATOM 4060 C C . GLN B 1 176 ? 0.337 5.797 6.617 1 98.81 176 GLN B C 1
ATOM 4062 O O . GLN B 1 176 ? 1.517 5.461 6.738 1 98.81 176 GLN B O 1
ATOM 4067 N N . GLY B 1 177 ? -0.479 5.266 5.723 1 98.69 177 GLY B N 1
ATOM 4068 C CA . GLY B 1 177 ? -0.025 4.25 4.785 1 98.69 177 GLY B CA 1
ATOM 4069 C C . GLY B 1 177 ? 0.878 4.797 3.697 1 98.69 177 GLY B C 1
ATOM 4070 O O . GLY B 1 177 ? 0.969 6.016 3.516 1 98.69 177 GLY B O 1
ATOM 4071 N N . SER B 1 178 ? 1.479 3.898 2.99 1 98.31 178 SER B N 1
ATOM 4072 C CA . SER B 1 178 ? 2.393 4.301 1.926 1 98.31 178 SER B CA 1
ATOM 4073 C C . SER B 1 178 ? 1.645 4.973 0.78 1 98.31 178 SER B C 1
ATOM 4075 O O . SER B 1 178 ? 2.258 5.621 -0.072 1 98.31 178 SER B O 1
ATOM 4077 N N . GLU B 1 179 ? 0.317 4.844 0.749 1 98.62 179 GLU B N 1
ATOM 4078 C CA . GLU B 1 179 ? -0.506 5.43 -0.306 1 98.62 179 GLU B CA 1
ATOM 4079 C C . GLU B 1 179 ? -0.674 6.934 -0.105 1 98.62 179 GLU B C 1
ATOM 4081 O O . GLU B 1 179 ? -1.126 7.637 -1.009 1 98.62 179 GLU B O 1
ATOM 4086 N N . ALA B 1 180 ? -0.32 7.414 1.043 1 98.75 180 ALA B N 1
ATOM 4087 C CA . ALA B 1 180 ? -0.651 8.781 1.445 1 98.75 180 ALA B CA 1
ATOM 4088 C C . ALA B 1 180 ? 0.121 9.797 0.614 1 98.75 180 ALA B C 1
ATOM 4090 O O . ALA B 1 180 ? 1.263 9.547 0.219 1 98.75 180 ALA B O 1
ATOM 4091 N N . GLY B 1 181 ? -0.507 10.906 0.386 1 98.5 181 GLY B N 1
ATOM 4092 C CA . GLY B 1 181 ? 0.144 12.039 -0.248 1 98.5 181 GLY B CA 1
ATOM 4093 C C . GLY B 1 181 ? 0.825 12.969 0.741 1 98.5 181 GLY B C 1
ATOM 4094 O O . GLY B 1 181 ? 0.456 13.008 1.916 1 98.5 181 GLY B O 1
ATOM 4095 N N . GLY B 1 182 ? 1.766 13.719 0.18 1 98.06 182 GLY B N 1
ATOM 4096 C CA . GLY B 1 182 ? 2.455 14.688 1.016 1 98.06 182 GLY B CA 1
ATOM 4097 C C . GLY B 1 182 ? 3.586 14.086 1.824 1 98.06 182 GLY B C 1
ATOM 4098 O O . GLY B 1 182 ? 4.117 13.031 1.467 1 98.06 182 GLY B O 1
ATOM 4099 N N . HIS B 1 183 ? 4.008 14.797 2.816 1 98 183 HIS B N 1
ATOM 4100 C CA . HIS B 1 183 ? 5.168 14.414 3.613 1 98 183 HIS B CA 1
ATOM 4101 C C . HIS B 1 183 ? 4.891 13.148 4.414 1 98 183 HIS B C 1
ATOM 4103 O O . HIS B 1 183 ? 3.807 12.992 4.98 1 98 183 HIS B O 1
ATOM 4109 N N . ARG B 1 184 ? 5.891 12.266 4.426 1 97.81 184 ARG B N 1
ATOM 4110 C CA . ARG B 1 184 ? 5.844 11.086 5.289 1 97.81 184 ARG B CA 1
ATOM 4111 C C . ARG B 1 184 ? 5.992 11.477 6.754 1 97.81 184 ARG B C 1
ATOM 4113 O O . ARG B 1 184 ? 6.855 12.281 7.105 1 97.81 184 ARG B O 1
ATOM 4120 N N . GLY B 1 185 ? 5.168 10.914 7.613 1 97 185 GLY B N 1
ATOM 4121 C CA . GLY B 1 185 ? 5.215 11.219 9.031 1 97 185 GLY B CA 1
ATOM 4122 C C . GLY B 1 185 ? 6.18 10.336 9.805 1 97 185 GLY B C 1
ATOM 4123 O O . GLY B 1 185 ? 6.176 10.328 11.031 1 97 185 GLY B O 1
ATOM 4124 N N . THR B 1 186 ? 7.023 9.57 9.133 1 96.25 186 THR B N 1
ATOM 4125 C CA . THR B 1 186 ? 7.953 8.633 9.758 1 96.25 186 THR B CA 1
ATOM 4126 C C . THR B 1 186 ? 8.922 9.375 10.68 1 96.25 186 THR B C 1
ATOM 4128 O O . THR B 1 186 ? 9.5 10.391 10.289 1 96.25 186 THR B O 1
ATOM 4131 N N . PHE B 1 187 ? 9.156 8.812 11.938 1 93.75 187 PHE B N 1
ATOM 4132 C CA . PHE B 1 187 ? 10.031 9.57 12.828 1 93.75 187 PHE B CA 1
ATOM 4133 C C . PHE B 1 187 ? 10.953 8.633 13.594 1 93.75 187 PHE B C 1
ATOM 4135 O O . PHE B 1 187 ? 11.852 9.086 14.312 1 93.75 187 PHE B O 1
ATOM 4142 N N . ASP B 1 188 ? 10.883 7.344 13.516 1 83.69 188 ASP B N 1
ATOM 4143 C CA . ASP B 1 188 ? 11.695 6.438 14.312 1 83.69 188 ASP B CA 1
ATOM 4144 C C . ASP B 1 188 ? 12.742 5.73 13.453 1 83.69 188 ASP B C 1
ATOM 4146 O O . ASP B 1 188 ? 13.727 5.199 13.969 1 83.69 188 ASP B O 1
ATOM 4150 N N . GLN B 1 189 ? 12.414 5.586 12.18 1 79.5 189 GLN B N 1
ATOM 4151 C CA . GLN B 1 189 ? 13.312 4.875 11.273 1 79.5 189 GLN B CA 1
ATOM 4152 C C . GLN B 1 189 ? 13.305 5.504 9.883 1 79.5 189 GLN B C 1
ATOM 4154 O O . GLN B 1 189 ? 12.594 6.477 9.641 1 79.5 189 G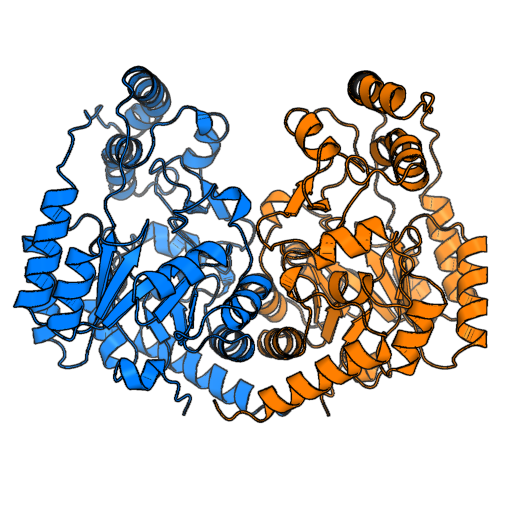LN B O 1
ATOM 4159 N N . ASN B 1 190 ? 14.102 4.84 9.078 1 85.88 190 ASN B N 1
ATOM 4160 C CA . ASN B 1 190 ? 14.109 5.25 7.68 1 85.88 190 ASN B CA 1
ATOM 4161 C C . ASN B 1 190 ? 12.75 5.035 7.023 1 85.88 190 ASN B C 1
ATOM 4163 O O . ASN B 1 190 ? 12.062 4.047 7.309 1 85.88 190 ASN B O 1
ATOM 4167 N N . TYR B 1 191 ? 12.484 6.043 6.172 1 89.88 191 TYR B N 1
ATOM 4168 C CA . TYR B 1 191 ? 11.148 6.012 5.586 1 89.88 191 TYR B CA 1
ATOM 4169 C C . TYR B 1 191 ? 10.992 4.816 4.656 1 89.88 191 TYR B C 1
ATOM 4171 O O . TYR B 1 191 ? 9.875 4.332 4.438 1 89.88 191 TYR B O 1
ATOM 4179 N N . HIS B 1 192 ? 12.031 4.285 4.117 1 90.12 192 HIS B N 1
ATOM 4180 C CA . HIS B 1 192 ? 11.945 3.174 3.176 1 90.12 192 HIS B CA 1
ATOM 4181 C C . HIS B 1 192 ? 11.352 1.936 3.844 1 90.12 192 HIS B C 1
ATOM 4183 O O . HIS B 1 192 ? 10.523 1.243 3.25 1 90.12 192 HIS B O 1
ATOM 4189 N N . GLY B 1 193 ? 11.75 1.75 5.059 1 91.94 193 GLY B N 1
ATOM 4190 C CA . GLY B 1 193 ? 11.234 0.608 5.801 1 91.94 193 GLY B CA 1
ATOM 4191 C C . GLY B 1 193 ? 9.828 0.821 6.332 1 91.94 193 GLY B C 1
ATOM 4192 O O . GLY B 1 193 ? 9.195 -0.118 6.816 1 91.94 193 GLY B O 1
ATOM 4193 N N . SER B 1 194 ? 9.336 2.053 6.145 1 95.75 194 SER B N 1
ATOM 4194 C CA . SER B 1 194 ? 8.039 2.4 6.707 1 95.75 194 SER B CA 1
ATOM 4195 C C . SER B 1 194 ? 7.004 2.643 5.609 1 95.75 194 SER B C 1
ATOM 4197 O O . SER B 1 194 ? 5.945 3.223 5.863 1 95.75 194 SER B O 1
ATOM 4199 N N . LEU B 1 195 ? 7.348 2.242 4.379 1 97.38 195 LEU B N 1
ATOM 4200 C CA . LEU B 1 195 ? 6.398 2.33 3.277 1 97.38 195 LEU B CA 1
ATOM 4201 C C . LEU B 1 195 ? 5.461 1.125 3.268 1 97.38 195 LEU B C 1
ATOM 4203 O O . LEU B 1 195 ? 5.453 0.346 2.312 1 97.38 195 LEU B O 1
ATOM 4207 N N . ILE B 1 196 ? 4.621 1.026 4.336 1 98.5 196 ILE B N 1
ATOM 4208 C CA . ILE B 1 196 ? 3.689 -0.081 4.52 1 98.5 196 ILE B CA 1
ATOM 4209 C C . ILE B 1 196 ? 2.295 0.332 4.051 1 98.5 196 ILE B C 1
ATOM 4211 O O . ILE B 1 196 ? 1.788 1.385 4.445 1 98.5 196 ILE B O 1
ATOM 4215 N N . GLY B 1 197 ? 1.647 -0.48 3.148 1 98.75 197 GLY B N 1
ATOM 4216 C CA . GLY B 1 197 ? 0.287 -0.195 2.719 1 98.75 197 GLY B CA 1
ATOM 4217 C C . GLY B 1 197 ? -0.735 -0.358 3.828 1 98.75 197 GLY B C 1
ATOM 4218 O O . GLY B 1 197 ? -0.553 -1.175 4.734 1 98.75 197 GLY B O 1
ATOM 4219 N N . LEU B 1 198 ? -1.811 0.348 3.723 1 98.88 198 LEU B N 1
ATOM 4220 C CA . LEU B 1 198 ? -2.811 0.391 4.785 1 98.88 198 LEU B CA 1
ATOM 4221 C C . LEU B 1 198 ? -3.418 -0.989 5.016 1 98.88 198 LEU B C 1
ATOM 4223 O O . LEU B 1 198 ? -3.766 -1.337 6.145 1 98.88 198 LEU B O 1
ATOM 4227 N N . MET B 1 199 ? -3.555 -1.804 3.934 1 98.88 199 MET B N 1
ATOM 4228 C CA . MET B 1 199 ? -4.094 -3.154 4.059 1 98.88 199 MET B CA 1
ATOM 4229 C C . MET B 1 199 ? -3.293 -3.967 5.07 1 98.88 199 MET B C 1
ATOM 4231 O O . MET B 1 199 ? -3.855 -4.793 5.793 1 98.88 199 MET B O 1
ATOM 4235 N N . SER B 1 200 ? -2.025 -3.729 5.113 1 98.94 200 SER B N 1
ATOM 4236 C CA . SER B 1 200 ? -1.115 -4.434 6.012 1 98.94 200 SER B CA 1
ATOM 4237 C C . SER B 1 200 ? -0.963 -3.699 7.336 1 98.94 200 SER B C 1
ATOM 4239 O O . SER B 1 200 ? -0.925 -4.324 8.398 1 98.94 200 SER B O 1
ATOM 4241 N N . LEU B 1 201 ? -0.917 -2.4 7.324 1 98.88 201 LEU B N 1
ATOM 4242 C CA . LEU B 1 201 ? -0.539 -1.588 8.477 1 98.88 201 LEU B CA 1
ATOM 4243 C C . LEU B 1 201 ? -1.634 -1.606 9.539 1 98.88 201 LEU B C 1
ATOM 4245 O O . LEU B 1 201 ? -1.355 -1.831 10.719 1 98.88 201 LEU B O 1
ATOM 4249 N N . ILE B 1 202 ? -2.887 -1.431 9.18 1 98.94 202 ILE B N 1
ATOM 4250 C CA . ILE B 1 202 ? -3.98 -1.209 10.117 1 98.94 202 ILE B CA 1
ATOM 4251 C C . ILE B 1 202 ? -4.16 -2.441 11 1 98.94 202 ILE B C 1
ATOM 4253 O O . ILE B 1 202 ? -4.133 -2.34 12.234 1 98.94 202 ILE B O 1
ATOM 4257 N N . PRO B 1 203 ? -4.309 -3.645 10.383 1 98.94 203 PRO B N 1
ATOM 4258 C CA . PRO B 1 203 ? -4.566 -4.785 11.273 1 98.94 203 PRO B CA 1
ATOM 4259 C C . PRO B 1 203 ? -3.379 -5.109 12.18 1 98.94 203 PRO B C 1
ATOM 4261 O O . PRO B 1 203 ? -3.568 -5.531 13.32 1 98.94 203 PRO B O 1
ATOM 4264 N N . GLN B 1 204 ? -2.17 -4.93 11.688 1 98.88 204 GLN B N 1
ATOM 4265 C CA . GLN B 1 204 ? -1.003 -5.219 12.516 1 98.88 204 GLN B CA 1
ATOM 4266 C C . GLN B 1 204 ? -0.91 -4.254 13.695 1 98.88 204 GLN B C 1
ATOM 4268 O O . GLN B 1 204 ? -0.612 -4.664 14.812 1 98.88 204 GLN B O 1
ATOM 4273 N N . VAL B 1 205 ? -1.176 -2.973 13.461 1 98.88 205 VAL B N 1
ATOM 4274 C CA . VAL B 1 205 ? -1.156 -2 14.547 1 98.88 205 VAL B CA 1
ATOM 4275 C C . VAL B 1 205 ? -2.303 -2.285 15.516 1 98.88 205 VAL B C 1
ATOM 4277 O O . VAL B 1 205 ? -2.129 -2.211 16.734 1 98.88 205 VAL B O 1
ATOM 4280 N N . SER B 1 206 ? -3.484 -2.561 14.977 1 98.81 206 SER B N 1
ATOM 4281 C CA . SER B 1 206 ? -4.66 -2.84 15.797 1 98.81 206 SER B CA 1
ATOM 4282 C C . SER B 1 206 ? -4.383 -3.955 16.797 1 98.81 206 SER B C 1
ATOM 4284 O O . SER B 1 206 ? -4.926 -3.951 17.906 1 98.81 206 SER B O 1
ATOM 4286 N N . ASP B 1 207 ? -3.527 -4.902 16.422 1 98.62 207 ASP B N 1
ATOM 4287 C CA . ASP B 1 207 ? -3.211 -6.039 17.281 1 98.62 207 ASP B CA 1
ATOM 4288 C C . ASP B 1 207 ? -2.193 -5.652 18.359 1 98.62 207 ASP B C 1
ATOM 4290 O O . ASP B 1 207 ? -1.936 -6.422 19.281 1 98.62 207 ASP B O 1
ATOM 4294 N N . HIS B 1 208 ? -1.637 -4.383 18.266 1 98.5 208 HIS B N 1
ATOM 4295 C CA . HIS B 1 208 ? -0.508 -4.098 19.141 1 98.5 208 HIS B CA 1
ATOM 4296 C C . HIS B 1 208 ? -0.787 -2.883 20.031 1 98.5 208 HIS B C 1
ATOM 4298 O O . HIS B 1 208 ? -0.039 -2.607 20.969 1 98.5 208 HIS B O 1
ATOM 4304 N N . VAL B 1 209 ? -1.817 -2.09 19.703 1 98.56 209 VAL B N 1
ATOM 4305 C CA . VAL B 1 209 ? -2.125 -0.917 20.516 1 98.56 209 VAL B CA 1
ATOM 4306 C C . VAL B 1 209 ? -3.605 -0.918 20.891 1 98.56 209 VAL B C 1
ATOM 4308 O O . VAL B 1 209 ? -4.418 -1.57 20.234 1 98.56 209 VAL B O 1
ATOM 4311 N N . GLN B 1 210 ? -3.992 -0.135 21.922 1 98.62 210 GLN B N 1
ATOM 4312 C CA . GLN B 1 210 ? -5.367 -0.102 22.406 1 98.62 210 GLN B CA 1
ATOM 4313 C C . GLN B 1 210 ? -6.051 1.214 22.047 1 98.62 210 GLN B C 1
ATOM 4315 O O . GLN B 1 210 ? -7.277 1.285 21.984 1 98.62 210 GLN B O 1
ATOM 4320 N N . ILE B 1 211 ? -5.297 2.268 21.844 1 98.81 211 ILE B N 1
ATOM 4321 C CA . ILE B 1 211 ? -5.883 3.555 21.484 1 98.81 211 ILE B CA 1
ATOM 4322 C C . ILE B 1 211 ? -6.523 3.467 20.094 1 98.81 211 ILE B C 1
ATOM 4324 O O . ILE B 1 211 ? -6.09 2.676 19.266 1 98.81 211 ILE B O 1
ATOM 4328 N N . PRO B 1 212 ? -7.617 4.266 19.875 1 98.88 212 PRO B N 1
ATOM 4329 C CA . PRO B 1 212 ? -8.289 4.191 18.578 1 98.88 212 PRO B CA 1
ATOM 4330 C C . PRO B 1 212 ? -7.387 4.605 17.406 1 98.88 212 PRO B C 1
ATOM 4332 O O . PRO B 1 212 ? -6.543 5.496 17.562 1 98.88 212 PRO B O 1
ATOM 4335 N N . LEU B 1 213 ? -7.625 3.953 16.281 1 98.94 213 LEU B N 1
ATOM 4336 C CA . LEU B 1 213 ? -6.797 4.145 15.094 1 98.94 213 LEU B CA 1
ATOM 4337 C C . LEU B 1 213 ? -7.539 4.961 14.039 1 98.94 213 LEU B C 1
ATOM 4339 O O . LEU B 1 213 ? -8.742 4.773 13.836 1 98.94 213 LEU B O 1
ATOM 4343 N N . ILE B 1 214 ? -6.836 5.871 13.398 1 98.94 214 ILE B N 1
ATOM 4344 C CA . ILE B 1 214 ? -7.316 6.641 12.25 1 98.94 214 ILE B CA 1
ATOM 4345 C C . ILE B 1 214 ? -6.516 6.266 11.008 1 98.94 214 ILE B C 1
ATOM 4347 O O . ILE B 1 214 ? -5.297 6.43 10.969 1 98.94 214 ILE B O 1
ATOM 4351 N N . ALA B 1 215 ? -7.195 5.73 10.016 1 98.94 215 ALA B N 1
ATOM 4352 C CA . ALA B 1 215 ? -6.516 5.336 8.781 1 98.94 215 ALA B CA 1
ATOM 4353 C C . ALA B 1 215 ? -6.336 6.527 7.848 1 98.94 215 ALA B C 1
ATOM 4355 O O . ALA B 1 215 ? -7.273 7.301 7.629 1 98.94 215 ALA B O 1
ATOM 4356 N N . ALA B 1 216 ? -5.125 6.676 7.293 1 98.94 216 ALA B N 1
ATOM 4357 C CA . ALA B 1 216 ? -4.844 7.742 6.336 1 98.94 216 ALA B CA 1
ATOM 4358 C C . ALA B 1 216 ? -3.98 7.238 5.188 1 98.94 216 ALA B C 1
ATOM 4360 O O . ALA B 1 216 ? -2.963 6.574 5.41 1 98.94 216 ALA B O 1
ATOM 4361 N N . GLY B 1 217 ? -4.379 7.625 3.967 1 98.62 217 GLY B N 1
ATOM 4362 C CA . GLY B 1 217 ? -3.646 7.25 2.77 1 98.62 217 GLY B CA 1
ATOM 4363 C C . GLY B 1 217 ? -4.504 6.527 1.748 1 98.62 217 GLY B C 1
ATOM 4364 O O . GLY B 1 217 ? -4.93 5.391 1.977 1 98.62 217 GLY B O 1
ATOM 4365 N N . GLY B 1 218 ? -4.715 7.164 0.635 1 98.38 218 GLY B N 1
ATOM 4366 C CA . GLY B 1 218 ? -5.387 6.52 -0.482 1 98.38 218 GLY B CA 1
ATOM 4367 C C . GLY B 1 218 ? -6.891 6.449 -0.312 1 98.38 218 GLY B C 1
ATOM 4368 O O . GLY B 1 218 ? -7.594 5.895 -1.162 1 98.38 218 GLY B O 1
ATOM 4369 N N . ILE B 1 219 ? -7.441 6.953 0.759 1 98.94 219 ILE B N 1
ATOM 4370 C CA . ILE B 1 219 ? -8.867 6.871 1.045 1 98.94 219 ILE B CA 1
ATOM 4371 C C . ILE B 1 219 ? -9.586 8.086 0.452 1 98.94 219 ILE B C 1
ATOM 4373 O O . ILE B 1 219 ? -9.336 9.219 0.859 1 98.94 219 ILE B O 1
ATOM 4377 N N . MET B 1 220 ? -10.539 7.82 -0.474 1 98.81 220 MET B N 1
ATOM 4378 C CA . MET B 1 220 ? -11.125 8.906 -1.252 1 98.81 220 MET B CA 1
ATOM 4379 C C . MET B 1 220 ? -12.648 8.867 -1.175 1 98.81 220 MET B C 1
ATOM 4381 O O . MET B 1 220 ? -13.312 9.852 -1.508 1 98.81 220 MET B O 1
ATOM 4385 N N . ASP B 1 221 ? -13.203 7.691 -0.76 1 98.81 221 ASP B N 1
ATOM 4386 C CA . ASP B 1 221 ? -14.656 7.535 -0.814 1 98.81 221 ASP B CA 1
ATOM 4387 C C . ASP B 1 221 ? -15.141 6.527 0.224 1 98.81 221 ASP B C 1
ATOM 4389 O O . ASP B 1 221 ? -14.391 6.16 1.135 1 98.81 221 ASP B O 1
ATOM 4393 N N . GLY B 1 222 ? -16.453 6.203 0.115 1 98.75 222 GLY B N 1
ATOM 4394 C CA . GLY B 1 222 ? -17.078 5.336 1.101 1 98.75 222 GLY B CA 1
ATOM 4395 C C . GLY B 1 222 ? -16.484 3.938 1.128 1 98.75 222 GLY B C 1
ATOM 4396 O O . GLY B 1 222 ? -16.5 3.271 2.164 1 98.75 222 GLY B O 1
ATOM 4397 N N . ARG B 1 223 ? -15.977 3.438 0.013 1 98.69 223 ARG B N 1
ATOM 4398 C CA . ARG B 1 223 ? -15.328 2.133 -0.035 1 98.69 223 ARG B CA 1
ATOM 4399 C C . ARG B 1 223 ? -14.125 2.088 0.901 1 98.69 223 ARG B C 1
ATOM 4401 O O . ARG B 1 223 ? -13.984 1.156 1.697 1 98.69 223 ARG B O 1
ATOM 4408 N N . GLY B 1 224 ? -13.273 3.166 0.797 1 98.81 224 GLY B N 1
ATOM 4409 C CA . GLY B 1 224 ? -12.117 3.238 1.674 1 98.81 224 GLY B CA 1
ATOM 4410 C C . GLY B 1 224 ? -12.484 3.361 3.141 1 98.81 224 GLY B C 1
ATOM 4411 O O . GLY B 1 224 ? -11.797 2.818 4.008 1 98.81 224 GLY B O 1
ATOM 4412 N N . LEU B 1 225 ? -13.547 4.105 3.396 1 98.69 225 LEU B N 1
ATOM 4413 C CA . LEU B 1 225 ? -14.023 4.266 4.766 1 98.69 225 LEU B CA 1
ATOM 4414 C C . LEU B 1 225 ? -14.398 2.914 5.371 1 98.69 225 LEU B C 1
ATOM 4416 O O . LEU B 1 225 ? -13.875 2.529 6.418 1 98.69 225 LEU B O 1
ATOM 4420 N N . VAL B 1 226 ? -15.219 2.119 4.688 1 98.12 226 VAL B N 1
ATOM 4421 C CA . VAL B 1 226 ? -15.688 0.836 5.203 1 98.12 226 VAL B CA 1
ATOM 4422 C C . VAL B 1 226 ? -14.516 -0.137 5.297 1 98.12 226 VAL B C 1
ATOM 4424 O O . VAL B 1 226 ? -14.398 -0.878 6.277 1 98.12 226 VAL B O 1
ATOM 4427 N N . ALA B 1 227 ? -13.672 -0.129 4.293 1 98.75 227 ALA B N 1
ATOM 4428 C CA . ALA B 1 227 ? -12.5 -0.997 4.32 1 98.75 227 ALA B CA 1
ATOM 4429 C C . ALA B 1 227 ? -11.641 -0.714 5.547 1 98.75 227 ALA B C 1
ATOM 4431 O O . ALA B 1 227 ? -11.188 -1.641 6.223 1 98.75 227 ALA B O 1
ATOM 4432 N N . SER B 1 228 ? -11.422 0.571 5.828 1 98.81 228 SER B N 1
ATOM 4433 C CA . SER B 1 228 ? -10.602 0.96 6.969 1 98.81 228 SER B CA 1
ATOM 4434 C C . SER B 1 228 ? -11.219 0.494 8.281 1 98.81 228 SER B C 1
ATOM 4436 O O . SER B 1 228 ? -10.523 -0.035 9.148 1 98.81 228 SER B O 1
ATOM 4438 N N . LEU B 1 229 ? -12.477 0.697 8.398 1 98.44 229 LEU B N 1
ATOM 4439 C CA . LEU B 1 229 ? -13.172 0.235 9.594 1 98.44 229 LEU B CA 1
ATOM 4440 C C . LEU B 1 229 ? -13.055 -1.277 9.75 1 98.44 229 LEU B C 1
ATOM 4442 O O . LEU B 1 229 ? -12.812 -1.778 10.852 1 98.44 229 LEU B O 1
ATOM 4446 N N . SER B 1 230 ? -13.141 -2 8.664 1 97.81 230 SER B N 1
ATOM 4447 C CA . SER B 1 230 ? -13.078 -3.457 8.664 1 97.81 230 SER B CA 1
ATOM 4448 C C . SER B 1 230 ? -11.703 -3.947 9.109 1 97.81 230 SER B C 1
ATOM 4450 O O . SER B 1 230 ? -11.578 -5.023 9.703 1 97.81 230 SER B O 1
ATOM 4452 N N . LEU B 1 231 ? -10.727 -3.182 8.844 1 98.81 231 LEU B N 1
ATOM 4453 C CA . LEU B 1 231 ? -9.352 -3.58 9.125 1 98.81 231 LEU B CA 1
ATOM 4454 C C . LEU B 1 231 ? -9 -3.316 10.586 1 98.81 231 LEU B C 1
ATOM 4456 O O . LEU B 1 231 ? -7.996 -3.832 11.094 1 98.81 231 LEU B O 1
ATOM 4460 N N . GLY B 1 232 ? -9.711 -2.42 11.234 1 98.56 232 GLY B N 1
ATOM 4461 C CA . GLY B 1 232 ? -9.453 -2.172 12.648 1 98.56 232 GLY B CA 1
ATOM 4462 C C . GLY B 1 232 ? -9.414 -0.697 12.992 1 98.56 232 GLY B C 1
ATOM 4463 O O . GLY B 1 232 ? -9.344 -0.333 14.172 1 98.56 232 GLY B O 1
ATOM 4464 N N . ALA B 1 233 ? -9.461 0.165 11.969 1 98.81 233 ALA B N 1
ATOM 4465 C CA . ALA B 1 233 ? -9.523 1.599 12.242 1 98.81 233 ALA B CA 1
ATOM 4466 C C . ALA B 1 233 ? -10.914 2.006 12.711 1 98.81 233 ALA B C 1
ATOM 4468 O O . ALA B 1 233 ? -11.875 1.239 12.578 1 98.81 233 ALA B O 1
ATOM 4469 N N . GLU B 1 234 ? -10.953 3.191 13.281 1 98.75 234 GLU B N 1
ATOM 4470 C CA . GLU B 1 234 ? -12.219 3.682 13.812 1 98.75 234 GLU B CA 1
ATOM 4471 C C . GLU B 1 234 ? -12.602 5.02 13.188 1 98.75 234 GLU B C 1
ATOM 4473 O O . GLU B 1 234 ? -13.609 5.625 13.562 1 98.75 234 GLU B O 1
ATOM 4478 N N . ALA B 1 235 ? -11.805 5.52 12.32 1 98.88 235 ALA B N 1
ATOM 4479 C CA . ALA B 1 235 ? -12.031 6.684 11.469 1 98.88 235 ALA B CA 1
ATOM 4480 C C . ALA B 1 235 ? -11.023 6.734 10.32 1 98.88 235 ALA B C 1
ATOM 4482 O O . ALA B 1 235 ? -10.07 5.945 10.289 1 98.88 235 ALA B O 1
ATOM 4483 N N . VAL B 1 236 ? -11.312 7.625 9.406 1 98.94 236 VAL B N 1
ATOM 4484 C CA . VAL B 1 236 ? -10.375 7.852 8.32 1 98.94 236 VAL B CA 1
ATOM 4485 C C . VAL B 1 236 ? -9.984 9.328 8.266 1 98.94 236 VAL B C 1
ATOM 4487 O O . VAL B 1 236 ? -10.773 10.195 8.656 1 98.94 236 VAL B O 1
ATOM 4490 N N . GLN B 1 237 ? -8.773 9.594 7.934 1 98.94 237 GLN B N 1
ATOM 4491 C CA . GLN B 1 237 ? -8.273 10.922 7.59 1 98.94 237 GLN B CA 1
ATOM 4492 C C . GLN B 1 237 ? -7.969 11.031 6.102 1 98.94 237 GLN B C 1
ATOM 4494 O O . GLN B 1 237 ? -7.129 10.289 5.578 1 98.94 237 GLN B O 1
ATOM 4499 N N . MET B 1 238 ? -8.688 11.922 5.43 1 98.94 238 MET B N 1
ATOM 4500 C CA . MET B 1 238 ? -8.594 12.062 3.977 1 98.94 238 MET B CA 1
ATOM 4501 C C . MET B 1 238 ? -7.906 13.367 3.596 1 98.94 238 MET B C 1
ATOM 4503 O O . MET B 1 238 ? -8.281 14.438 4.086 1 98.94 238 MET B O 1
ATOM 4507 N N . GLY B 1 239 ? -6.895 13.266 2.783 1 98.69 239 GLY B N 1
ATOM 4508 C CA . GLY B 1 239 ? -6.16 14.438 2.334 1 98.69 239 GLY B CA 1
ATOM 4509 C C . GLY B 1 239 ? -6.457 14.812 0.894 1 98.69 239 GLY B C 1
ATOM 4510 O O . GLY B 1 239 ? -7.254 15.711 0.631 1 98.69 239 GLY B O 1
ATOM 4511 N N . THR B 1 240 ? -6.047 13.945 -0.069 1 98.81 240 THR B N 1
ATOM 4512 C CA . THR B 1 240 ? -6.18 14.219 -1.497 1 98.81 240 THR B CA 1
ATOM 4513 C C . THR B 1 240 ? -7.641 14.453 -1.869 1 98.81 240 THR B C 1
ATOM 4515 O O . THR B 1 240 ? -7.949 15.32 -2.689 1 98.81 240 THR B O 1
ATOM 4518 N N . ALA B 1 241 ? -8.547 13.766 -1.254 1 98.81 241 ALA B N 1
ATOM 4519 C CA . ALA B 1 241 ? -9.969 13.914 -1.527 1 98.81 241 ALA B CA 1
ATOM 4520 C C . ALA B 1 241 ? -10.438 15.336 -1.228 1 98.81 241 ALA B C 1
ATOM 4522 O O . ALA B 1 241 ? -11.25 15.898 -1.966 1 98.81 241 ALA B O 1
ATOM 4523 N N . PHE B 1 242 ? -9.93 15.898 -0.129 1 98.88 242 PHE B N 1
ATOM 4524 C CA . PHE B 1 242 ? -10.336 17.234 0.281 1 98.88 242 PHE B CA 1
ATOM 4525 C C . PHE B 1 242 ? -9.547 18.297 -0.483 1 98.88 242 PHE B C 1
ATOM 4527 O O . PHE B 1 242 ? -9.977 19.453 -0.581 1 98.88 242 PHE B O 1
ATOM 4534 N N . LEU B 1 243 ? -8.383 17.906 -0.983 1 98.62 243 LEU B N 1
ATOM 4535 C CA . LEU B 1 243 ? -7.488 18.844 -1.658 1 98.62 243 LEU B CA 1
ATOM 4536 C C . LEU B 1 243 ? -8.156 19.438 -2.896 1 98.62 243 LEU B C 1
ATOM 4538 O O . LEU B 1 243 ? -7.934 20.594 -3.229 1 98.62 243 LEU B O 1
ATOM 4542 N N . THR B 1 244 ? -9.016 18.656 -3.57 1 98.44 244 THR B N 1
ATOM 4543 C CA . THR B 1 244 ? -9.586 19.094 -4.844 1 98.44 244 THR B CA 1
ATOM 4544 C C . THR B 1 244 ? -10.969 19.688 -4.641 1 98.44 244 THR B C 1
ATOM 4546 O O . THR B 1 244 ? -11.664 20.016 -5.609 1 98.44 244 THR B O 1
ATOM 4549 N N . THR B 1 245 ? -11.445 19.828 -3.391 1 98.81 245 THR B N 1
ATOM 4550 C CA . THR B 1 245 ? -12.75 20.422 -3.121 1 98.81 245 THR B CA 1
ATOM 4551 C C . THR B 1 245 ? -12.734 21.922 -3.418 1 98.81 245 THR B C 1
ATOM 4553 O O . THR B 1 245 ? -11.672 22.531 -3.508 1 98.81 245 THR B O 1
ATOM 4556 N N . LEU B 1 246 ? -13.906 22.484 -3.51 1 98.69 246 LEU B N 1
ATOM 4557 C CA . LEU B 1 246 ? -14.07 23.891 -3.865 1 98.69 246 LEU B CA 1
ATOM 4558 C C . LEU B 1 246 ? -13.516 24.797 -2.773 1 98.69 246 LEU B C 1
ATOM 4560 O O . LEU B 1 246 ? -12.977 25.875 -3.062 1 98.69 246 LEU B O 1
ATOM 4564 N N . GLU B 1 247 ? -13.547 24.375 -1.517 1 98.75 247 GLU B N 1
ATOM 4565 C CA . GLU B 1 247 ? -13.18 25.188 -0.365 1 98.75 247 GLU B CA 1
ATOM 4566 C C . GLU B 1 247 ? -11.672 25.141 -0.116 1 98.75 247 GLU B C 1
ATOM 4568 O O . GLU B 1 247 ? -11.141 25.938 0.665 1 98.75 247 GLU B O 1
ATOM 4573 N N . SER B 1 248 ? -10.977 24.141 -0.815 1 98.69 248 SER B N 1
ATOM 4574 C CA . SER B 1 248 ? -9.539 23.969 -0.62 1 98.69 248 SER B CA 1
ATOM 4575 C C . SER B 1 248 ? -8.758 25.156 -1.177 1 98.69 248 SER B C 1
ATOM 4577 O O . SER B 1 248 ? -9.094 25.672 -2.244 1 98.69 248 SER B O 1
ATOM 4579 N N . GLY B 1 249 ? -7.723 25.547 -0.487 1 98.44 249 GLY B N 1
ATOM 4580 C CA . GLY B 1 249 ? -6.875 26.641 -0.926 1 98.44 249 GLY B CA 1
ATOM 4581 C C . GLY B 1 249 ? -5.754 26.188 -1.846 1 98.44 249 GLY B C 1
ATOM 4582 O O . GLY B 1 249 ? -4.859 26.984 -2.166 1 98.44 249 GLY B O 1
ATOM 4583 N N . ALA B 1 250 ? -5.77 24.938 -2.258 1 97.94 250 ALA B N 1
ATOM 4584 C CA . ALA B 1 250 ? -4.727 24.438 -3.152 1 97.94 250 ALA B CA 1
ATOM 4585 C C . ALA B 1 250 ? -4.703 25.219 -4.461 1 97.94 250 ALA B C 1
ATOM 4587 O O . ALA B 1 250 ? -5.754 25.609 -4.973 1 97.94 250 ALA B O 1
ATOM 4588 N N . HIS B 1 251 ? -3.523 25.469 -4.988 1 97.69 251 HIS B N 1
ATOM 4589 C CA . HIS B 1 251 ? -3.365 26.125 -6.277 1 97.69 251 HIS B CA 1
ATOM 4590 C C . HIS B 1 251 ? -4.137 25.391 -7.371 1 97.69 251 HIS B C 1
ATOM 4592 O O . HIS B 1 251 ? -4.164 24.172 -7.402 1 97.69 251 HIS B O 1
ATOM 4598 N N . PRO B 1 252 ? -4.75 26.125 -8.312 1 97.88 252 PRO B N 1
ATOM 4599 C CA . PRO B 1 252 ? -5.543 25.5 -9.375 1 97.88 252 PRO B CA 1
ATOM 4600 C C . PRO B 1 252 ? -4.75 24.453 -10.164 1 97.88 252 PRO B C 1
ATOM 4602 O O . PRO B 1 252 ? -5.289 23.406 -10.531 1 97.88 252 PRO B O 1
ATOM 4605 N N . LEU B 1 253 ? -3.5 24.703 -10.375 1 98.25 253 LEU B N 1
ATOM 4606 C CA . LEU B 1 253 ? -2.666 23.766 -11.117 1 98.25 253 LEU B CA 1
ATOM 4607 C C . LEU B 1 253 ? -2.467 22.484 -10.328 1 98.25 253 LEU B C 1
ATOM 4609 O O . LEU B 1 253 ? -2.326 21.406 -10.914 1 98.25 253 LEU B O 1
ATOM 4613 N N . HIS B 1 254 ? -2.375 22.656 -9.031 1 98.31 254 HIS B N 1
ATOM 4614 C CA . HIS B 1 254 ? -2.287 21.484 -8.164 1 98.31 254 HIS B CA 1
ATOM 4615 C C . HIS B 1 254 ? -3.557 20.641 -8.242 1 98.31 254 HIS B C 1
ATOM 4617 O O . HIS B 1 254 ? -3.49 19.422 -8.422 1 98.31 254 HIS B O 1
ATOM 4623 N N . LYS B 1 255 ? -4.691 21.281 -8.172 1 98.56 255 LYS B N 1
ATOM 4624 C CA . LYS B 1 255 ? -5.973 20.594 -8.305 1 98.56 255 LYS B CA 1
ATOM 4625 C C . LYS B 1 255 ? -6.086 19.906 -9.664 1 98.56 255 LYS B C 1
ATOM 4627 O O . LYS B 1 255 ? -6.512 18.75 -9.742 1 98.56 255 LYS B O 1
ATOM 4632 N N . GLU B 1 256 ? -5.707 20.609 -10.672 1 98.44 256 GLU B N 1
ATOM 4633 C CA . GLU B 1 256 ? -5.777 20.078 -12.031 1 98.44 256 GLU B CA 1
ATOM 4634 C C . GLU B 1 256 ? -4.902 18.844 -12.18 1 98.44 256 GLU B C 1
ATOM 4636 O O . GLU B 1 256 ? -5.316 17.859 -12.797 1 98.44 256 GLU B O 1
ATOM 4641 N N . ALA B 1 257 ? -3.697 18.906 -11.617 1 98.5 257 ALA B N 1
ATOM 4642 C CA . ALA B 1 257 ? -2.783 17.766 -11.688 1 98.5 257 ALA B CA 1
ATOM 4643 C C . ALA B 1 257 ? -3.408 16.516 -11.07 1 98.5 257 ALA B C 1
ATOM 4645 O O . ALA B 1 257 ? -3.262 15.422 -11.602 1 98.5 257 ALA B O 1
ATOM 4646 N N . ILE B 1 258 ? -4.082 16.672 -9.992 1 98.69 258 ILE B N 1
ATOM 4647 C CA . ILE B 1 258 ? -4.719 15.555 -9.305 1 98.69 258 ILE B CA 1
ATOM 4648 C C . ILE B 1 258 ? -5.898 15.047 -10.133 1 98.69 258 ILE B C 1
ATOM 4650 O O . ILE B 1 258 ? -6.039 13.844 -10.352 1 98.69 258 ILE B O 1
ATOM 4654 N N . LEU B 1 259 ? -6.734 15.961 -10.617 1 98.62 259 LEU B N 1
ATOM 4655 C CA . LEU B 1 259 ? -7.957 15.609 -11.336 1 98.62 259 LEU B CA 1
ATOM 4656 C C . LEU B 1 259 ? -7.633 14.898 -12.641 1 98.62 259 LEU B C 1
ATOM 4658 O O . LEU B 1 259 ? -8.43 14.094 -13.125 1 98.62 259 LEU B O 1
ATOM 4662 N N . GLU B 1 260 ? -6.438 15.141 -13.133 1 98.12 260 GLU B N 1
ATOM 4663 C CA . GLU B 1 260 ? -6.059 14.555 -14.414 1 98.12 260 GLU B CA 1
ATOM 4664 C C . GLU B 1 260 ? -5.059 13.414 -14.227 1 98.12 260 GLU B C 1
ATOM 4666 O O . GLU B 1 260 ? -4.719 12.719 -15.188 1 98.12 260 GLU B O 1
ATOM 4671 N N . GLY B 1 261 ? -4.645 13.227 -13.023 1 97.62 261 GLY B N 1
ATOM 4672 C CA . GLY B 1 261 ? -3.551 12.305 -12.75 1 97.62 261 GLY B CA 1
ATOM 4673 C C . GLY B 1 261 ? -4 10.859 -12.672 1 97.62 261 GLY B C 1
ATOM 4674 O O . GLY B 1 261 ? -5.195 10.578 -12.586 1 97.62 261 GLY B O 1
ATOM 4675 N N . LYS B 1 262 ? -2.975 9.969 -12.703 1 97.12 262 LYS B N 1
ATOM 4676 C CA . LYS B 1 262 ? -3.162 8.523 -12.57 1 97.12 262 LYS B CA 1
ATOM 4677 C C . LYS B 1 262 ? -2.348 7.973 -11.406 1 97.12 262 LYS B C 1
ATOM 4679 O O . LYS B 1 262 ? -1.403 8.609 -10.938 1 97.12 262 LYS B O 1
ATOM 4684 N N . GLU B 1 263 ? -2.764 6.773 -10.969 1 95.44 263 GLU B N 1
ATOM 4685 C CA . GLU B 1 263 ? -2.221 6.191 -9.742 1 95.44 263 GLU B CA 1
ATOM 4686 C C . GLU B 1 263 ? -0.738 5.863 -9.898 1 95.44 263 GLU B C 1
ATOM 4688 O O . GLU B 1 263 ? -0.003 5.797 -8.914 1 95.44 263 GLU B O 1
ATOM 4693 N N . ASP B 1 264 ? -0.289 5.684 -11.133 1 95.12 264 ASP B N 1
ATOM 4694 C CA . ASP B 1 264 ? 1.083 5.238 -11.352 1 95.12 264 ASP B CA 1
ATOM 4695 C C . ASP B 1 264 ? 2.012 6.426 -11.602 1 95.12 264 ASP B C 1
ATOM 4697 O O . ASP B 1 264 ? 3.16 6.246 -12.016 1 95.12 264 ASP B O 1
ATOM 4701 N N . GLN B 1 265 ? 1.519 7.617 -11.328 1 96.62 265 GLN B N 1
ATOM 4702 C CA . GLN B 1 265 ? 2.297 8.797 -11.695 1 96.62 265 GLN B CA 1
ATOM 4703 C C . GLN B 1 265 ? 2.859 9.492 -10.453 1 96.62 265 GLN B C 1
ATOM 4705 O O . GLN B 1 265 ? 3.541 10.508 -10.562 1 96.62 265 GLN B O 1
ATOM 4710 N N . THR B 1 266 ? 2.623 9.023 -9.281 1 97.44 266 THR B N 1
ATOM 4711 C CA . THR B 1 266 ? 3.166 9.633 -8.07 1 97.44 266 THR B CA 1
ATOM 4712 C C . THR B 1 266 ? 4.465 8.953 -7.656 1 97.44 266 THR B C 1
ATOM 4714 O O . THR B 1 266 ? 4.672 7.77 -7.945 1 97.44 266 THR B O 1
ATOM 4717 N N . VAL B 1 267 ? 5.312 9.664 -7.031 1 97.06 267 VAL B N 1
ATOM 4718 C CA . VAL B 1 267 ? 6.574 9.172 -6.492 1 97.06 267 VAL B CA 1
ATOM 4719 C C . VAL B 1 267 ? 6.836 9.797 -5.125 1 97.06 267 VAL B C 1
ATOM 4721 O O . VAL B 1 267 ? 6.211 10.797 -4.766 1 97.06 267 VAL B O 1
ATOM 4724 N N . ILE B 1 268 ? 7.645 9.211 -4.328 1 97.25 268 ILE B N 1
ATOM 4725 C CA . ILE B 1 268 ? 8.164 9.828 -3.109 1 97.25 268 ILE B CA 1
ATOM 4726 C C . ILE B 1 268 ? 9.461 10.562 -3.418 1 97.25 268 ILE B C 1
ATOM 4728 O O . ILE B 1 268 ? 10.383 9.992 -4.012 1 97.25 268 ILE B O 1
ATOM 4732 N N . THR B 1 269 ? 9.562 11.828 -3.035 1 97.81 269 THR B N 1
ATOM 4733 C CA . THR B 1 269 ? 10.734 12.625 -3.373 1 97.81 269 THR B CA 1
ATOM 4734 C C . THR B 1 269 ? 11.125 13.531 -2.205 1 97.81 269 THR B C 1
ATOM 4736 O O . THR B 1 269 ? 10.273 13.906 -1.394 1 97.81 269 THR B O 1
ATOM 4739 N N . ARG B 1 270 ? 12.336 13.852 -2.119 1 97.38 270 ARG B N 1
ATOM 4740 C CA . ARG B 1 270 ? 12.867 14.812 -1.156 1 97.38 270 ARG B CA 1
ATOM 4741 C C . ARG B 1 270 ? 13.234 16.125 -1.84 1 97.38 270 ARG B C 1
ATOM 474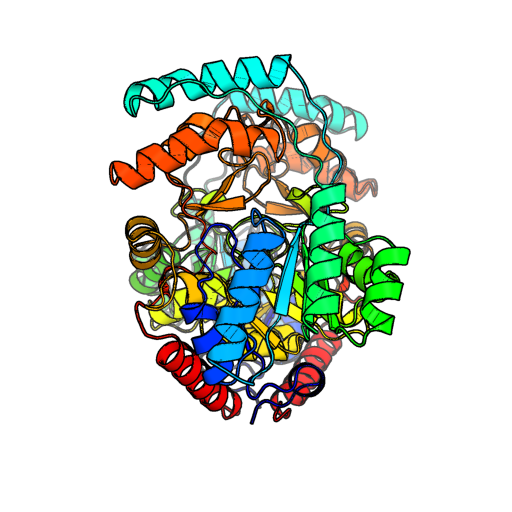3 O O . ARG B 1 270 ? 13.727 17.047 -1.194 1 97.38 270 ARG B O 1
ATOM 4750 N N . ALA B 1 271 ? 12.938 16.203 -3.078 1 98.06 271 ALA B N 1
ATOM 4751 C CA . ALA B 1 271 ? 13.461 17.266 -3.918 1 98.06 271 ALA B CA 1
ATOM 4752 C C . ALA B 1 271 ? 12.992 18.641 -3.42 1 98.06 271 ALA B C 1
ATOM 4754 O O . ALA B 1 271 ? 13.758 19.609 -3.422 1 98.06 271 ALA B O 1
ATOM 4755 N N . PHE B 1 272 ? 11.828 18.656 -2.951 1 98.06 272 PHE B N 1
ATOM 4756 C CA . PHE B 1 272 ? 11.234 19.969 -2.658 1 98.06 272 PHE B CA 1
ATOM 4757 C C . PHE B 1 272 ? 11.57 20.406 -1.238 1 98.06 272 PHE B C 1
ATOM 4759 O O . PHE B 1 272 ? 11.977 21.547 -1.016 1 98.06 272 PHE B O 1
ATOM 4766 N N . SER B 1 273 ? 11.469 19.469 -0.315 1 96.81 273 SER B N 1
ATOM 4767 C CA . SER B 1 273 ? 11.492 19.922 1.072 1 96.81 273 SER B CA 1
ATOM 4768 C C . SER B 1 273 ? 12.672 19.328 1.827 1 96.81 273 SER B C 1
ATOM 4770 O O . SER B 1 273 ? 13.016 19.781 2.92 1 96.81 273 SER B O 1
ATOM 4772 N N . GLY B 1 274 ? 13.312 18.312 1.243 1 95.88 274 GLY B N 1
ATOM 4773 C CA . GLY B 1 274 ? 14.328 17.578 1.966 1 95.88 274 GLY B CA 1
ATOM 4774 C C . GLY B 1 274 ? 13.758 16.453 2.814 1 95.88 274 GLY B C 1
ATOM 4775 O O . GLY B 1 274 ? 14.5 15.625 3.342 1 95.88 274 GLY B O 1
ATOM 4776 N N . LYS B 1 275 ? 12.508 16.438 2.965 1 95.81 275 LYS B N 1
ATOM 4777 C CA . LYS B 1 275 ? 11.781 15.344 3.621 1 95.81 275 LYS B CA 1
ATOM 4778 C C . LYS B 1 275 ? 11.008 14.516 2.605 1 95.81 275 LYS B C 1
ATOM 4780 O O . LYS B 1 275 ? 10.391 15.062 1.687 1 95.81 275 LYS B O 1
ATOM 4785 N N . PRO B 1 276 ? 11.047 13.148 2.768 1 97.31 276 PRO B N 1
ATOM 4786 C CA . PRO B 1 276 ? 10.273 12.336 1.827 1 97.31 276 PRO B CA 1
ATOM 4787 C C . PRO B 1 276 ? 8.805 12.734 1.78 1 97.31 276 PRO B C 1
ATOM 4789 O O . PRO B 1 276 ? 8.156 12.852 2.826 1 97.31 276 PRO B O 1
ATOM 4792 N N . ALA B 1 277 ? 8.305 12.93 0.62 1 98.12 277 ALA B N 1
ATOM 4793 C CA . ALA B 1 277 ? 6.902 13.289 0.384 1 98.12 277 ALA B CA 1
ATOM 4794 C C . ALA B 1 277 ? 6.406 12.703 -0.938 1 98.12 277 ALA B C 1
ATOM 4796 O O . ALA B 1 277 ? 7.16 12.633 -1.914 1 98.12 277 ALA B O 1
ATOM 4797 N N . ARG B 1 278 ? 5.172 12.336 -0.981 1 98.56 278 ARG B N 1
ATOM 4798 C CA . ARG B 1 278 ? 4.617 11.758 -2.201 1 98.56 278 ARG B CA 1
ATOM 4799 C C . ARG B 1 278 ? 3.863 12.812 -3.01 1 98.56 278 ARG B C 1
ATOM 4801 O O . ARG B 1 278 ? 3.023 13.531 -2.469 1 98.56 278 ARG B O 1
ATOM 4808 N N . GLY B 1 279 ? 4.121 12.836 -4.234 1 98.44 279 GLY B N 1
ATOM 4809 C CA . GLY B 1 279 ? 3.43 13.68 -5.195 1 98.44 279 GLY B CA 1
ATOM 4810 C C . GLY B 1 279 ? 3.713 13.297 -6.637 1 98.44 279 GLY B C 1
ATOM 4811 O O . GLY B 1 279 ? 4.391 12.297 -6.898 1 98.44 279 GLY B O 1
ATOM 4812 N N . PHE B 1 280 ? 3.109 14 -7.547 1 98.25 280 PHE B N 1
ATOM 4813 C CA . PHE B 1 280 ? 3.293 13.719 -8.969 1 98.25 280 PHE B CA 1
ATOM 4814 C C . PHE B 1 280 ? 4.715 14.047 -9.406 1 98.25 280 PHE B C 1
ATOM 4816 O O . PHE B 1 280 ? 5.289 15.047 -8.961 1 98.25 280 PHE B O 1
ATOM 4823 N N . LYS B 1 281 ? 5.238 13.219 -10.211 1 96.62 281 LYS B N 1
ATOM 4824 C CA . LYS B 1 281 ? 6.535 13.477 -10.82 1 96.62 281 LYS B CA 1
ATOM 4825 C C . LYS B 1 281 ? 6.434 14.562 -11.883 1 96.62 281 LYS B C 1
ATOM 4827 O O . LYS B 1 281 ? 5.605 14.477 -12.789 1 96.62 281 LYS B O 1
ATOM 4832 N N . ASN B 1 282 ? 7.102 15.609 -11.711 1 97.56 282 ASN B N 1
ATOM 4833 C CA . ASN B 1 282 ? 7.246 16.641 -12.734 1 97.56 282 ASN B CA 1
ATOM 4834 C C . ASN B 1 282 ? 8.711 16.906 -13.062 1 97.56 282 ASN B C 1
ATOM 4836 O O . ASN B 1 282 ? 9.586 16.109 -12.695 1 97.56 282 ASN B O 1
ATOM 4840 N N . ARG B 1 283 ? 9.062 17.922 -1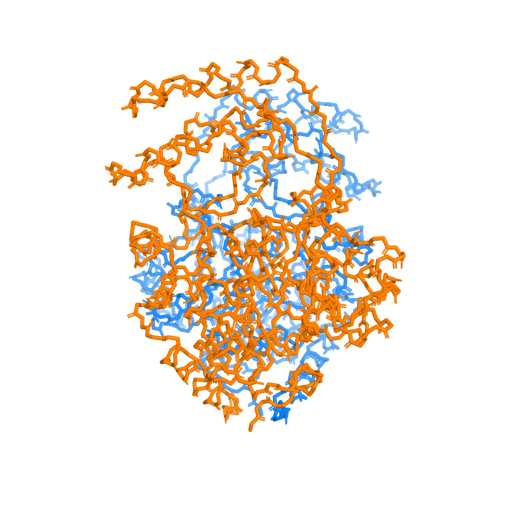3.789 1 97.62 283 ARG B N 1
ATOM 4841 C CA . ARG B 1 283 ? 10.422 18.172 -14.258 1 97.62 283 ARG B CA 1
ATOM 4842 C C . ARG B 1 283 ? 11.375 18.375 -13.086 1 97.62 283 ARG B C 1
ATOM 4844 O O . ARG B 1 283 ? 12.5 17.875 -13.102 1 97.62 283 ARG B O 1
ATOM 4851 N N . PHE B 1 284 ? 10.938 19.156 -12.148 1 98.38 284 PHE B N 1
ATOM 4852 C CA . PHE B 1 284 ? 11.742 19.438 -10.969 1 98.38 284 PHE B CA 1
ATOM 4853 C C . PHE B 1 284 ? 12.156 18.141 -10.273 1 98.38 284 PHE B C 1
ATOM 4855 O O . PHE B 1 284 ? 13.328 17.938 -9.969 1 98.38 284 PHE B O 1
ATOM 4862 N N . VAL B 1 285 ? 11.211 17.234 -10.023 1 98.12 285 VAL B N 1
ATOM 4863 C CA . VAL B 1 285 ? 11.445 15.953 -9.352 1 98.12 285 VAL B CA 1
ATOM 4864 C C . VAL B 1 285 ? 12.336 15.07 -10.219 1 98.12 285 VAL B C 1
ATOM 4866 O O . VAL B 1 285 ? 13.289 14.461 -9.719 1 98.12 285 VAL B O 1
ATOM 4869 N N . GLU B 1 286 ? 12.047 15.016 -11.445 1 97.31 286 GLU B N 1
ATOM 4870 C CA . GLU B 1 286 ? 12.797 14.172 -12.375 1 97.31 286 GLU B CA 1
ATOM 4871 C C . GLU B 1 286 ? 14.266 14.578 -12.43 1 97.31 286 GLU B C 1
ATOM 4873 O O . GLU B 1 286 ? 15.156 13.727 -12.375 1 97.31 286 GLU B O 1
ATOM 4878 N N . GLU B 1 287 ? 14.547 15.852 -12.523 1 97.31 287 GLU B N 1
ATOM 4879 C CA . GLU B 1 287 ? 15.906 16.359 -12.711 1 97.31 287 GLU B CA 1
ATOM 4880 C C . GLU B 1 287 ? 16.734 16.219 -11.43 1 97.31 287 GLU B C 1
ATOM 4882 O O . GLU B 1 287 ? 17.953 16.094 -11.484 1 97.31 287 GLU B O 1
ATOM 4887 N N . LEU B 1 288 ? 16.062 16.203 -10.312 1 97.81 288 LEU B N 1
ATOM 4888 C CA . LEU B 1 288 ? 16.797 16.156 -9.047 1 97.81 288 LEU B CA 1
ATOM 4889 C C . LEU B 1 288 ? 16.812 14.734 -8.492 1 97.81 288 LEU B C 1
ATOM 4891 O O . LEU B 1 288 ? 17.422 14.477 -7.457 1 97.81 288 LEU B O 1
ATOM 4895 N N . GLU B 1 289 ? 16.219 13.812 -9.125 1 95.81 289 GLU B N 1
ATOM 4896 C CA . GLU B 1 289 ? 16.016 12.453 -8.633 1 95.81 289 GLU B CA 1
ATOM 4897 C C . GLU B 1 289 ? 17.344 11.797 -8.289 1 95.81 289 GLU B C 1
ATOM 4899 O O . GLU B 1 289 ? 17.484 11.18 -7.23 1 95.81 289 GLU B O 1
ATOM 4904 N N . THR B 1 290 ? 18.344 11.922 -9.109 1 93.31 290 THR B N 1
ATOM 4905 C CA . THR B 1 290 ? 19.609 11.234 -8.945 1 93.31 290 THR B CA 1
ATOM 4906 C C . THR B 1 290 ? 20.469 11.93 -7.887 1 93.31 290 THR B C 1
ATOM 4908 O O . THR B 1 290 ? 21.453 11.367 -7.41 1 93.31 290 THR B O 1
ATOM 4911 N N . SER B 1 291 ? 20.062 13.148 -7.527 1 95.69 291 SER B N 1
ATOM 4912 C CA . SER B 1 291 ? 20.875 13.922 -6.598 1 95.69 291 SER B CA 1
ATOM 4913 C C . SER B 1 291 ? 20.188 14.062 -5.242 1 95.69 291 SER B C 1
ATOM 4915 O O . SER B 1 291 ? 20.625 14.836 -4.395 1 95.69 291 SER B O 1
ATOM 4917 N N . GLU B 1 292 ? 19.188 13.359 -5.012 1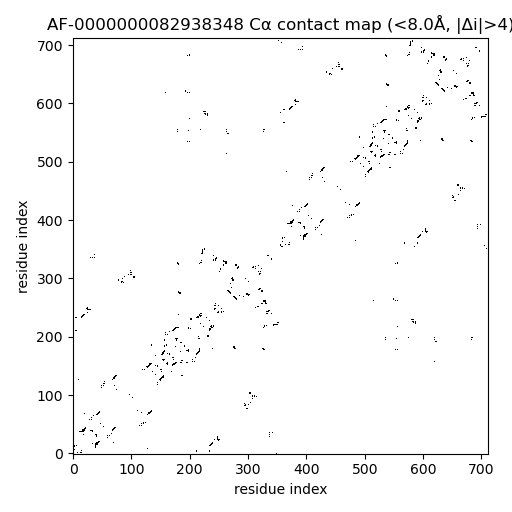 94.56 292 GLU B N 1
ATOM 4918 C CA . GLU B 1 292 ? 18.406 13.516 -3.787 1 94.56 292 GLU B CA 1
ATOM 4919 C C . GLU B 1 292 ? 19.266 13.25 -2.553 1 94.56 292 GLU B C 1
ATOM 4921 O O . GLU B 1 292 ? 19.062 13.875 -1.508 1 94.56 292 GLU B O 1
ATOM 4926 N N . HIS B 1 293 ? 20.203 12.367 -2.697 1 91.81 293 HIS B N 1
ATOM 4927 C CA . HIS B 1 293 ? 21 11.914 -1.559 1 91.81 293 HIS B CA 1
ATOM 4928 C C . HIS B 1 293 ? 21.922 13.023 -1.064 1 91.81 293 HIS B C 1
ATOM 4930 O O . HIS B 1 293 ? 22.422 12.977 0.068 1 91.81 293 HIS B O 1
ATOM 4936 N N . VAL B 1 294 ? 22.156 14.055 -1.83 1 95.19 294 VAL B N 1
ATOM 4937 C CA . VAL B 1 294 ? 23.094 15.094 -1.43 1 95.19 294 VAL B CA 1
ATOM 4938 C C . VAL B 1 294 ? 22.344 16.359 -1.051 1 95.19 294 VAL B C 1
ATOM 4940 O O . VAL B 1 294 ? 22.938 17.359 -0.659 1 95.19 294 VAL B O 1
ATOM 4943 N N . LEU B 1 295 ? 21.016 16.328 -1.147 1 96.56 295 LEU B N 1
ATOM 4944 C CA . LEU B 1 295 ? 20.234 17.5 -0.809 1 96.56 295 LEU B CA 1
ATOM 4945 C C . LEU B 1 295 ? 20.125 17.672 0.703 1 96.56 295 LEU B C 1
ATOM 4947 O O . LEU B 1 295 ? 20.156 16.688 1.448 1 96.56 295 LEU B O 1
ATOM 4951 N N . PRO B 1 296 ? 20.031 18.938 1.095 1 96.19 296 PRO B N 1
ATOM 4952 C CA . PRO B 1 296 ? 19.844 19.188 2.529 1 96.19 296 PRO B CA 1
ATOM 4953 C C . PRO B 1 296 ? 18.547 18.594 3.066 1 96.19 296 PRO B C 1
ATOM 4955 O O . PRO B 1 296 ? 17.609 18.359 2.301 1 96.19 296 PRO B O 1
ATOM 4958 N N . GLU B 1 297 ? 18.562 18.328 4.305 1 94.38 297 GLU B N 1
ATOM 4959 C CA . GLU B 1 297 ? 17.359 17.828 4.957 1 94.38 297 GLU B CA 1
ATOM 4960 C C . GLU B 1 297 ? 16.359 18.938 5.219 1 94.38 297 GLU B C 1
ATOM 4962 O O . GLU B 1 297 ? 16.703 20.125 5.129 1 94.38 297 GLU B O 1
ATOM 4967 N N . PHE B 1 298 ? 15.109 18.609 5.52 1 94.38 298 PHE B N 1
ATOM 4968 C CA . PHE B 1 298 ? 14.125 19.547 6.047 1 94.38 298 PHE B CA 1
ATOM 4969 C C . PHE B 1 298 ? 14.594 20.156 7.367 1 94.38 298 PHE B C 1
ATOM 4971 O O . PHE B 1 298 ? 15.141 19.438 8.219 1 94.38 298 PHE B O 1
ATOM 4978 N N . PRO B 1 299 ? 14.445 21.422 7.434 1 94.81 299 PRO B N 1
ATOM 4979 C CA . PRO B 1 299 ? 13.688 22.375 6.621 1 94.81 299 PRO B CA 1
ATOM 4980 C C . PRO B 1 299 ? 14.578 23.156 5.645 1 94.81 299 PRO B C 1
ATOM 4982 O O . PRO B 1 299 ? 14.094 24.047 4.941 1 94.81 299 PRO B O 1
ATOM 4985 N N . ILE B 1 300 ? 15.844 22.828 5.582 1 96.06 300 ILE B N 1
ATOM 4986 C CA . ILE B 1 300 ? 16.781 23.641 4.809 1 96.06 300 ILE B CA 1
ATOM 4987 C C . ILE B 1 300 ? 16.406 23.609 3.33 1 96.06 300 ILE B C 1
ATOM 4989 O O . ILE B 1 300 ? 16.188 24.641 2.711 1 96.06 300 ILE B O 1
ATOM 4993 N N . GLN B 1 301 ? 16.25 22.406 2.789 1 96.75 301 GLN B N 1
ATOM 4994 C CA . GLN B 1 301 ? 15.875 22.266 1.385 1 96.75 301 GLN B CA 1
ATOM 4995 C C . GLN B 1 301 ? 14.547 22.953 1.096 1 96.75 301 GLN B C 1
ATOM 4997 O O . GLN B 1 301 ? 14.375 23.562 0.033 1 96.75 301 GLN B O 1
ATOM 5002 N N . ASN B 1 302 ? 13.633 22.844 2.023 1 95.94 302 ASN B N 1
ATOM 5003 C CA . ASN B 1 302 ? 12.344 23.516 1.891 1 95.94 302 ASN B CA 1
ATOM 5004 C C . ASN B 1 302 ? 12.508 25.016 1.732 1 95.94 302 ASN B C 1
ATOM 5006 O O . ASN B 1 302 ? 11.828 25.641 0.917 1 95.94 302 ASN B O 1
ATOM 5010 N N . SER B 1 303 ? 13.359 25.594 2.508 1 95.06 303 SER B N 1
ATOM 5011 C CA . SER B 1 303 ? 13.625 27.016 2.438 1 95.06 303 SER B CA 1
ATOM 5012 C C . SER B 1 303 ? 14.273 27.391 1.109 1 95.06 303 SER B C 1
ATOM 5014 O O . SER B 1 303 ? 13.898 28.391 0.494 1 95.06 303 SER B O 1
ATOM 5016 N N . LEU B 1 304 ? 15.211 26.594 0.67 1 96.12 304 LEU B N 1
ATOM 5017 C CA . LEU B 1 304 ? 15.969 26.891 -0.538 1 96.12 304 LEU B CA 1
ATOM 5018 C C . LEU B 1 304 ? 15.078 26.828 -1.772 1 96.12 304 LEU B C 1
ATOM 5020 O O . LEU B 1 304 ? 15.344 27.516 -2.764 1 96.12 304 LEU B O 1
ATOM 5024 N N . THR B 1 305 ? 14.023 26.031 -1.699 1 96.88 305 THR B N 1
ATOM 5025 C CA . THR B 1 305 ? 13.195 25.828 -2.883 1 96.88 305 THR B CA 1
ATOM 5026 C C . THR B 1 305 ? 11.938 26.688 -2.818 1 96.88 305 THR B C 1
ATOM 5028 O O . THR B 1 305 ? 11.148 26.719 -3.766 1 96.88 305 THR B O 1
ATOM 5031 N N . GLN B 1 306 ? 11.742 27.391 -1.735 1 95.44 306 GLN B N 1
ATOM 5032 C CA . GLN B 1 306 ? 10.516 28.141 -1.509 1 95.44 306 GLN B CA 1
ATOM 5033 C C . GLN B 1 306 ? 10.297 29.172 -2.611 1 95.44 306 GLN B C 1
ATOM 5035 O O . GLN B 1 306 ? 9.188 29.312 -3.137 1 95.44 306 GLN B O 1
ATOM 5040 N N . SER B 1 307 ? 11.328 29.938 -2.945 1 95.44 307 SER B N 1
ATOM 5041 C CA . SER B 1 307 ? 11.203 30.984 -3.951 1 95.44 307 SER B CA 1
ATOM 5042 C C . SER B 1 307 ? 10.906 30.406 -5.328 1 95.44 307 SER B C 1
ATOM 5044 O O . SER B 1 307 ? 10.211 31.016 -6.137 1 95.44 307 SER B O 1
ATOM 5046 N N . ILE B 1 308 ? 11.438 29.25 -5.574 1 96.94 308 ILE B N 1
ATOM 5047 C CA . ILE B 1 308 ? 11.195 28.562 -6.84 1 96.94 308 ILE B CA 1
ATOM 5048 C C . ILE B 1 308 ? 9.727 28.172 -6.941 1 96.94 308 ILE B C 1
ATOM 5050 O O . ILE B 1 308 ? 9.07 28.453 -7.945 1 96.94 308 ILE B O 1
ATOM 5054 N N . ARG B 1 309 ? 9.18 27.547 -5.918 1 96.88 309 ARG B N 1
ATOM 5055 C CA . ARG B 1 309 ? 7.777 27.141 -5.906 1 96.88 309 ARG B CA 1
ATOM 5056 C C . ARG B 1 309 ? 6.844 28.344 -5.992 1 96.88 309 ARG B C 1
ATOM 5058 O O . ARG B 1 309 ? 5.824 28.297 -6.684 1 96.88 309 ARG B O 1
ATOM 5065 N N . LYS B 1 310 ? 7.227 29.422 -5.305 1 95.38 310 LYS B N 1
ATOM 5066 C CA . LYS B 1 310 ? 6.43 30.641 -5.355 1 95.38 310 LYS B CA 1
ATOM 5067 C C . LYS B 1 310 ? 6.402 31.219 -6.77 1 95.38 310 LYS B C 1
ATOM 5069 O O . LYS B 1 310 ? 5.34 31.594 -7.266 1 95.38 310 LYS B O 1
ATOM 5074 N N . ALA B 1 311 ? 7.547 31.297 -7.371 1 97.19 311 ALA B N 1
ATOM 5075 C CA . ALA B 1 311 ? 7.633 31.812 -8.734 1 97.19 311 ALA B CA 1
ATOM 5076 C C . ALA B 1 311 ? 6.867 30.922 -9.711 1 97.19 311 ALA B C 1
ATOM 5078 O O . ALA B 1 311 ? 6.191 31.406 -10.617 1 97.19 311 ALA B O 1
ATOM 5079 N N . ALA B 1 312 ? 7.004 29.625 -9.516 1 97.81 312 ALA B N 1
ATOM 5080 C CA . ALA B 1 312 ? 6.285 28.672 -10.367 1 97.81 312 ALA B CA 1
ATOM 5081 C C . ALA B 1 312 ? 4.777 28.875 -10.258 1 97.81 312 ALA B C 1
ATOM 5083 O O . ALA B 1 312 ? 4.066 28.828 -11.266 1 97.81 312 ALA B O 1
ATOM 5084 N N . ALA B 1 313 ? 4.309 29.047 -9.086 1 96.75 313 ALA B N 1
ATOM 5085 C CA . ALA B 1 313 ? 2.887 29.297 -8.859 1 96.75 313 ALA B CA 1
ATOM 5086 C C . ALA B 1 313 ? 2.441 30.578 -9.57 1 96.75 313 ALA B C 1
ATOM 5088 O O . ALA B 1 313 ? 1.401 30.594 -10.234 1 96.75 313 ALA B O 1
ATOM 5089 N N . GLN B 1 314 ? 3.24 31.578 -9.461 1 96.62 314 GLN B N 1
ATOM 5090 C CA . GLN B 1 314 ? 2.918 32.875 -10.062 1 96.62 314 GLN B CA 1
ATOM 5091 C C . GLN B 1 314 ? 2.93 32.781 -11.586 1 96.62 314 GLN B C 1
ATOM 5093 O O . GLN B 1 314 ? 2.109 33.438 -12.25 1 96.62 314 GLN B O 1
ATOM 5098 N N . GLN B 1 315 ? 3.797 32.031 -12.039 1 97.44 315 GLN B N 1
ATOM 5099 C CA . GLN B 1 315 ? 3.969 31.906 -13.484 1 97.44 315 GLN B CA 1
ATOM 5100 C C . GLN B 1 315 ? 3.107 30.766 -14.047 1 97.44 315 GLN B C 1
ATOM 5102 O O . GLN B 1 315 ? 3.201 30.453 -15.234 1 97.44 315 GLN B O 1
ATOM 5107 N N . LYS B 1 316 ? 2.336 30.156 -13.211 1 96.88 316 LYS B N 1
ATOM 5108 C CA . LYS B 1 316 ? 1.438 29.078 -13.594 1 96.88 316 LYS B CA 1
ATOM 5109 C C . LYS B 1 316 ? 2.197 27.953 -14.297 1 96.88 316 LYS B C 1
ATOM 5111 O O . LYS B 1 316 ? 1.797 27.5 -15.367 1 96.88 316 LYS B O 1
ATOM 5116 N N . ASN B 1 317 ? 3.273 27.609 -13.727 1 97.31 317 ASN B N 1
ATOM 5117 C CA . ASN B 1 317 ? 4.129 26.547 -14.234 1 97.31 317 ASN B CA 1
ATOM 5118 C C . ASN B 1 317 ? 4.148 25.344 -13.297 1 97.31 317 ASN B C 1
ATOM 5120 O O . ASN B 1 317 ? 4.926 25.312 -12.344 1 97.31 317 ASN B O 1
ATOM 5124 N N . ALA B 1 318 ? 3.451 24.281 -13.641 1 97.56 318 ALA B N 1
ATOM 5125 C CA . ALA B 1 318 ? 3.279 23.109 -12.773 1 97.56 318 ALA B CA 1
ATOM 5126 C C . ALA B 1 318 ? 4.566 22.297 -12.695 1 97.56 318 ALA B C 1
ATOM 5128 O O . ALA B 1 318 ? 4.719 21.453 -11.805 1 97.56 318 ALA B O 1
ATOM 5129 N N . GLU B 1 319 ? 5.492 22.516 -13.555 1 97.69 319 GLU B N 1
ATOM 5130 C CA . GLU B 1 319 ? 6.695 21.688 -13.68 1 97.69 319 GLU B CA 1
ATOM 5131 C C . GLU B 1 319 ? 7.633 21.906 -12.5 1 97.69 319 GLU B C 1
ATOM 5133 O O . GLU B 1 319 ? 8.562 21.125 -12.289 1 97.69 319 GLU B O 1
ATOM 5138 N N . TYR B 1 320 ? 7.344 23 -11.727 1 97.44 320 TYR B N 1
ATOM 5139 C CA . TYR B 1 320 ? 8.227 23.312 -10.609 1 97.44 320 TYR B CA 1
ATOM 5140 C C . TYR B 1 320 ? 7.434 23.531 -9.32 1 97.44 320 TYR B C 1
ATOM 5142 O O . TYR B 1 320 ? 7.93 24.125 -8.367 1 97.44 320 TYR B O 1
ATOM 5150 N N . LEU B 1 321 ? 6.188 23.016 -9.289 1 97.31 321 LEU B N 1
ATOM 5151 C CA . LEU B 1 321 ? 5.32 23.047 -8.117 1 97.31 321 LEU B CA 1
ATOM 5152 C C . LEU B 1 321 ? 5.324 21.703 -7.395 1 97.31 321 LEU B C 1
ATOM 5154 O O . LEU B 1 321 ? 5.41 20.656 -8.031 1 97.31 321 LEU B O 1
ATOM 5158 N N . SER B 1 322 ? 5.359 21.781 -6.062 1 97.25 322 SER B N 1
ATOM 5159 C CA . SER B 1 322 ? 5.09 20.547 -5.34 1 97.25 322 SER B CA 1
ATOM 5160 C C . SER B 1 322 ? 3.645 20.094 -5.527 1 97.25 322 SER B C 1
ATOM 5162 O O . SER B 1 322 ? 2.721 20.719 -5 1 97.25 322 SER B O 1
ATOM 5164 N N . LEU B 1 323 ? 3.438 19.016 -6.238 1 98.31 323 LEU B N 1
ATOM 5165 C CA . LEU B 1 323 ? 2.113 18.484 -6.547 1 98.31 323 LEU B CA 1
ATOM 5166 C C . LEU B 1 323 ? 1.816 17.25 -5.711 1 98.31 323 LEU B C 1
ATOM 5168 O O . LEU B 1 323 ? 1.637 16.156 -6.258 1 98.31 323 LEU B O 1
ATOM 5172 N N . TRP B 1 324 ? 1.699 17.516 -4.387 1 98.5 324 TRP B N 1
ATOM 5173 C CA . TRP B 1 324 ? 1.49 16.422 -3.441 1 98.5 324 TRP B CA 1
ATOM 5174 C C . TRP B 1 324 ? 0.163 15.719 -3.705 1 98.5 324 TRP B C 1
ATOM 5176 O O . TRP B 1 324 ? -0.858 16.375 -3.932 1 98.5 324 TRP B O 1
ATOM 5186 N N . SER B 1 325 ? 0.185 14.414 -3.738 1 98.69 325 SER B N 1
ATOM 5187 C CA . SER B 1 325 ? -0.988 13.578 -3.975 1 98.69 325 SER B CA 1
ATOM 5188 C C . SER B 1 325 ? -0.752 12.148 -3.504 1 98.69 325 SER B C 1
ATOM 5190 O O . SER B 1 325 ? 0.356 11.617 -3.631 1 98.69 325 SER B O 1
ATOM 5192 N N . GLY B 1 326 ? -1.823 11.562 -2.941 1 98.62 326 GLY B N 1
ATOM 5193 C CA . GLY B 1 326 ? -1.778 10.125 -2.705 1 98.62 326 GLY B CA 1
ATOM 5194 C C . GLY B 1 326 ? -1.911 9.312 -3.977 1 98.62 326 GLY B C 1
ATOM 5195 O O . GLY B 1 326 ? -1.849 9.852 -5.082 1 98.62 326 GLY B O 1
ATOM 5196 N N . GLN B 1 327 ? -2.145 8.031 -3.82 1 98.75 327 GLN B N 1
ATOM 5197 C CA . GLN B 1 327 ? -2.084 7.109 -4.949 1 98.75 327 GLN B CA 1
ATOM 5198 C C . GLN B 1 327 ? -3.465 6.898 -5.562 1 98.75 327 GLN B C 1
ATOM 5200 O O . GLN B 1 327 ? -3.656 5.996 -6.383 1 98.75 327 GLN B O 1
ATOM 5205 N N . SER B 1 328 ? -4.488 7.703 -5.156 1 98.75 328 SER B N 1
ATOM 5206 C CA . SER B 1 328 ? -5.844 7.492 -5.66 1 98.75 328 SER B CA 1
ATOM 5207 C C . SER B 1 328 ? -6.355 8.727 -6.398 1 98.75 328 SER B C 1
ATOM 5209 O O . SER B 1 328 ? -7.492 9.156 -6.18 1 98.75 328 SER B O 1
ATOM 5211 N N . PRO B 1 329 ? -5.574 9.273 -7.266 1 98.38 329 PRO B N 1
ATOM 5212 C CA . PRO B 1 329 ? -5.996 10.523 -7.887 1 98.38 329 PRO B CA 1
ATOM 5213 C C . PRO B 1 329 ? -7.215 10.352 -8.789 1 98.38 329 PRO B C 1
ATOM 5215 O O . PRO B 1 329 ? -7.996 11.297 -8.969 1 98.38 329 PRO B O 1
ATOM 5218 N N . THR B 1 330 ? -7.422 9.148 -9.344 1 98.06 330 THR B N 1
ATOM 5219 C CA . THR B 1 330 ? -8.5 8.945 -10.305 1 98.06 330 THR B CA 1
ATOM 5220 C C . THR B 1 330 ? -9.859 9.039 -9.617 1 98.06 330 THR B C 1
ATOM 5222 O O . THR B 1 330 ? -10.891 9.148 -10.281 1 98.06 330 THR B O 1
ATOM 5225 N N . LEU B 1 331 ? -9.875 9.062 -8.305 1 98.75 331 LEU B N 1
ATOM 5226 C CA . LEU B 1 331 ? -11.117 9.125 -7.547 1 98.75 331 LEU B CA 1
ATOM 5227 C C . LEU B 1 331 ? -11.422 10.562 -7.117 1 98.75 331 LEU B C 1
ATOM 5229 O O . LEU B 1 331 ? -12.445 10.82 -6.473 1 98.75 331 LEU B O 1
ATOM 5233 N N . ALA B 1 332 ? -10.562 11.492 -7.461 1 98.56 332 ALA B N 1
ATOM 5234 C CA . ALA B 1 332 ? -10.703 12.883 -7.051 1 98.56 332 ALA B CA 1
ATOM 5235 C C . ALA B 1 332 ? -11.852 13.555 -7.797 1 98.56 332 ALA B C 1
ATOM 5237 O O . ALA B 1 332 ? -12.094 13.266 -8.969 1 98.56 332 ALA B O 1
ATOM 5238 N N . LYS B 1 333 ? -12.57 14.406 -7.098 1 98.25 333 LYS B N 1
ATOM 5239 C CA . LYS B 1 333 ? -13.664 15.195 -7.664 1 98.25 333 LYS B CA 1
ATOM 5240 C C . LYS B 1 333 ? -13.539 16.656 -7.277 1 98.25 333 LYS B C 1
ATOM 5242 O O . LYS B 1 333 ? -13.047 16.984 -6.195 1 98.25 333 LYS B O 1
ATOM 5247 N N . ALA B 1 334 ? -13.977 17.5 -8.164 1 98.5 334 ALA B N 1
ATOM 5248 C CA . ALA B 1 334 ? -14.086 18.938 -7.867 1 98.5 334 ALA B CA 1
ATOM 5249 C C . ALA B 1 334 ? -15.492 19.281 -7.387 1 98.5 334 ALA B C 1
ATOM 5251 O O . ALA B 1 334 ? -16.312 19.797 -8.156 1 98.5 334 ALA B O 1
ATOM 5252 N N . VAL B 1 335 ? -15.773 19.016 -6.137 1 98.81 335 VAL B N 1
ATOM 5253 C CA . VAL B 1 335 ? -17.094 19.219 -5.543 1 98.81 335 VAL B CA 1
ATOM 5254 C C . VAL B 1 335 ? -16.938 19.969 -4.211 1 98.81 335 VAL B C 1
ATOM 5256 O O . VAL B 1 335 ? -15.82 20.172 -3.732 1 98.81 335 VAL B O 1
ATOM 5259 N N . SER B 1 336 ? -18.031 20.391 -3.641 1 98.88 336 SER B N 1
ATOM 5260 C CA . SER B 1 336 ? -17.984 21 -2.318 1 98.88 336 SER B CA 1
ATOM 5261 C C . SER B 1 336 ? -17.641 19.969 -1.244 1 98.88 336 SER B C 1
ATOM 5263 O O . SER B 1 336 ? -17.828 18.766 -1.445 1 98.88 336 SER B O 1
ATOM 5265 N N . VAL B 1 337 ? -17.172 20.438 -0.172 1 98.94 337 VAL B N 1
ATOM 5266 C CA . VAL B 1 337 ? -16.875 19.578 0.971 1 98.94 337 VAL B CA 1
ATOM 5267 C C . VAL B 1 337 ? -18.141 18.828 1.387 1 98.94 337 VAL B C 1
ATOM 5269 O O . VAL B 1 337 ? -18.094 17.625 1.658 1 98.94 337 VAL B O 1
ATOM 5272 N N . GLN B 1 338 ? -19.234 19.547 1.438 1 98.81 338 GLN B N 1
ATOM 5273 C CA . GLN B 1 338 ? -20.5 18.938 1.81 1 98.81 338 GLN B CA 1
ATOM 5274 C C . GLN B 1 338 ? -20.844 17.766 0.887 1 98.81 338 GLN B C 1
ATOM 5276 O O . GLN B 1 338 ? -21.25 16.703 1.352 1 98.81 338 GLN B O 1
ATOM 5281 N N . GLU B 1 339 ? -20.734 18 -0.411 1 98.88 339 GLU B N 1
ATOM 5282 C CA . GLU B 1 339 ? -21.047 16.953 -1.387 1 98.88 339 GLU B CA 1
ATOM 5283 C C . GLU B 1 339 ? -20.094 15.766 -1.236 1 98.88 339 GLU B C 1
ATOM 5285 O O . GLU B 1 339 ? -20.531 14.617 -1.312 1 98.88 339 GLU B O 1
ATOM 5290 N N . LEU B 1 340 ? -18.828 16.016 -1.051 1 98.88 340 LEU B N 1
ATOM 5291 C CA . LEU B 1 340 ? -17.844 14.961 -0.864 1 98.88 340 LEU B CA 1
ATOM 5292 C C . LEU B 1 340 ? -18.219 14.07 0.318 1 98.88 340 LEU B C 1
ATOM 5294 O O . LEU B 1 340 ? -18.25 12.844 0.193 1 98.88 340 LEU B O 1
ATOM 5298 N N . ILE B 1 341 ? -18.516 14.703 1.447 1 98.81 341 ILE B N 1
ATOM 5299 C CA . ILE B 1 341 ? -18.797 13.961 2.674 1 98.81 341 ILE B CA 1
ATOM 5300 C C . ILE B 1 341 ? -20.109 13.203 2.525 1 98.81 341 ILE B C 1
ATOM 5302 O O . ILE B 1 341 ? -20.203 12.031 2.9 1 98.81 341 ILE B O 1
ATOM 5306 N N . GLN B 1 342 ? -21.062 13.844 1.962 1 98.62 342 GLN B N 1
ATOM 5307 C CA . GLN B 1 342 ? -22.359 13.195 1.765 1 98.62 342 GLN B CA 1
ATOM 5308 C C . GLN B 1 342 ? -22.234 11.961 0.874 1 98.62 342 GLN B C 1
ATOM 5310 O O . GLN B 1 342 ? -22.766 10.898 1.197 1 98.62 342 GLN B O 1
ATOM 5315 N N . GLU B 1 343 ? -21.547 12.117 -0.226 1 98.75 343 GLU B N 1
ATOM 5316 C CA . GLU B 1 343 ? -21.344 10.992 -1.14 1 98.75 343 GLU B CA 1
ATOM 5317 C C . GLU B 1 343 ? -20.578 9.859 -0.465 1 98.75 343 GLU B C 1
ATOM 5319 O O . GLU B 1 343 ? -20.891 8.688 -0.671 1 98.75 343 GLU B O 1
ATOM 5324 N N . THR B 1 344 ? -19.578 10.203 0.299 1 98.75 344 THR B N 1
ATOM 5325 C CA . THR B 1 344 ? -18.766 9.219 1 1 98.75 344 THR B CA 1
ATOM 5326 C C . THR B 1 344 ? -19.609 8.43 1.994 1 98.75 344 THR B C 1
ATOM 5328 O O . THR B 1 344 ? -19.562 7.195 2.018 1 98.75 344 THR B O 1
ATOM 5331 N N . VAL B 1 345 ? -20.406 9.148 2.736 1 98.31 345 VAL B N 1
ATOM 5332 C CA . VAL B 1 345 ? -21.219 8.531 3.781 1 98.31 345 VAL B CA 1
ATOM 5333 C C . VAL B 1 345 ? -22.297 7.66 3.15 1 98.31 345 VAL B C 1
ATOM 5335 O O . VAL B 1 345 ? -22.531 6.535 3.598 1 98.31 345 VAL B O 1
ATOM 5338 N N . GLU B 1 346 ? -22.953 8.156 2.123 1 98.19 346 GLU B N 1
ATOM 5339 C CA . GLU B 1 346 ? -23.984 7.398 1.44 1 98.19 346 GLU B CA 1
ATOM 5340 C C . GLU B 1 346 ? -23.438 6.102 0.855 1 98.19 346 GLU B C 1
ATOM 5342 O O . GLU B 1 346 ? -24.047 5.039 0.99 1 98.19 346 GLU B O 1
ATOM 5347 N N . GLN B 1 347 ? -22.328 6.223 0.267 1 98.25 347 GLN B N 1
ATOM 5348 C CA . GLN B 1 347 ? -21.703 5.035 -0.307 1 98.25 347 GLN B CA 1
ATOM 5349 C C . GLN B 1 347 ? -21.312 4.039 0.781 1 98.25 347 GLN B C 1
ATOM 5351 O O . GLN B 1 347 ? -21.469 2.83 0.61 1 98.25 347 GLN B O 1
ATOM 5356 N N . ALA B 1 348 ? -20.734 4.516 1.838 1 97.69 348 ALA B N 1
ATOM 5357 C CA . ALA B 1 348 ? -20.375 3.648 2.953 1 97.69 348 ALA B CA 1
ATOM 5358 C C . ALA B 1 348 ? -21.578 2.9 3.492 1 97.69 348 ALA B C 1
ATOM 5360 O O . ALA B 1 348 ? -21.516 1.696 3.746 1 97.69 348 ALA B O 1
ATOM 5361 N N . GLU B 1 349 ? -22.656 3.615 3.662 1 96.31 349 GLU B N 1
ATOM 5362 C CA . GLU B 1 349 ? -23.875 3.01 4.176 1 96.31 349 GLU B CA 1
ATOM 5363 C C . GLU B 1 349 ? -24.391 1.929 3.232 1 96.31 349 GLU B C 1
ATOM 5365 O O . GLU B 1 349 ? -24.859 0.88 3.678 1 96.31 349 GLU B O 1
ATOM 5370 N N . GLU B 1 350 ? -24.297 2.191 1.976 1 96 350 GLU B N 1
ATOM 5371 C CA . GLU B 1 350 ? -24.719 1.2 0.988 1 96 350 GLU B CA 1
ATOM 5372 C C . GLU B 1 350 ? -23.875 -0.066 1.089 1 96 350 GLU B C 1
ATOM 5374 O O . GLU B 1 350 ? -24.391 -1.178 1.006 1 96 350 GLU B O 1
ATOM 5379 N N . ILE B 1 351 ? -22.625 0.101 1.257 1 95.62 351 ILE B N 1
ATOM 5380 C CA . ILE B 1 351 ? -21.703 -1.029 1.334 1 95.62 351 ILE B CA 1
ATOM 5381 C C . ILE B 1 351 ? -21.969 -1.827 2.607 1 95.62 351 ILE B C 1
ATOM 5383 O O . ILE B 1 351 ? -21.938 -3.061 2.594 1 95.62 351 ILE B O 1
ATOM 5387 N N . LEU B 1 352 ? -22.188 -1.127 3.668 1 93.5 352 LEU B N 1
ATOM 5388 C CA . LEU B 1 352 ? -22.422 -1.77 4.957 1 93.5 352 LEU B CA 1
ATOM 5389 C C . LEU B 1 352 ? -23.719 -2.588 4.934 1 93.5 352 LEU B C 1
ATOM 5391 O O . LEU B 1 352 ? -23.906 -3.479 5.766 1 93.5 352 LEU B O 1
ATOM 5395 N N . MET B 1 353 ? -24.562 -2.273 4.02 1 91.06 353 MET B N 1
ATOM 5396 C CA . MET B 1 353 ? -25.828 -2.992 3.908 1 91.06 353 MET B CA 1
ATOM 5397 C C . MET B 1 353 ? -25.656 -4.266 3.084 1 91.06 353 MET B C 1
ATOM 5399 O O . MET B 1 353 ? -26.547 -5.133 3.09 1 91.06 353 MET B O 1
ATOM 5403 N N . LYS B 1 354 ? -24.562 -4.246 2.463 1 85.44 354 LYS B N 1
ATOM 5404 C CA . LYS B 1 354 ? -24.344 -5.441 1.66 1 85.44 354 LYS B CA 1
ATOM 5405 C C . LYS B 1 354 ? -24.078 -6.66 2.547 1 85.44 354 LYS B C 1
ATOM 5407 O O . LYS B 1 354 ? -23.469 -6.543 3.609 1 85.44 354 LYS B O 1
ATOM 5412 N N . LYS B 1 355 ? -24.812 -7.754 2.26 1 69.75 355 LYS B N 1
ATOM 5413 C CA . LYS B 1 355 ? -24.594 -9 2.988 1 69.75 355 LYS B CA 1
ATOM 5414 C C . LYS B 1 355 ? -23.75 -9.984 2.17 1 69.75 355 LYS B C 1
ATOM 5416 O O . LYS B 1 355 ? -23.859 -11.195 2.355 1 69.75 355 LYS B O 1
ATOM 5421 N N . TRP B 1 356 ? -22.625 -9.023 1.464 1 63.22 356 TRP B N 1
ATOM 5422 C CA . TRP B 1 356 ? -21.844 -9.828 0.529 1 63.22 356 TRP B CA 1
ATOM 5423 C C . TRP B 1 356 ? -22.688 -10.938 -0.08 1 63.22 356 TRP B C 1
ATOM 5425 O O . TRP B 1 356 ? -23.719 -11.312 0.48 1 63.22 356 TRP B O 1
#